Protein AF-A0AB37IEG8-F1 (afdb_monomer)

Nearest PDB structures (foldseek):
  4ilo-assembly1_A  TM=8.921E-01  e=4.944E-01  Chlamydia trachomatis L2/434/Bu
  5nnv-assembly4_D  TM=4.576E-01  e=7.584E-01  Bacillus subtilis subsp. subtilis str. 168

Structure (mmCIF, N/CA/C/O backbone):
data_AF-A0AB37IEG8-F1
#
_entry.id   AF-A0AB37IEG8-F1
#
loop_
_atom_site.group_PDB
_atom_site.id
_atom_site.type_symbol
_atom_site.label_atom_id
_atom_site.label_alt_id
_atom_site.label_comp_id
_atom_site.label_asym_id
_atom_site.label_entity_id
_atom_site.label_seq_id
_atom_site.pdbx_PDB_ins_code
_atom_site.Cartn_x
_atom_site.Cartn_y
_atom_site.Cartn_z
_atom_site.occupancy
_atom_site.B_iso_or_equiv
_atom_site.auth_seq_id
_atom_site.auth_comp_id
_atom_site.auth_asym_id
_atom_site.auth_atom_id
_atom_site.pdbx_PDB_model_num
ATOM 1 N N . MET A 1 1 ? 5.995 31.652 36.687 1.00 33.53 1 MET A N 1
ATOM 2 C CA . MET A 1 1 ? 5.337 31.586 38.011 1.00 33.53 1 MET A CA 1
ATOM 3 C C . MET A 1 1 ? 4.775 30.189 38.192 1.00 33.53 1 MET A C 1
ATOM 5 O O . MET A 1 1 ? 4.288 29.619 37.226 1.00 33.53 1 MET A O 1
ATOM 9 N N . ALA A 1 2 ? 5.009 29.627 39.373 1.00 29.97 2 ALA A N 1
ATOM 10 C CA . ALA A 1 2 ? 5.122 28.202 39.659 1.00 29.97 2 ALA A CA 1
ATOM 11 C C . ALA A 1 2 ? 3.847 27.369 39.423 1.00 29.97 2 ALA A C 1
ATOM 13 O O . ALA A 1 2 ? 2.749 27.785 39.783 1.00 29.97 2 ALA A O 1
ATOM 14 N N . LEU A 1 3 ? 4.035 26.157 38.882 1.00 30.39 3 LEU A N 1
ATOM 15 C CA . LEU A 1 3 ? 3.093 25.050 39.040 1.00 30.39 3 LEU A CA 1
ATOM 16 C C . LEU A 1 3 ? 3.101 24.622 40.514 1.00 30.39 3 LEU A C 1
ATOM 18 O O . LEU A 1 3 ? 4.123 24.145 41.002 1.00 30.39 3 LEU A O 1
ATOM 22 N N . SER A 1 4 ? 1.962 24.744 41.192 1.00 26.45 4 SER A N 1
ATOM 23 C CA . SER A 1 4 ? 1.692 24.007 42.426 1.00 26.45 4 SER A CA 1
ATOM 24 C C . SER A 1 4 ? 0.815 22.810 42.079 1.00 26.45 4 SER A C 1
ATOM 26 O O . SER A 1 4 ? -0.362 22.968 41.758 1.00 26.45 4 SER A O 1
ATOM 28 N N . LEU A 1 5 ? 1.407 21.615 42.127 1.00 30.64 5 LEU A N 1
ATOM 29 C CA . LEU A 1 5 ? 0.665 20.381 42.348 1.00 30.64 5 LEU A CA 1
ATOM 30 C C . LEU A 1 5 ? 0.171 20.393 43.795 1.00 30.64 5 LEU A C 1
ATOM 32 O O . LEU A 1 5 ? 0.984 20.439 44.713 1.00 30.64 5 LEU A O 1
ATOM 36 N N . THR A 1 6 ? -1.136 20.262 43.989 1.00 26.52 6 THR A N 1
ATOM 37 C CA . THR A 1 6 ? -1.690 19.863 45.284 1.00 26.52 6 THR A CA 1
ATOM 38 C C . THR A 1 6 ? -2.423 18.549 45.085 1.00 26.52 6 THR A C 1
ATOM 40 O O . THR A 1 6 ? -3.563 18.509 44.628 1.00 26.52 6 THR A O 1
ATOM 43 N N . ALA A 1 7 ? -1.727 17.462 45.407 1.00 34.53 7 ALA A N 1
ATOM 44 C CA . ALA A 1 7 ? -2.361 16.223 45.810 1.00 34.53 7 ALA A CA 1
ATOM 45 C C . ALA A 1 7 ? -2.822 16.399 47.264 1.00 34.53 7 ALA A C 1
ATOM 47 O O . ALA A 1 7 ? -2.018 16.772 48.116 1.00 34.53 7 ALA A O 1
ATOM 48 N N . CYS A 1 8 ? -4.094 16.128 47.547 1.00 27.41 8 CYS A N 1
ATOM 49 C CA . CYS A 1 8 ? -4.571 15.912 48.908 1.00 27.41 8 CYS A CA 1
ATOM 50 C C . CYS A 1 8 ? -5.275 14.554 48.952 1.00 27.41 8 CYS A C 1
ATOM 52 O O . CYS A 1 8 ? -6.087 14.239 48.080 1.00 27.41 8 CYS A O 1
ATOM 54 N N . GLY A 1 9 ? -4.861 13.729 49.911 1.00 25.84 9 GLY A N 1
ATOM 55 C CA . GLY A 1 9 ? -5.269 12.341 50.065 1.00 25.84 9 GLY A CA 1
ATOM 56 C C . GLY A 1 9 ? -6.563 12.141 50.855 1.00 25.84 9 GLY A C 1
ATOM 57 O O . GLY A 1 9 ? -7.029 13.022 51.566 1.00 25.84 9 GLY A O 1
ATOM 58 N N . SER A 1 10 ? -7.087 10.923 50.700 1.00 35.25 10 SER A N 1
ATOM 59 C CA . SER A 1 10 ? -7.846 10.101 51.657 1.00 35.25 10 SER A CA 1
ATOM 60 C C . SER A 1 10 ? -8.736 10.779 52.712 1.00 35.25 10 SER A C 1
ATOM 62 O O . SER A 1 10 ? -8.238 11.333 53.687 1.00 35.25 10 SER A O 1
ATOM 64 N N . SER A 1 11 ? -10.042 10.511 52.662 1.00 25.38 11 SER A N 1
ATOM 65 C CA . SER A 1 11 ? -10.774 9.884 53.779 1.00 25.38 11 SER A CA 1
ATOM 66 C C . SER A 1 11 ? -12.225 9.579 53.399 1.00 25.38 11 SER A C 1
ATOM 68 O O . SER A 1 11 ? -12.825 10.183 52.515 1.00 25.38 11 SER A O 1
ATOM 70 N N . SER A 1 12 ? -12.732 8.538 54.043 1.00 30.36 12 SER A N 1
ATOM 71 C CA . SER A 1 12 ? -14.069 7.973 53.964 1.00 30.36 12 SER A CA 1
ATOM 72 C C . SER A 1 12 ? -15.166 8.878 54.531 1.00 30.36 12 SER A C 1
ATOM 74 O O . SER A 1 12 ? -14.941 9.556 55.526 1.00 30.36 12 SER A O 1
ATOM 76 N N . SER A 1 13 ? -16.386 8.625 54.048 1.00 28.39 13 SER A N 1
ATOM 77 C CA . SER A 1 13 ? -17.667 8.774 54.754 1.00 28.39 13 SER A CA 1
ATOM 78 C C . SER A 1 13 ? -18.336 10.154 54.790 1.00 28.39 13 SER A C 1
ATOM 80 O O . SER A 1 13 ? -17.816 11.126 55.320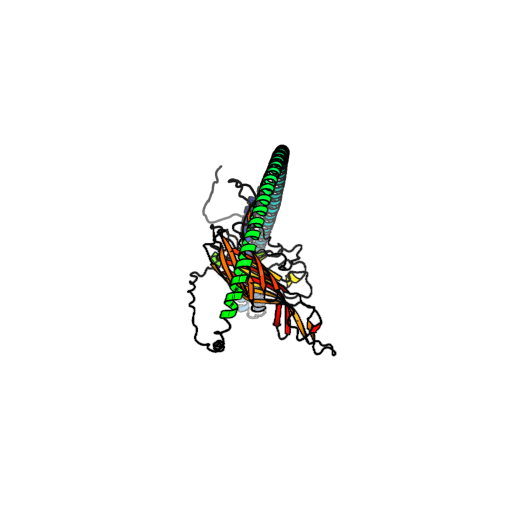 1.00 28.39 13 SER A O 1
ATOM 82 N N . SER A 1 14 ? -19.613 10.087 54.396 1.00 28.42 14 SER A N 1
ATOM 83 C CA . SER A 1 14 ? -20.779 10.890 54.782 1.00 28.42 14 SER A CA 1
ATOM 84 C C . SER A 1 14 ? -21.032 12.236 54.100 1.00 28.42 14 SER A C 1
ATOM 86 O O . SER A 1 14 ? -20.282 13.184 54.269 1.00 28.42 14 SER A O 1
ATOM 88 N N . ASN A 1 15 ? -22.210 12.252 53.459 1.00 31.19 15 ASN A N 1
ATOM 89 C CA . ASN A 1 15 ? -23.054 13.367 53.036 1.00 31.19 15 ASN A CA 1
ATOM 90 C C . ASN A 1 15 ? -22.457 14.345 52.026 1.00 31.19 15 ASN A C 1
ATOM 92 O O . ASN A 1 15 ? -21.517 15.051 52.333 1.00 31.19 15 ASN A O 1
ATOM 96 N N . ASP A 1 16 ? -23.089 14.427 50.850 1.00 27.89 16 ASP A N 1
ATOM 97 C CA . ASP A 1 16 ? -23.604 15.712 50.377 1.00 27.89 16 ASP A CA 1
ATOM 98 C C . ASP A 1 16 ? -24.635 15.520 49.261 1.00 27.89 16 ASP A C 1
ATOM 100 O O . ASP A 1 16 ? -24.344 15.181 48.113 1.00 27.89 16 ASP A O 1
ATOM 104 N N . SER A 1 17 ? -25.885 15.785 49.633 1.00 31.61 17 SER A N 1
ATOM 105 C CA . SER A 1 17 ? -26.903 16.310 48.738 1.00 31.61 17 SER A CA 1
ATOM 106 C C . SER A 1 17 ? -26.423 17.662 48.210 1.00 31.61 17 SER A C 1
ATOM 108 O O . SER A 1 17 ? -26.771 18.700 48.763 1.00 31.61 17 SER A O 1
ATOM 110 N N . ASN A 1 18 ? -25.609 17.669 47.157 1.00 27.11 18 ASN A N 1
ATOM 111 C CA . ASN A 1 18 ? -25.413 18.861 46.342 1.00 27.11 18 ASN A CA 1
ATOM 112 C C . ASN A 1 18 ? -24.907 18.487 44.938 1.00 27.11 18 ASN A C 1
ATOM 114 O O . ASN A 1 18 ? -23.849 17.887 44.783 1.00 27.11 18 ASN A O 1
ATOM 118 N N . SER A 1 19 ? -25.659 18.898 43.909 1.00 32.31 19 SER A N 1
ATOM 119 C CA . SER A 1 19 ? -25.209 19.016 42.512 1.00 32.31 19 SER A CA 1
ATOM 120 C C . SER A 1 19 ? -25.002 17.721 41.682 1.00 32.31 19 SER A C 1
ATOM 122 O O . SER A 1 19 ? -23.934 17.489 41.116 1.00 32.31 19 SER A O 1
ATOM 124 N N . ILE A 1 20 ? -26.070 16.946 41.432 1.00 34.25 20 ILE A N 1
ATOM 125 C CA . ILE A 1 20 ? -26.124 15.982 40.295 1.00 34.25 20 ILE A CA 1
ATOM 126 C C . ILE A 1 20 ? -26.205 16.703 38.924 1.00 34.25 20 ILE A C 1
ATOM 128 O O . ILE A 1 20 ? -26.051 16.097 37.867 1.00 34.25 20 ILE A O 1
ATOM 132 N N . ALA A 1 21 ? -26.316 18.032 38.925 1.00 33.88 21 ALA A N 1
ATOM 133 C CA . ALA A 1 21 ? -26.072 18.890 37.771 1.00 33.88 21 ALA A CA 1
ATOM 134 C C . ALA A 1 21 ? -24.792 19.715 37.978 1.00 33.88 21 ALA A C 1
ATOM 136 O O . ALA A 1 21 ? -24.828 20.942 37.919 1.00 33.88 21 ALA A O 1
ATOM 137 N N . ALA A 1 22 ? -23.654 19.062 38.237 1.00 41.28 22 ALA A N 1
ATOM 138 C CA . ALA A 1 22 ? -22.372 19.728 38.030 1.00 41.28 22 ALA A CA 1
ATOM 139 C C . ALA A 1 22 ? -22.299 20.040 36.532 1.00 41.28 22 ALA A C 1
ATOM 141 O O . ALA A 1 22 ? -22.076 19.146 35.715 1.00 41.28 22 ALA A O 1
ATOM 142 N N . GLN A 1 23 ? -22.622 21.284 36.169 1.00 47.59 23 GLN A N 1
ATOM 143 C CA . GLN A 1 23 ? -22.522 21.790 34.810 1.00 47.59 23 GLN A CA 1
ATOM 144 C C . GLN A 1 23 ? -21.144 21.390 34.294 1.00 47.59 23 GLN A C 1
ATOM 146 O O . GLN A 1 23 ? -20.128 21.839 34.824 1.00 47.59 23 GLN A O 1
ATOM 151 N N . VAL A 1 24 ? -21.100 20.499 33.303 1.00 55.25 24 VAL A N 1
ATOM 152 C CA . VAL A 1 24 ? -19.854 20.163 32.617 1.00 55.25 24 VAL A CA 1
ATOM 153 C C . VAL A 1 24 ? -19.516 21.379 31.758 1.00 55.25 24 VAL A C 1
ATOM 155 O O . VAL A 1 24 ? -19.824 21.450 30.568 1.00 55.25 24 VAL A O 1
ATOM 158 N N . GLU A 1 25 ? -18.992 22.417 32.404 1.00 57.59 25 GLU A N 1
ATOM 159 C CA . GLU A 1 25 ? -18.655 23.669 31.759 1.00 57.59 25 GLU A CA 1
ATOM 160 C C . GLU A 1 25 ? -17.351 23.467 30.990 1.00 57.59 25 GLU A C 1
ATOM 162 O O . GLU A 1 25 ? -16.287 23.194 31.549 1.00 57.59 25 GLU A O 1
ATOM 167 N N . VAL A 1 26 ? -17.443 23.553 29.664 1.00 66.62 26 VAL A N 1
ATOM 168 C CA . VAL A 1 26 ? -16.272 23.461 28.792 1.00 66.62 26 VAL A CA 1
ATOM 169 C C . VAL A 1 26 ? -15.390 24.679 29.040 1.00 66.62 26 VAL A C 1
ATOM 171 O O . VAL A 1 26 ? -15.767 25.805 28.702 1.00 66.62 26 VAL A O 1
ATOM 174 N N . GLN A 1 27 ? -14.213 24.450 29.624 1.00 75.81 27 GLN A N 1
ATOM 175 C CA . GLN A 1 27 ? -13.220 25.495 29.847 1.00 75.81 27 GLN A CA 1
ATOM 176 C C . GLN A 1 27 ? -12.834 26.157 28.520 1.00 75.81 27 GLN A C 1
ATOM 178 O O . GLN A 1 27 ? -12.573 25.478 27.528 1.00 75.81 27 GLN A O 1
ATOM 183 N N . LYS A 1 28 ? -12.752 27.493 28.497 1.00 77.50 28 LYS A N 1
ATOM 184 C CA . LYS A 1 28 ? -12.300 28.213 27.302 1.00 77.50 28 LYS A CA 1
ATOM 185 C C . LYS A 1 28 ? -10.813 27.937 27.050 1.00 77.50 28 LYS A C 1
ATOM 187 O O . LYS A 1 28 ? -9.958 28.334 27.840 1.00 77.50 28 LYS A O 1
ATOM 192 N N . ALA A 1 29 ? -10.509 27.316 25.917 1.00 85.00 29 ALA A N 1
ATOM 193 C CA . ALA A 1 29 ? -9.155 27.171 25.404 1.00 85.00 29 ALA A CA 1
ATOM 194 C C . ALA A 1 29 ? -8.681 28.433 24.667 1.00 85.00 29 ALA A C 1
ATOM 196 O O . ALA A 1 29 ? -9.457 29.061 23.945 1.00 85.00 29 ALA A O 1
ATOM 197 N N . LYS A 1 30 ? -7.398 28.779 24.831 1.00 85.38 30 LYS A N 1
ATOM 198 C CA . LYS A 1 30 ? -6.733 29.873 24.096 1.00 85.38 30 LYS A CA 1
ATOM 199 C C . LYS A 1 30 ? -5.982 29.395 22.852 1.00 85.38 30 LYS A C 1
ATOM 201 O O . LYS A 1 30 ? -5.705 30.204 21.977 1.00 85.38 30 LYS A O 1
ATOM 206 N N . THR A 1 31 ? -5.648 28.109 22.787 1.00 86.25 31 THR A N 1
ATOM 207 C CA . THR A 1 31 ? -4.941 27.479 21.663 1.00 86.25 31 THR A CA 1
ATOM 208 C C . THR A 1 31 ? -5.628 26.178 21.275 1.00 86.25 31 THR A C 1
ATOM 210 O O . THR A 1 31 ? -6.304 25.555 22.104 1.00 86.25 31 THR A O 1
ATOM 213 N N . SER A 1 32 ? -5.445 25.742 20.028 1.00 84.50 32 SER A N 1
ATOM 214 C CA . SER A 1 32 ? -5.994 24.464 19.563 1.00 84.50 32 SER A CA 1
ATOM 215 C C . SER A 1 32 ? -5.445 23.274 20.365 1.00 84.50 32 SER A C 1
ATOM 217 O O . SER A 1 32 ? -6.182 22.341 20.681 1.00 84.50 32 SER A O 1
ATOM 219 N N . GLU A 1 33 ? -4.181 23.347 20.788 1.00 86.75 33 GLU A N 1
ATOM 220 C CA . GLU A 1 33 ? -3.516 22.372 21.660 1.00 86.75 33 GLU A CA 1
ATOM 221 C C . GLU A 1 33 ? -4.218 22.245 23.024 1.00 86.75 33 GLU A C 1
ATOM 223 O O . GLU A 1 33 ? -4.497 21.146 23.505 1.00 86.75 33 GLU A O 1
ATOM 228 N N . GLN A 1 34 ? -4.548 23.384 23.647 1.00 86.06 34 GLN A N 1
ATOM 229 C CA . GLN A 1 34 ? -5.265 23.415 24.920 1.00 86.06 34 GLN A CA 1
ATOM 230 C C . GLN A 1 34 ? -6.689 22.864 24.757 1.00 86.06 34 GLN A C 1
ATOM 232 O O . GLN A 1 34 ? -7.157 22.120 25.618 1.00 86.06 34 GLN A O 1
ATOM 237 N N . ALA A 1 35 ? -7.358 23.184 23.645 1.00 86.31 35 ALA A N 1
ATOM 238 C CA . ALA A 1 35 ? -8.695 22.679 23.343 1.00 86.31 35 ALA A CA 1
ATOM 239 C C . ALA A 1 35 ? -8.714 21.154 23.175 1.00 86.31 35 ALA A C 1
ATOM 241 O O . ALA A 1 35 ? -9.622 20.501 23.685 1.00 86.31 35 ALA A O 1
ATOM 242 N N . LYS A 1 36 ? -7.689 20.573 22.531 1.00 89.25 36 LYS A N 1
ATOM 243 C CA . LYS A 1 36 ? -7.562 19.115 22.375 1.00 89.25 36 LYS A CA 1
ATOM 244 C C . LYS A 1 36 ? -7.443 18.405 23.719 1.00 89.25 36 LYS A C 1
ATOM 246 O O . LYS A 1 36 ? -8.184 17.462 23.964 1.00 89.25 36 LYS A O 1
ATOM 251 N N . ARG A 1 37 ? -6.593 18.909 24.620 1.00 89.00 37 ARG A N 1
ATOM 252 C CA . ARG A 1 37 ? -6.444 18.341 25.974 1.00 89.00 37 ARG A CA 1
ATOM 253 C C . ARG A 1 37 ? -7.747 18.404 26.772 1.00 89.00 37 ARG A C 1
ATOM 255 O O . ARG A 1 37 ? -8.085 17.465 27.485 1.00 89.00 37 ARG A O 1
ATOM 262 N N . ILE A 1 38 ? -8.498 19.501 26.643 1.00 84.69 38 ILE A N 1
ATOM 263 C CA . ILE A 1 38 ? -9.817 19.643 27.277 1.00 84.69 38 ILE A CA 1
ATOM 264 C C . ILE A 1 38 ? -10.807 18.624 26.692 1.00 84.69 38 ILE A C 1
ATOM 266 O O . ILE A 1 38 ? -11.514 17.965 27.452 1.00 84.69 38 ILE A O 1
ATOM 270 N N . ALA A 1 39 ? -10.834 18.449 25.368 1.00 86.88 39 ALA A N 1
ATOM 271 C CA . ALA A 1 39 ? -11.701 17.477 24.706 1.00 86.88 39 ALA A CA 1
ATOM 272 C C . ALA A 1 39 ? -11.370 16.022 25.093 1.00 86.88 39 ALA A C 1
ATOM 274 O O . ALA A 1 39 ? -12.283 15.236 25.342 1.00 86.88 39 ALA A O 1
ATOM 275 N N . GLU A 1 40 ? -10.085 15.672 25.202 1.00 87.38 40 GLU A N 1
ATOM 276 C CA . GLU A 1 40 ? -9.629 14.349 25.653 1.00 87.38 40 GLU A CA 1
ATOM 277 C C . GLU A 1 40 ? -10.062 14.058 27.096 1.00 87.38 40 GLU A C 1
ATOM 279 O O . GLU A 1 40 ? -10.704 13.039 27.350 1.00 87.38 40 GLU A O 1
ATOM 284 N N . ASN A 1 41 ? -9.835 14.995 28.021 1.00 86.12 41 ASN A N 1
ATOM 285 C CA . ASN A 1 41 ? -10.267 14.846 29.415 1.00 86.12 41 ASN A CA 1
ATOM 286 C C . ASN A 1 41 ? -11.793 14.686 29.541 1.00 86.12 41 ASN A C 1
ATOM 288 O O . ASN A 1 41 ? -12.287 13.888 30.343 1.00 86.12 41 ASN A O 1
ATOM 292 N N . LEU A 1 42 ? -12.562 15.427 28.736 1.00 87.31 42 LEU A N 1
ATOM 293 C CA . LEU A 1 42 ? -14.022 15.314 28.709 1.00 87.31 42 LEU A CA 1
ATOM 294 C C . LEU A 1 42 ? -14.488 13.971 28.138 1.00 87.31 42 LEU A C 1
ATOM 296 O O . LEU A 1 42 ? -15.496 13.437 28.600 1.00 87.31 42 LEU A O 1
ATOM 300 N N . LYS A 1 43 ? -13.749 13.394 27.185 1.00 89.81 43 LYS A N 1
ATOM 301 C CA . LYS A 1 43 ? -14.034 12.068 26.622 1.00 89.81 43 LYS A CA 1
ATOM 302 C C . LYS A 1 43 ? -13.864 10.966 27.668 1.00 89.81 43 LYS A C 1
ATOM 304 O O . LYS A 1 43 ? -14.719 10.086 27.773 1.00 89.81 43 LYS A O 1
ATOM 309 N N . ASP A 1 44 ? -12.825 11.050 28.492 1.00 86.94 44 ASP A N 1
ATOM 310 C CA . ASP A 1 44 ? -12.628 10.119 29.607 1.00 86.94 44 ASP A CA 1
ATOM 311 C C . ASP A 1 44 ? -13.735 10.246 30.660 1.00 86.94 44 ASP A C 1
ATOM 313 O O . ASP A 1 44 ? -14.241 9.239 31.164 1.00 86.94 44 ASP A O 1
ATOM 317 N N . SER A 1 45 ? -14.172 11.475 30.952 1.00 84.81 45 SER A N 1
ATOM 318 C CA . SER A 1 45 ? -15.312 11.719 31.843 1.00 84.81 45 SER A CA 1
ATOM 319 C C . SER A 1 45 ? -16.622 11.160 31.271 1.00 84.81 45 SER A C 1
ATOM 321 O O . SER A 1 45 ? -17.374 10.493 31.984 1.00 84.81 45 SER A O 1
ATOM 323 N N . ALA A 1 46 ? -16.868 11.332 29.968 1.00 88.38 46 ALA A N 1
ATOM 324 C CA . ALA A 1 46 ? -18.033 10.769 29.282 1.00 88.38 46 ALA A CA 1
ATOM 325 C C . ALA A 1 46 ? -18.048 9.231 29.324 1.00 88.38 46 ALA A C 1
ATOM 327 O O . ALA A 1 46 ? -19.095 8.624 29.550 1.00 88.38 46 ALA A O 1
ATOM 328 N N . ASN A 1 47 ? -16.888 8.581 29.191 1.00 88.94 47 ASN A N 1
ATOM 329 C CA . ASN A 1 47 ? -16.773 7.124 29.307 1.00 88.94 47 ASN A CA 1
ATOM 330 C C . ASN A 1 47 ? -17.110 6.615 30.721 1.00 88.94 47 ASN A C 1
ATOM 332 O O . ASN A 1 47 ? -17.761 5.573 30.874 1.00 88.94 47 ASN A O 1
ATOM 336 N N . LYS A 1 48 ? -16.719 7.359 31.764 1.00 89.38 48 LYS A N 1
ATOM 337 C CA . LYS A 1 48 ? -17.111 7.059 33.151 1.00 89.38 48 LYS A CA 1
ATOM 338 C C . LYS A 1 48 ? -18.618 7.227 33.350 1.00 89.38 48 LYS A C 1
ATOM 340 O O . LYS A 1 48 ? -19.255 6.322 33.888 1.00 89.38 48 LYS A O 1
ATOM 345 N N . ALA A 1 49 ? -19.197 8.319 32.847 1.00 89.62 49 ALA A N 1
ATOM 346 C CA . ALA A 1 49 ? -20.641 8.557 32.895 1.00 89.62 49 ALA A CA 1
ATOM 347 C C . ALA A 1 49 ? -21.430 7.464 32.152 1.00 89.62 49 ALA A C 1
ATOM 349 O O . ALA A 1 49 ? -22.441 6.978 32.653 1.00 89.62 49 ALA A O 1
ATOM 350 N N . LYS A 1 50 ? -20.921 6.995 31.004 1.00 93.56 50 LYS A N 1
ATOM 351 C CA . LYS A 1 50 ? -21.513 5.886 30.243 1.00 93.56 50 LYS A CA 1
ATOM 352 C C . LYS A 1 50 ? -21.542 4.599 31.058 1.00 93.56 50 LYS A C 1
ATOM 354 O O . LYS A 1 50 ? -22.569 3.930 31.122 1.00 93.56 50 LYS A O 1
ATOM 359 N N . SER A 1 51 ? -20.430 4.278 31.713 1.00 92.75 51 SER A N 1
ATOM 360 C CA . SER A 1 51 ? -20.332 3.091 32.568 1.00 92.75 51 SER A CA 1
ATOM 361 C C . SER A 1 51 ? -21.314 3.161 33.745 1.00 92.75 51 SER A C 1
ATOM 363 O O . SER A 1 51 ? -21.980 2.173 34.048 1.00 92.75 51 SER A O 1
ATOM 365 N N . ALA A 1 52 ? -21.463 4.336 34.367 1.00 90.94 52 ALA A N 1
ATOM 366 C CA . ALA A 1 52 ? -22.423 4.561 35.448 1.00 90.94 52 ALA A CA 1
ATOM 367 C C . ALA A 1 52 ? -23.887 4.442 34.979 1.00 90.94 52 ALA A C 1
ATOM 369 O O . ALA A 1 52 ? -24.695 3.801 35.653 1.00 90.94 52 ALA A O 1
ATOM 370 N N . ALA A 1 53 ? -24.223 4.993 33.808 1.00 94.56 53 ALA A N 1
ATOM 371 C CA . ALA A 1 53 ? -25.561 4.890 33.223 1.00 94.56 53 ALA A CA 1
ATOM 372 C C . ALA A 1 53 ? -25.954 3.433 32.933 1.00 94.56 53 ALA A C 1
ATOM 374 O O . ALA A 1 53 ? -27.064 3.012 33.261 1.00 94.56 53 ALA A O 1
ATOM 375 N N . GLU A 1 54 ? -25.034 2.633 32.391 1.00 94.75 54 GLU A N 1
ATOM 376 C CA . GLU A 1 54 ? -25.281 1.210 32.130 1.00 94.75 54 GLU A CA 1
ATOM 377 C C . GLU A 1 54 ? -25.448 0.397 33.422 1.00 94.75 54 GLU A C 1
ATOM 379 O O . GLU A 1 54 ? -26.362 -0.426 33.530 1.00 94.75 54 GLU A O 1
ATOM 384 N N . GLN A 1 55 ? -24.640 0.673 34.450 1.00 93.50 55 GLN A N 1
ATOM 385 C CA . GLN A 1 55 ? -24.806 0.045 35.765 1.00 93.50 55 GLN A CA 1
ATOM 386 C C . GLN A 1 55 ? -26.165 0.380 36.395 1.00 93.50 55 GLN A C 1
ATOM 388 O O . GLN A 1 55 ? -26.840 -0.511 36.918 1.00 93.50 55 GLN A O 1
ATOM 393 N N . ALA A 1 56 ? -26.598 1.640 36.311 1.00 94.12 56 ALA A N 1
ATOM 394 C CA . ALA A 1 56 ? -27.878 2.080 36.855 1.00 94.12 56 ALA A CA 1
ATOM 395 C C . ALA A 1 56 ? -29.071 1.455 36.107 1.00 94.12 56 ALA A C 1
ATOM 397 O O . ALA A 1 56 ? -30.001 0.955 36.746 1.00 94.12 56 ALA A O 1
ATOM 398 N N . LYS A 1 57 ? -29.019 1.368 34.769 1.00 95.62 57 LYS A N 1
ATOM 399 C CA . LYS A 1 57 ? -30.025 0.645 33.963 1.00 95.62 57 LYS A CA 1
ATOM 400 C C . LYS A 1 57 ? -30.109 -0.831 34.345 1.00 95.62 57 LYS A C 1
ATOM 402 O O . LYS A 1 57 ? -31.206 -1.371 34.499 1.00 95.62 57 LYS A O 1
ATOM 407 N N . HIS A 1 58 ? -28.965 -1.488 34.533 1.00 96.44 58 HIS A N 1
ATOM 408 C CA . HIS A 1 58 ? -28.931 -2.886 34.955 1.00 96.44 58 HIS A CA 1
ATOM 409 C C . HIS A 1 58 ? -29.534 -3.074 36.358 1.00 96.44 58 HIS A C 1
ATOM 411 O O . HIS A 1 58 ? -30.311 -4.007 36.584 1.00 96.44 58 HIS A O 1
ATOM 417 N N . ALA A 1 59 ? -29.233 -2.172 37.297 1.00 94.81 59 ALA A N 1
ATOM 418 C CA . ALA A 1 59 ? -29.825 -2.178 38.633 1.00 94.81 59 ALA A CA 1
ATOM 419 C C . ALA A 1 59 ? -31.353 -1.997 38.590 1.00 94.81 59 ALA A C 1
ATOM 421 O O . ALA A 1 59 ? -32.069 -2.765 39.235 1.00 94.81 59 ALA A O 1
ATOM 422 N N . ALA A 1 60 ? -31.859 -1.065 37.774 1.00 97.12 60 ALA A N 1
ATOM 423 C CA . ALA A 1 60 ? -33.294 -0.864 37.571 1.00 97.12 60 ALA A CA 1
ATOM 424 C C . ALA A 1 60 ? -33.975 -2.111 36.984 1.00 97.12 60 ALA A C 1
ATOM 426 O O . ALA A 1 60 ? -35.026 -2.532 37.468 1.00 97.12 60 ALA A O 1
ATOM 427 N N . LYS A 1 61 ? -33.344 -2.774 36.004 1.00 97.38 61 LYS A N 1
ATOM 428 C CA . LYS A 1 61 ? -33.847 -4.034 35.436 1.00 97.38 61 LYS A CA 1
ATOM 429 C C . LYS A 1 61 ? -33.924 -5.144 36.487 1.00 97.38 61 LYS A C 1
ATOM 431 O O . LYS A 1 61 ? -34.927 -5.846 36.561 1.00 97.38 61 LYS A O 1
ATOM 436 N N . LYS A 1 62 ? -32.901 -5.276 37.338 1.00 96.38 62 LYS A N 1
ATOM 437 C CA . LYS A 1 62 ? -32.888 -6.256 38.435 1.00 96.38 62 LYS A CA 1
ATOM 438 C C . LYS A 1 62 ? -33.976 -5.968 39.475 1.00 96.38 62 LYS A C 1
ATOM 440 O O . LYS A 1 62 ? -34.661 -6.895 39.906 1.00 96.38 62 LYS A O 1
ATOM 445 N N . ALA A 1 63 ? -34.152 -4.702 39.854 1.00 96.81 63 ALA A N 1
ATOM 446 C CA . ALA A 1 63 ? -35.210 -4.283 40.770 1.00 96.81 63 ALA A CA 1
ATOM 447 C C . ALA A 1 63 ? -36.603 -4.562 40.185 1.00 96.81 63 ALA A C 1
ATOM 449 O O . ALA A 1 63 ? -37.484 -5.037 40.900 1.00 96.81 63 ALA A O 1
ATOM 450 N N . LYS A 1 64 ? -36.775 -4.374 38.870 1.00 97.25 64 LYS A N 1
ATOM 451 C CA . LYS A 1 64 ? -38.024 -4.686 38.170 1.00 97.25 64 LYS A CA 1
ATOM 452 C C . LYS A 1 64 ? -38.359 -6.170 38.245 1.00 97.25 64 LYS A C 1
ATOM 454 O O . LYS A 1 64 ? -39.462 -6.517 38.646 1.00 97.25 64 LYS A O 1
ATOM 459 N N . THR A 1 65 ? -37.394 -7.040 37.952 1.00 97.12 65 THR A N 1
ATOM 460 C CA . THR A 1 65 ? -37.586 -8.493 38.063 1.00 97.12 65 THR A CA 1
ATOM 461 C C . THR A 1 65 ? -37.989 -8.915 39.479 1.00 97.12 65 THR A C 1
ATOM 463 O O . THR A 1 65 ? -38.834 -9.793 39.643 1.00 97.12 65 THR A O 1
ATOM 466 N N . LEU A 1 66 ? -37.410 -8.294 40.514 1.00 95.69 66 LEU A N 1
ATOM 467 C CA . LEU A 1 66 ? -37.776 -8.565 41.908 1.00 95.69 66 LEU A CA 1
ATOM 468 C C . LEU A 1 66 ? -39.201 -8.101 42.232 1.00 95.69 66 LEU A C 1
ATOM 470 O O . LEU A 1 66 ? -39.941 -8.847 42.868 1.00 95.69 66 LEU A O 1
ATOM 474 N N . ALA A 1 67 ? -39.596 -6.910 41.780 1.00 97.62 67 ALA A N 1
ATOM 475 C CA . ALA A 1 67 ? -40.953 -6.402 41.965 1.00 97.62 67 ALA A CA 1
ATOM 476 C C . ALA A 1 67 ? -41.994 -7.281 41.248 1.00 97.62 67 ALA A C 1
ATOM 478 O O . ALA A 1 67 ? -42.992 -7.659 41.859 1.00 97.62 67 ALA A O 1
ATOM 479 N N . ASP A 1 68 ? -41.725 -7.675 39.999 1.00 97.00 68 ASP A N 1
ATOM 480 C CA . ASP A 1 68 ? -42.603 -8.541 39.200 1.00 97.00 68 ASP A CA 1
ATOM 481 C C . ASP A 1 68 ? -42.742 -9.943 39.845 1.00 97.00 68 ASP A C 1
ATOM 483 O O . ASP A 1 68 ? -43.841 -10.507 39.914 1.00 97.00 68 ASP A O 1
ATOM 487 N N . LYS A 1 69 ? -41.649 -10.490 40.406 1.00 96.56 69 LYS A N 1
ATOM 488 C CA . LYS A 1 69 ? -41.674 -11.750 41.169 1.00 96.56 69 LYS A CA 1
ATOM 489 C C . LYS A 1 69 ? -42.507 -11.627 42.448 1.00 96.56 69 LYS A C 1
ATOM 491 O O . LYS A 1 69 ? -43.376 -12.463 42.682 1.00 96.56 69 LYS A O 1
ATOM 496 N N . SER A 1 70 ? -42.272 -10.592 43.256 1.00 96.50 70 SER A N 1
ATOM 497 C CA . SER A 1 70 ? -43.040 -10.352 44.485 1.00 96.50 70 SER A CA 1
ATOM 498 C C . SER A 1 70 ? -44.531 -10.152 44.197 1.00 96.50 70 SER A C 1
ATOM 500 O O . SER A 1 70 ? -45.368 -10.632 44.958 1.00 96.50 70 SER A O 1
ATOM 502 N N . GLN A 1 71 ? -44.877 -9.492 43.086 1.00 97.50 71 GLN A N 1
ATOM 503 C CA . GLN A 1 71 ? -46.265 -9.310 42.655 1.00 97.50 71 GLN A CA 1
ATOM 504 C C . GLN A 1 71 ? -46.915 -10.661 42.334 1.00 97.50 71 GLN A C 1
ATOM 506 O O . GLN A 1 71 ? -47.988 -10.963 42.848 1.00 97.50 71 GLN A O 1
ATOM 511 N N . SER A 1 72 ? -46.213 -11.516 41.584 1.00 97.06 72 SER A N 1
ATOM 512 C CA . SER A 1 72 ? -46.686 -12.865 41.245 1.00 97.06 72 SER A CA 1
ATOM 513 C C . SER A 1 72 ? -46.918 -13.739 42.488 1.00 97.06 72 SER A C 1
ATOM 515 O O . SER A 1 72 ? -47.888 -14.493 42.545 1.00 97.06 72 SER A O 1
ATOM 517 N N . GLU A 1 73 ? -46.055 -13.633 43.507 1.00 96.56 73 GLU A N 1
ATOM 518 C CA . GLU A 1 73 ? -46.221 -14.344 44.785 1.00 96.56 73 GLU A CA 1
ATOM 519 C C . GLU A 1 73 ? -47.463 -13.867 45.558 1.00 96.56 73 GLU A C 1
ATOM 521 O O . GLU A 1 73 ? -48.207 -14.687 46.102 1.00 96.56 73 GLU A O 1
ATOM 526 N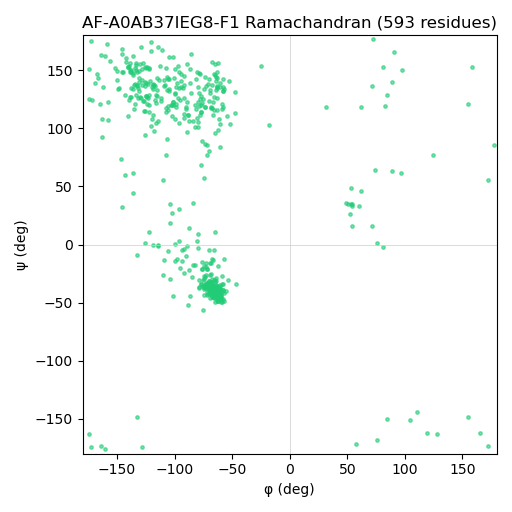 N . VAL A 1 74 ? -47.713 -12.553 45.582 1.00 97.75 74 VAL A N 1
ATOM 527 C CA . VAL A 1 74 ? -48.917 -11.961 46.191 1.00 97.75 74 VAL A CA 1
ATOM 528 C C . VAL A 1 74 ? -50.180 -12.436 45.469 1.00 97.75 74 VAL A C 1
ATOM 530 O O . VAL A 1 74 ? -51.135 -12.863 46.123 1.00 97.75 74 VAL A O 1
ATOM 533 N N . ASP A 1 75 ? -50.181 -12.429 44.137 1.00 97.25 75 ASP A N 1
ATOM 534 C CA . ASP A 1 75 ? -51.334 -12.841 43.330 1.00 97.25 75 ASP A CA 1
ATOM 535 C C . ASP A 1 75 ? -51.637 -14.343 43.500 1.00 97.25 75 ASP A C 1
ATOM 537 O O . ASP A 1 75 ? -52.796 -14.742 43.658 1.00 97.25 75 ASP A O 1
ATOM 541 N N . ALA A 1 76 ? -50.598 -15.185 43.568 1.00 96.75 76 ALA A N 1
ATOM 542 C CA . ALA A 1 76 ? -50.734 -16.617 43.837 1.00 96.75 76 ALA A CA 1
ATOM 543 C C . ALA A 1 76 ? -51.319 -16.908 45.233 1.00 96.75 76 ALA A C 1
ATOM 545 O O . ALA A 1 76 ? -52.166 -17.798 45.384 1.00 96.75 76 ALA A O 1
ATOM 546 N N . LEU A 1 77 ? -50.912 -16.145 46.255 1.00 96.62 77 LEU A N 1
ATOM 547 C CA . LEU A 1 77 ? -51.468 -16.257 47.607 1.00 96.62 77 LEU A CA 1
ATOM 548 C C . LEU A 1 77 ? -52.934 -15.819 47.658 1.00 96.62 77 LEU A C 1
ATOM 550 O O . LEU A 1 77 ? -53.754 -16.542 48.222 1.00 96.62 77 LEU A O 1
ATOM 554 N N . LYS A 1 78 ? -53.292 -14.700 47.011 1.00 96.62 78 LYS A N 1
ATOM 555 C CA . LYS A 1 78 ? -54.691 -14.244 46.897 1.00 96.62 78 LYS A CA 1
ATOM 556 C C . LYS A 1 78 ? -55.580 -15.301 46.242 1.00 96.62 78 LYS A C 1
ATOM 558 O O . LYS A 1 78 ? -56.676 -15.583 46.734 1.00 96.62 78 LYS A O 1
ATOM 563 N N . LYS A 1 79 ? -55.085 -15.954 45.186 1.00 96.75 79 LYS A N 1
ATOM 564 C CA . LYS A 1 79 ? -55.789 -17.066 44.533 1.00 96.75 79 LYS A CA 1
ATOM 565 C C . LYS A 1 79 ? -55.964 -18.267 45.471 1.00 96.75 79 LYS A C 1
ATOM 567 O O . LYS A 1 79 ? -57.062 -18.806 45.564 1.00 96.75 79 LYS A O 1
ATOM 572 N N . SER A 1 80 ? -54.915 -18.641 46.208 1.00 95.69 80 SER A N 1
ATOM 573 C CA . SER A 1 80 ? -54.938 -19.773 47.150 1.00 95.69 80 SER A CA 1
ATOM 574 C C . SER A 1 80 ? -55.924 -19.552 48.305 1.00 95.69 80 SER A C 1
ATOM 576 O O . SER A 1 80 ? -56.716 -20.443 48.615 1.00 95.69 80 SER A O 1
ATOM 578 N N . ILE A 1 81 ? -55.944 -18.345 48.886 1.00 95.50 81 ILE A N 1
ATOM 579 C CA . ILE A 1 81 ? -56.909 -17.928 49.922 1.00 95.50 81 ILE A CA 1
ATOM 580 C C . ILE A 1 81 ? -58.351 -18.034 49.413 1.00 95.50 81 ILE A C 1
ATOM 582 O O . ILE A 1 81 ? -59.221 -18.507 50.138 1.00 95.50 81 ILE A O 1
ATOM 586 N N . SER A 1 82 ? -58.599 -17.637 48.161 1.00 94.31 82 SER A N 1
ATOM 587 C CA . SER A 1 82 ? -59.938 -17.697 47.554 1.00 94.31 82 SER A CA 1
ATOM 588 C C . SER A 1 82 ? -60.422 -19.133 47.310 1.00 94.31 82 SER A C 1
ATOM 590 O O . SER A 1 82 ? -61.623 -19.371 47.253 1.00 94.31 82 SER A O 1
ATOM 592 N N . SER A 1 83 ? -59.501 -20.092 47.164 1.00 93.88 83 SER A N 1
ATOM 593 C CA . SER A 1 83 ? -59.814 -21.495 46.850 1.00 93.88 83 SER A CA 1
ATOM 594 C C . SER A 1 83 ? -59.950 -22.423 48.062 1.00 93.88 83 SER A C 1
ATOM 596 O O . SER A 1 83 ? -60.432 -23.543 47.911 1.00 93.88 83 SER A O 1
ATOM 598 N N . THR A 1 84 ? -59.517 -22.002 49.255 1.00 92.00 84 THR A N 1
ATOM 599 C CA . THR A 1 84 ? -59.543 -22.860 50.450 1.00 92.00 84 THR A CA 1
ATOM 600 C C . THR A 1 84 ? -60.824 -22.667 51.257 1.00 92.00 84 THR A C 1
ATOM 602 O O . THR A 1 84 ? -61.231 -21.545 51.550 1.00 92.00 84 THR A O 1
ATOM 605 N N . THR A 1 85 ? -61.437 -23.772 51.673 1.00 92.38 85 THR A N 1
ATOM 606 C CA . THR A 1 85 ? -62.599 -23.790 52.579 1.00 92.38 85 THR A CA 1
ATOM 607 C C . THR A 1 85 ? -62.211 -24.061 54.039 1.00 92.38 85 THR A C 1
ATOM 609 O O . THR A 1 85 ? -63.011 -23.833 54.940 1.00 92.38 85 THR A O 1
ATOM 612 N N . ASP A 1 86 ? -60.971 -24.497 54.293 1.00 96.31 86 ASP A N 1
ATOM 613 C CA . ASP A 1 86 ? -60.417 -24.733 55.633 1.00 96.31 86 ASP A CA 1
ATOM 614 C C . ASP A 1 86 ? -60.044 -23.400 56.304 1.00 96.31 86 ASP A C 1
ATOM 616 O O . ASP A 1 86 ? -59.135 -22.695 55.852 1.00 96.31 86 ASP A O 1
ATOM 620 N N . ALA A 1 87 ? -60.753 -23.061 57.385 1.00 91.88 87 ALA A N 1
ATOM 621 C CA . ALA A 1 87 ? -60.610 -21.794 58.100 1.00 91.88 87 ALA A CA 1
ATOM 622 C C . ALA A 1 87 ? -59.216 -21.601 58.725 1.00 91.88 87 ALA A C 1
ATOM 624 O O . ALA A 1 87 ? -58.680 -20.491 58.711 1.00 91.88 87 ALA A O 1
ATOM 625 N N . THR A 1 88 ? -58.595 -22.673 59.220 1.00 93.56 88 THR A N 1
ATOM 626 C CA . THR A 1 88 ? -57.272 -22.620 59.857 1.00 93.56 88 THR A CA 1
ATOM 627 C C . THR A 1 88 ? -56.185 -22.381 58.813 1.00 93.56 88 THR A C 1
ATOM 629 O O . THR A 1 88 ? -55.310 -21.530 58.996 1.00 93.56 88 THR A O 1
ATOM 632 N N . LYS A 1 89 ? -56.267 -23.074 57.667 1.00 94.38 89 LYS A N 1
ATOM 633 C CA . LYS A 1 89 ? -55.365 -22.838 56.526 1.00 94.38 89 LYS A CA 1
ATOM 634 C C . LYS A 1 89 ? -55.561 -21.449 55.929 1.00 94.38 89 LYS A C 1
ATOM 636 O O . LYS A 1 89 ? -54.575 -20.792 55.596 1.00 94.38 89 LYS A O 1
ATOM 641 N N . LYS A 1 90 ? -56.809 -20.982 55.830 1.00 94.19 90 LYS A N 1
ATOM 642 C CA . LYS A 1 90 ? -57.131 -19.638 55.341 1.00 94.19 90 LYS A CA 1
ATOM 643 C C . LYS A 1 90 ? -56.469 -18.558 56.202 1.00 94.19 90 LYS A C 1
ATOM 645 O O . LYS A 1 90 ? -55.745 -17.727 55.660 1.00 94.19 90 LYS A O 1
ATOM 650 N N . ALA A 1 91 ? -56.611 -18.636 57.526 1.00 93.31 91 ALA A N 1
ATOM 651 C CA . ALA A 1 91 ? -55.991 -17.690 58.457 1.00 93.31 91 ALA A CA 1
ATOM 652 C C . ALA A 1 91 ? -54.448 -17.686 58.370 1.00 93.31 91 ALA A C 1
ATOM 654 O O . ALA A 1 91 ? -53.812 -16.630 58.423 1.00 93.31 91 ALA A O 1
ATOM 655 N N . ALA A 1 92 ? -53.825 -18.857 58.184 1.00 94.19 92 ALA A N 1
ATOM 656 C CA . ALA A 1 92 ? -52.377 -18.958 57.992 1.00 94.19 92 ALA A CA 1
ATOM 657 C C . ALA A 1 92 ? -51.909 -18.299 56.676 1.00 94.19 92 ALA A C 1
ATOM 659 O O . ALA A 1 92 ? -50.905 -17.578 56.664 1.00 94.19 92 ALA A O 1
ATOM 660 N N . LEU A 1 93 ? -52.647 -18.505 55.579 1.00 95.12 93 LEU A N 1
ATOM 661 C CA . LEU A 1 93 ? -52.359 -17.887 54.282 1.00 95.12 93 LEU A CA 1
ATOM 662 C C . LEU A 1 93 ? -52.568 -16.367 54.305 1.00 95.12 93 LEU A C 1
ATOM 664 O O . LEU A 1 93 ? -51.745 -15.647 53.747 1.00 95.12 93 LEU A O 1
ATOM 668 N N . GLU A 1 94 ? -53.599 -15.864 54.988 1.00 95.06 94 GLU A N 1
ATOM 669 C CA . GLU A 1 94 ? -53.838 -14.422 55.165 1.00 95.06 94 GLU A CA 1
ATOM 670 C C . GLU A 1 94 ? -52.689 -13.738 55.925 1.00 95.06 94 GLU A C 1
ATOM 672 O O . GLU A 1 94 ? -52.228 -12.661 55.535 1.00 95.06 94 GLU A O 1
ATOM 677 N N . LYS A 1 95 ? -52.143 -14.393 56.960 1.00 95.50 95 LYS A N 1
ATOM 678 C CA . LYS A 1 95 ? -50.952 -13.899 57.669 1.00 95.50 95 LYS A CA 1
ATOM 679 C C . LYS A 1 95 ? -49.720 -13.859 56.757 1.00 95.50 95 LYS A C 1
ATOM 681 O O . LYS A 1 95 ? -48.954 -12.897 56.805 1.00 95.50 95 LYS A O 1
ATOM 686 N N . SER A 1 96 ? -49.536 -14.876 55.911 1.00 95.94 96 SER A N 1
ATOM 687 C CA . SER A 1 96 ? -48.448 -14.922 54.922 1.00 95.94 96 SER A CA 1
ATOM 688 C C . SER A 1 96 ? -48.602 -13.846 53.839 1.00 95.94 96 SER A C 1
ATOM 690 O O . SER A 1 96 ? -47.628 -13.173 53.493 1.00 95.94 96 SER A O 1
ATOM 692 N N . LEU A 1 97 ? -49.832 -13.619 53.365 1.00 97.06 97 LEU A N 1
ATOM 693 C CA . LEU A 1 97 ? -50.158 -12.582 52.390 1.00 97.06 97 LEU A CA 1
ATOM 694 C C . LEU A 1 97 ? -49.749 -11.199 52.899 1.00 97.06 97 LEU A C 1
ATOM 696 O O . LEU A 1 97 ? -49.052 -10.483 52.186 1.00 97.06 97 LEU A O 1
ATOM 700 N N . LYS A 1 98 ? -50.079 -10.863 54.153 1.00 95.75 98 LYS A N 1
ATOM 701 C CA . LYS A 1 98 ? -49.700 -9.581 54.771 1.00 95.75 98 LYS A CA 1
ATOM 702 C C . LYS A 1 98 ? -48.184 -9.335 54.728 1.00 95.75 98 LYS A C 1
ATOM 704 O O . LYS A 1 98 ? -47.738 -8.221 54.467 1.00 95.75 98 LYS A O 1
ATOM 709 N N . VAL A 1 99 ? -47.375 -10.374 54.961 1.00 96.56 99 VAL A N 1
ATOM 710 C CA . VAL A 1 99 ? -45.903 -10.286 54.895 1.00 96.56 99 VAL A CA 1
ATOM 711 C C . VAL A 1 99 ? -45.431 -10.050 53.459 1.00 96.56 99 VAL A C 1
ATOM 713 O O . VAL A 1 99 ? -44.552 -9.219 53.223 1.00 96.56 99 VAL A O 1
ATOM 716 N N . LYS A 1 100 ? -46.019 -10.756 52.488 1.00 97.00 100 LYS A N 1
ATOM 717 C CA . LYS A 1 100 ? -45.659 -10.631 51.069 1.00 97.00 100 LYS A CA 1
ATOM 718 C C . LYS A 1 100 ? -46.103 -9.306 50.455 1.00 97.00 100 LYS A C 1
ATOM 720 O O . LYS A 1 100 ? -45.360 -8.756 49.651 1.00 97.00 100 LYS A O 1
ATOM 725 N N . GLU A 1 101 ? -47.239 -8.753 50.872 1.00 96.69 101 GLU A N 1
ATOM 726 C CA . GLU A 1 101 ? -47.682 -7.414 50.464 1.00 96.69 101 GLU A CA 1
ATOM 727 C C . GLU A 1 101 ? -46.707 -6.328 50.948 1.00 96.69 101 GLU A C 1
ATOM 729 O O . GLU A 1 101 ? -46.309 -5.473 50.160 1.00 96.69 101 GLU A O 1
ATOM 734 N N . THR A 1 102 ? -46.208 -6.416 52.187 1.00 95.62 102 THR A N 1
ATOM 735 C CA . THR A 1 102 ? -45.155 -5.509 52.688 1.00 95.62 102 THR A CA 1
ATOM 736 C C . THR A 1 102 ? -43.839 -5.653 51.908 1.00 95.62 102 THR A C 1
ATOM 738 O O . THR A 1 102 ? -43.168 -4.662 51.603 1.00 95.62 102 THR A O 1
ATOM 741 N N . ALA A 1 103 ? -43.459 -6.885 51.549 1.00 94.81 103 ALA A N 1
ATOM 742 C CA . ALA A 1 103 ? -42.268 -7.143 50.739 1.00 94.81 103 ALA A CA 1
ATOM 743 C C . ALA A 1 103 ? -42.411 -6.610 49.301 1.00 94.81 103 ALA A C 1
ATOM 745 O O . ALA A 1 103 ? -41.454 -6.075 48.741 1.00 94.81 103 ALA A O 1
ATOM 746 N N . LEU A 1 104 ? -43.606 -6.720 48.714 1.00 96.94 104 LEU A N 1
ATOM 747 C CA . LEU A 1 104 ? -43.937 -6.155 47.408 1.00 96.94 104 LEU A CA 1
ATOM 748 C C . LEU A 1 104 ? -43.853 -4.628 47.421 1.00 96.94 104 LEU A C 1
ATOM 750 O O . LEU A 1 104 ? -43.260 -4.057 46.509 1.00 96.94 104 LEU A O 1
ATOM 754 N N . GLU A 1 105 ? -44.388 -3.976 48.451 1.00 96.00 105 GLU A N 1
ATOM 755 C CA . GLU A 1 105 ? -44.306 -2.519 48.591 1.00 96.00 105 GLU A CA 1
ATOM 756 C C . GLU A 1 105 ? -42.846 -2.050 48.676 1.00 96.00 105 GLU A C 1
ATOM 758 O O . GLU A 1 105 ? -42.418 -1.145 47.958 1.00 96.00 105 GLU A O 1
ATOM 763 N N . SER A 1 106 ? -42.031 -2.764 49.457 1.00 95.75 106 SER A N 1
ATOM 764 C CA . SER A 1 106 ? -40.587 -2.517 49.545 1.00 95.75 106 SER A CA 1
ATOM 765 C C . SER A 1 106 ? -39.880 -2.712 48.194 1.00 95.75 106 SER A C 1
ATOM 767 O O . SER A 1 106 ? -39.015 -1.918 47.822 1.00 95.75 106 SER A O 1
ATOM 769 N N . ALA A 1 107 ? -40.260 -3.740 47.427 1.00 96.81 107 ALA A N 1
ATOM 770 C CA . ALA A 1 107 ? -39.702 -4.004 46.100 1.00 96.81 107 ALA A CA 1
ATOM 771 C C . ALA A 1 107 ? -40.120 -2.948 45.061 1.00 96.81 107 ALA A C 1
ATOM 773 O O . ALA A 1 107 ? -39.292 -2.535 44.249 1.00 96.81 107 ALA A O 1
ATOM 774 N N . LYS A 1 108 ? -41.372 -2.469 45.104 1.00 97.19 108 LYS A N 1
ATOM 775 C CA . LYS A 1 108 ? -41.864 -1.373 44.252 1.00 97.19 108 LYS A CA 1
ATOM 776 C C . LYS A 1 108 ? -41.139 -0.067 44.553 1.00 97.19 108 LYS A C 1
ATOM 778 O O . LYS A 1 108 ? -40.698 0.606 43.622 1.00 97.19 108 LYS A O 1
ATOM 783 N N . LYS A 1 109 ? -40.923 0.247 45.835 1.00 96.69 109 LYS A N 1
ATOM 784 C CA . LYS A 1 109 ? -40.113 1.401 46.234 1.00 96.69 109 LYS A CA 1
ATOM 785 C C . LYS A 1 109 ? -38.678 1.291 45.708 1.00 96.69 109 LYS A C 1
ATOM 787 O O . LYS A 1 109 ? -38.178 2.231 45.101 1.00 96.69 109 LYS A O 1
ATOM 792 N N . ALA A 1 110 ? -38.038 0.132 45.870 1.00 95.75 110 ALA A N 1
ATOM 793 C CA . ALA A 1 110 ? -36.684 -0.096 45.364 1.00 95.75 110 ALA A CA 1
ATOM 794 C C . ALA A 1 110 ? -36.590 0.014 43.830 1.00 95.75 110 ALA A C 1
ATOM 796 O O . ALA A 1 110 ? -35.588 0.506 43.313 1.00 95.75 110 ALA A O 1
ATOM 797 N N . LEU A 1 111 ? -37.625 -0.419 43.100 1.00 97.12 111 LEU A N 1
ATOM 798 C CA . LEU A 1 111 ? -37.724 -0.221 41.654 1.00 97.12 111 LEU A CA 1
ATOM 799 C C . LEU A 1 111 ? -37.802 1.268 41.299 1.00 97.12 111 LEU A C 1
ATOM 801 O O . LEU A 1 111 ? -37.024 1.713 40.460 1.00 97.12 111 LEU A O 1
ATOM 805 N N . SER A 1 112 ? -38.679 2.028 41.959 1.00 96.69 112 SER A N 1
ATOM 806 C CA . SER A 1 112 ? -38.806 3.475 41.743 1.00 96.69 112 SER A CA 1
ATOM 807 C C . SER A 1 112 ? -37.477 4.197 41.990 1.00 96.69 112 SER A C 1
ATOM 809 O O . SER A 1 112 ? -37.004 4.937 41.129 1.00 96.69 112 SER A O 1
ATOM 811 N N . ASP A 1 113 ? -36.822 3.910 43.120 1.00 96.25 113 ASP A N 1
ATOM 812 C CA . ASP A 1 113 ? -35.528 4.499 43.480 1.00 96.25 113 ASP A CA 1
ATOM 813 C C . ASP A 1 113 ? -34.437 4.142 42.441 1.00 96.25 113 ASP A C 1
ATOM 815 O O . ASP A 1 113 ? -33.588 4.966 42.093 1.00 96.25 113 ASP A O 1
ATOM 819 N N . ALA A 1 114 ? -34.446 2.910 41.914 1.00 95.44 114 ALA A N 1
ATOM 820 C CA . ALA A 1 114 ? -33.488 2.466 40.900 1.00 95.44 114 ALA A CA 1
ATOM 821 C C . ALA A 1 114 ? -33.756 3.077 39.512 1.00 95.44 114 ALA A C 1
ATOM 823 O O . ALA A 1 114 ? -32.805 3.400 38.798 1.00 95.44 114 ALA A O 1
ATOM 824 N N . GLN A 1 115 ? -35.024 3.254 39.129 1.00 95.88 115 GLN A N 1
ATOM 825 C CA . GLN A 1 115 ? -35.407 3.922 37.882 1.00 95.88 115 GLN A CA 1
ATOM 826 C C . GLN A 1 115 ? -35.010 5.398 37.898 1.00 95.88 115 GLN A C 1
ATOM 828 O O . GLN A 1 115 ? -34.412 5.863 36.930 1.00 95.88 115 GLN A O 1
ATOM 833 N N . GLN A 1 116 ? -35.248 6.097 39.011 1.00 95.69 116 GLN A N 1
ATOM 834 C CA . GLN A 1 116 ? -34.833 7.490 39.168 1.00 95.69 116 GLN A CA 1
ATOM 835 C C . GLN A 1 116 ? -33.310 7.639 39.022 1.00 95.69 116 GLN A C 1
ATOM 837 O O . GLN A 1 116 ? -32.838 8.472 38.251 1.00 95.69 116 GLN A O 1
ATOM 842 N N . LYS A 1 117 ? -32.525 6.766 39.671 1.00 92.75 117 LYS A N 1
ATOM 843 C CA . LYS A 1 117 ? -31.058 6.755 39.516 1.00 92.75 117 LYS A CA 1
ATOM 844 C C . LYS A 1 117 ? -30.606 6.479 38.081 1.00 92.75 117 LYS A C 1
ATOM 846 O O . LYS A 1 117 ? -29.613 7.048 37.636 1.00 92.75 117 LYS A O 1
ATOM 851 N N . ALA A 1 118 ? -31.302 5.602 37.355 1.00 94.06 118 ALA A N 1
ATOM 852 C CA . ALA A 1 118 ? -30.994 5.331 35.952 1.00 94.06 118 ALA A CA 1
ATOM 853 C C . ALA A 1 118 ? -31.273 6.547 35.058 1.00 94.06 118 ALA A C 1
ATOM 855 O O . ALA A 1 118 ? -30.478 6.840 34.166 1.00 94.06 118 ALA A O 1
ATOM 856 N N . GLU A 1 119 ? -32.357 7.277 35.321 1.00 93.69 119 GLU A N 1
ATOM 857 C CA . GLU A 1 119 ? -32.687 8.512 34.611 1.00 93.69 119 GLU A CA 1
ATOM 858 C C . GLU A 1 119 ? -31.666 9.625 34.895 1.00 93.69 119 GLU A C 1
ATOM 860 O O . GLU A 1 119 ? -31.181 10.273 33.968 1.00 93.69 119 GLU A O 1
ATOM 865 N N . GLU A 1 120 ? -31.278 9.815 36.157 1.00 91.88 120 GLU A N 1
ATOM 866 C CA . GLU A 1 120 ? -30.249 10.784 36.558 1.00 91.88 120 GLU A CA 1
ATOM 867 C C . GLU A 1 120 ? -28.885 10.467 35.924 1.00 91.88 120 GLU A C 1
ATOM 869 O O . GLU A 1 120 ? -28.224 11.355 35.380 1.00 91.88 120 GLU A O 1
ATOM 874 N N . ALA A 1 121 ? -28.482 9.192 35.918 1.00 90.31 121 ALA A N 1
ATOM 875 C CA . ALA A 1 121 ? -27.238 8.762 35.286 1.00 90.31 121 ALA A CA 1
ATOM 876 C C . ALA A 1 121 ? -27.264 8.951 33.758 1.00 90.31 121 ALA A C 1
ATOM 878 O O . ALA A 1 121 ? -26.253 9.336 33.167 1.00 90.31 121 ALA A O 1
ATOM 879 N N . GLN A 1 122 ? -28.418 8.740 33.114 1.00 91.50 122 GLN A N 1
ATOM 880 C CA . GLN A 1 122 ? -28.582 8.997 31.683 1.00 91.50 122 GLN A CA 1
ATOM 881 C C . GLN A 1 122 ? -28.502 10.499 31.366 1.00 91.50 122 GLN A C 1
ATOM 883 O O . GLN A 1 122 ? -27.745 10.882 30.477 1.00 91.50 122 GLN A O 1
ATOM 888 N N . LYS A 1 123 ? -29.176 11.361 32.142 1.00 91.94 123 LYS A N 1
ATOM 889 C CA . LYS A 1 123 ? -29.061 12.828 32.006 1.00 91.94 123 LYS A CA 1
ATOM 890 C C . LYS A 1 123 ? -27.615 13.303 32.173 1.00 91.94 123 LYS A C 1
ATOM 892 O O . LYS A 1 123 ? -27.160 14.178 31.438 1.00 91.94 123 LYS A O 1
ATOM 897 N N . SER A 1 124 ? -26.873 12.703 33.106 1.00 88.94 124 SER A N 1
ATOM 898 C CA . SER A 1 124 ? -25.448 12.989 33.297 1.00 88.94 124 SER A CA 1
ATOM 899 C C . SER A 1 124 ? -24.605 12.600 32.077 1.00 88.94 124 SER A C 1
ATOM 901 O O . SER A 1 124 ? -23.753 13.381 31.647 1.00 88.94 124 SER A O 1
ATOM 903 N N . LEU A 1 125 ? -24.850 11.428 31.479 1.00 91.00 125 LEU A N 1
ATOM 904 C CA . LEU A 1 125 ? -24.179 10.998 30.249 1.00 91.00 125 LEU A CA 1
ATOM 905 C C . LEU A 1 125 ? -24.456 11.960 29.085 1.00 91.00 125 LEU A C 1
ATOM 907 O O . LEU A 1 125 ? -23.527 12.354 28.379 1.00 91.00 125 LEU A O 1
ATOM 911 N N . ASP A 1 126 ? -25.709 12.371 28.909 1.00 89.31 126 ASP A N 1
ATOM 912 C CA . ASP A 1 126 ? -26.097 13.282 27.831 1.00 89.31 126 ASP A CA 1
ATOM 913 C C . ASP A 1 126 ? -25.416 14.653 27.989 1.00 89.31 126 ASP A C 1
ATOM 915 O O . ASP A 1 126 ? -24.882 15.199 27.020 1.00 89.31 126 ASP A O 1
ATOM 919 N N . ALA A 1 127 ? -25.318 15.163 29.223 1.00 86.31 127 ALA A N 1
ATOM 920 C CA . ALA A 1 127 ? -24.580 16.389 29.531 1.00 86.31 127 ALA A CA 1
ATOM 921 C C . ALA A 1 127 ? -23.075 16.273 29.219 1.00 86.31 127 ALA A C 1
ATOM 923 O O . ALA A 1 127 ? -22.488 17.189 28.637 1.00 86.31 127 ALA A O 1
ATOM 924 N N . HIS A 1 128 ? -22.446 15.139 29.545 1.00 87.25 128 HIS A N 1
ATOM 925 C CA . HIS A 1 128 ? -21.040 14.889 29.215 1.00 87.25 128 HIS A CA 1
ATOM 926 C C . HIS A 1 128 ? -20.804 14.814 27.703 1.00 87.25 128 HIS A C 1
ATOM 928 O O . HIS A 1 128 ? -19.851 15.408 27.198 1.00 87.25 128 HIS A O 1
ATOM 934 N N . ASN A 1 129 ? -21.683 14.136 26.964 1.00 88.38 129 ASN A N 1
ATOM 935 C CA . ASN A 1 129 ? -21.593 14.056 25.506 1.00 88.38 129 ASN A CA 1
ATOM 936 C C . ASN A 1 129 ? -21.762 15.436 24.851 1.00 88.38 129 ASN A C 1
ATOM 938 O O . ASN A 1 129 ? -21.010 15.780 23.935 1.00 88.38 129 ASN A O 1
ATOM 942 N N . ALA A 1 130 ? -22.687 16.261 25.353 1.00 88.44 130 ALA A N 1
ATOM 943 C CA . ALA A 1 130 ? -22.858 17.638 24.894 1.00 88.44 130 ALA A CA 1
ATOM 944 C C . ALA A 1 130 ? -21.603 18.495 25.149 1.00 88.44 130 ALA A C 1
ATOM 946 O O . ALA A 1 130 ? -21.189 19.273 24.284 1.00 88.44 130 ALA A O 1
ATOM 947 N N . ALA A 1 131 ? -20.947 18.322 26.300 1.00 86.81 131 ALA A N 1
ATOM 948 C CA . ALA A 1 131 ? -19.693 19.004 26.606 1.00 86.81 131 ALA A CA 1
ATOM 949 C C . ALA A 1 131 ? -18.542 18.565 25.685 1.00 86.81 131 ALA A C 1
ATOM 951 O O . ALA A 1 131 ? -17.799 19.414 25.193 1.00 86.81 131 ALA A O 1
ATOM 952 N N . VAL A 1 132 ? -18.427 17.266 25.383 1.00 87.94 132 VAL A N 1
ATOM 953 C CA . VAL A 1 132 ? -17.453 16.747 24.405 1.00 87.94 132 VAL A CA 1
ATOM 954 C C . VAL A 1 132 ? -17.687 17.362 23.023 1.00 87.94 132 VAL A C 1
ATOM 956 O O . VAL A 1 132 ? -16.738 17.818 22.386 1.00 87.94 132 VAL A O 1
ATOM 959 N N . ALA A 1 133 ? -18.942 17.443 22.570 1.00 88.69 133 ALA A N 1
ATOM 960 C CA . ALA A 1 133 ? -19.279 18.069 21.291 1.00 88.69 133 ALA A CA 1
ATOM 961 C C . ALA A 1 133 ? -18.867 19.552 21.254 1.00 88.69 133 ALA A C 1
ATOM 963 O O . ALA A 1 133 ? -18.231 20.004 20.300 1.00 88.69 133 ALA A O 1
ATOM 964 N N . LYS A 1 134 ? -19.156 20.303 22.323 1.00 88.94 134 LYS A N 1
ATOM 965 C CA . LYS A 1 134 ? -18.766 21.715 22.442 1.00 88.94 134 LYS A CA 1
ATOM 966 C C . LYS A 1 134 ? -17.241 21.897 22.472 1.00 88.94 134 LYS A C 1
ATOM 968 O O . LYS A 1 134 ? -16.737 22.815 21.828 1.00 88.94 134 LYS A O 1
ATOM 973 N N . ALA A 1 135 ? -16.505 21.019 23.154 1.00 88.00 135 ALA A N 1
ATOM 974 C CA . ALA A 1 135 ? -15.042 21.052 23.182 1.00 88.00 135 ALA A CA 1
ATOM 975 C C . ALA A 1 135 ? -14.422 20.736 21.810 1.00 88.00 135 ALA A C 1
ATOM 977 O O . ALA A 1 135 ? -13.521 21.444 21.368 1.00 88.00 135 ALA A O 1
ATOM 978 N N . ASN A 1 136 ? -14.948 19.740 21.092 1.00 89.81 136 ASN A N 1
ATOM 979 C CA . ASN A 1 136 ? -14.497 19.419 19.735 1.00 89.81 136 ASN A CA 1
ATOM 980 C C . ASN A 1 136 ? -14.748 20.576 18.758 1.00 89.81 136 ASN A C 1
ATOM 982 O O . ASN A 1 136 ? -13.870 20.909 17.964 1.00 89.81 136 ASN A O 1
ATOM 986 N N . ASN A 1 137 ? -15.896 21.250 18.858 1.00 90.12 137 ASN A N 1
ATOM 987 C CA . ASN A 1 137 ? -16.157 22.450 18.060 1.00 90.12 137 ASN A CA 1
ATOM 988 C C . ASN A 1 137 ? -15.142 23.564 18.360 1.00 90.12 137 ASN A C 1
ATOM 990 O O . ASN A 1 137 ? -14.658 24.221 17.442 1.00 90.12 137 ASN A O 1
ATOM 994 N N . GLN A 1 138 ? -14.751 23.741 19.625 1.00 88.19 138 GLN A N 1
ATOM 995 C CA . GLN A 1 138 ? -13.713 24.704 19.992 1.00 88.19 138 GLN A CA 1
ATOM 996 C C . GLN A 1 138 ? -12.335 24.351 19.406 1.00 88.19 138 GLN A C 1
ATOM 998 O O . GLN A 1 138 ? -11.603 25.259 19.012 1.00 88.19 138 GLN A O 1
ATOM 1003 N N . VAL A 1 139 ? -11.990 23.061 19.295 1.00 89.25 139 VAL A N 1
ATOM 1004 C CA . VAL A 1 139 ? -10.769 22.614 18.596 1.00 89.25 139 VAL A CA 1
ATOM 1005 C C . VAL A 1 139 ? -10.801 23.063 17.138 1.00 89.25 139 VAL A C 1
ATOM 1007 O O . VAL A 1 139 ? -9.842 23.676 16.672 1.00 89.25 139 VAL A O 1
ATOM 1010 N N . VAL A 1 140 ? -11.907 22.805 16.437 1.00 90.81 140 VAL A N 1
ATOM 1011 C CA . VAL A 1 140 ? -12.056 23.138 15.013 1.00 90.81 140 VAL A CA 1
ATOM 1012 C C . VAL A 1 140 ? -11.928 24.643 14.776 1.00 90.81 140 VAL A C 1
ATOM 1014 O O . VAL A 1 140 ? -11.184 25.067 13.892 1.00 90.81 140 VAL A O 1
ATOM 1017 N N . GLU A 1 141 ? -12.606 25.463 15.579 1.00 89.50 141 GLU A N 1
ATOM 1018 C CA . GLU A 1 141 ? -12.573 26.920 15.413 1.00 89.50 141 GLU A CA 1
ATOM 1019 C C . GLU A 1 141 ? -11.184 27.512 15.701 1.00 89.50 141 GLU A C 1
ATOM 1021 O O . GLU A 1 141 ? -10.707 28.365 14.949 1.00 89.50 141 GLU A O 1
ATOM 1026 N N . LEU A 1 142 ? -10.477 27.013 16.722 1.00 90.62 142 LEU A N 1
ATOM 1027 C CA . LEU A 1 142 ? -9.113 27.461 17.017 1.00 90.62 142 LEU A CA 1
ATOM 1028 C C . LEU A 1 142 ? -8.105 27.000 15.956 1.00 90.62 142 LEU A C 1
ATOM 1030 O O . LEU A 1 142 ? -7.229 27.775 15.584 1.00 90.62 142 LEU A O 1
ATOM 1034 N N . GLN A 1 143 ? -8.251 25.791 15.404 1.00 90.62 143 GLN A N 1
ATOM 1035 C CA . GLN A 1 143 ? -7.402 25.324 14.302 1.00 90.62 143 GLN A CA 1
ATOM 1036 C C . GLN A 1 143 ? -7.589 26.160 13.033 1.00 90.62 143 GLN A C 1
ATOM 1038 O O . GLN A 1 143 ? -6.605 26.500 12.377 1.00 90.62 143 GLN A O 1
ATOM 1043 N N . LYS A 1 144 ? -8.830 26.534 12.696 1.00 89.50 144 LYS A N 1
ATOM 1044 C CA . LYS A 1 144 ? -9.104 27.439 11.568 1.00 89.50 144 LYS A CA 1
ATOM 1045 C C . LYS A 1 144 ? -8.467 28.813 11.784 1.00 89.50 144 LYS A C 1
ATOM 1047 O O . LYS A 1 144 ? -7.855 29.347 10.860 1.00 89.50 144 LYS A O 1
ATOM 1052 N N . ALA A 1 145 ? -8.581 29.372 12.990 1.00 85.81 145 ALA A N 1
ATOM 1053 C CA . ALA A 1 145 ? -7.980 30.661 13.325 1.00 85.81 145 ALA A CA 1
ATOM 1054 C C . ALA A 1 145 ? -6.442 30.624 13.239 1.00 85.81 145 ALA A C 1
ATOM 1056 O O . ALA A 1 145 ? -5.836 31.510 12.637 1.00 85.81 145 ALA A O 1
ATOM 1057 N N . GLU A 1 146 ? -5.810 29.575 13.773 1.00 88.88 146 GLU A N 1
ATOM 1058 C CA . GLU A 1 146 ? -4.355 29.379 13.716 1.00 88.88 146 GLU A CA 1
ATOM 1059 C C . GLU A 1 146 ? -3.851 29.153 12.280 1.00 88.88 146 GLU A C 1
ATOM 1061 O O . GLU A 1 146 ? -2.822 29.709 11.891 1.00 88.88 146 GLU A O 1
ATOM 1066 N N . ALA A 1 147 ? -4.585 28.388 11.465 1.00 85.12 147 ALA A N 1
ATOM 1067 C CA . ALA A 1 147 ? -4.252 28.165 10.059 1.00 85.12 147 ALA A CA 1
ATOM 1068 C C . ALA A 1 147 ? -4.340 29.460 9.239 1.00 85.12 147 ALA A C 1
ATOM 1070 O O . ALA A 1 147 ? -3.435 29.752 8.456 1.00 85.12 147 ALA A O 1
ATOM 1071 N N . LYS A 1 148 ? -5.384 30.269 9.461 1.00 84.94 148 LYS A N 1
ATOM 1072 C CA . LYS A 1 148 ? -5.534 31.577 8.813 1.00 84.94 148 LYS A CA 1
ATOM 1073 C C . LYS A 1 148 ? -4.397 32.527 9.197 1.00 8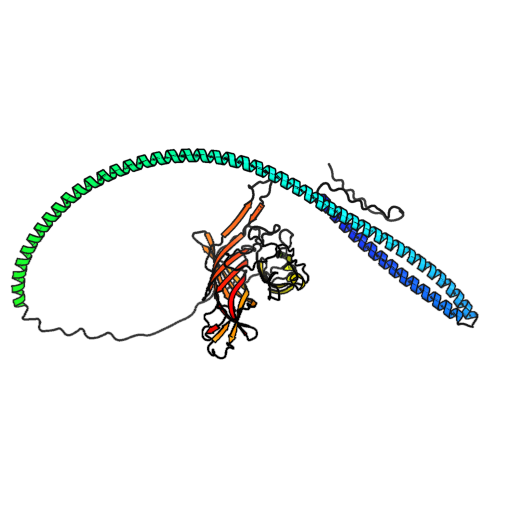4.94 148 LYS A C 1
ATOM 1075 O O . LYS A 1 148 ? -3.787 33.127 8.319 1.00 84.94 148 LYS A O 1
ATOM 1080 N N . ALA A 1 149 ? -4.043 32.595 10.482 1.00 83.50 149 ALA A N 1
ATOM 1081 C CA . ALA A 1 149 ? -2.927 33.416 10.947 1.00 83.50 149 ALA A CA 1
ATOM 1082 C C . ALA A 1 149 ? -1.577 32.983 10.340 1.00 83.50 149 ALA A C 1
ATOM 1084 O O . ALA A 1 149 ? -0.761 33.834 9.984 1.00 83.50 149 ALA A O 1
ATOM 1085 N N . LYS A 1 150 ? -1.342 31.671 10.175 1.00 81.88 150 LYS A N 1
ATOM 1086 C CA . LYS A 1 150 ? -0.149 31.155 9.480 1.00 81.88 150 LYS A CA 1
ATOM 1087 C C . LYS A 1 150 ? -0.141 31.501 7.991 1.00 81.88 150 LYS A C 1
ATOM 1089 O O . LYS A 1 150 ? 0.900 31.919 7.493 1.00 81.88 150 LYS A O 1
ATOM 1094 N N . ALA A 1 151 ? -1.271 31.357 7.301 1.00 80.19 151 ALA A N 1
ATOM 1095 C CA . ALA A 1 151 ? -1.382 31.679 5.880 1.00 80.19 151 ALA A CA 1
ATOM 1096 C C . ALA A 1 151 ? -1.130 33.173 5.610 1.00 80.19 151 ALA A C 1
ATOM 1098 O O . ALA A 1 151 ? -0.358 33.513 4.713 1.00 80.19 151 ALA A O 1
ATOM 1099 N N . ASP A 1 152 ? -1.698 34.058 6.434 1.00 79.19 152 ASP A N 1
ATOM 1100 C CA . ASP A 1 152 ? -1.493 35.507 6.324 1.00 79.19 152 ASP A CA 1
ATOM 1101 C C . ASP A 1 152 ? -0.023 35.894 6.600 1.00 79.19 152 ASP A C 1
ATOM 1103 O O . ASP A 1 152 ? 0.552 36.735 5.902 1.00 79.19 152 ASP A O 1
ATOM 1107 N N . ALA A 1 153 ? 0.628 35.242 7.572 1.00 80.44 153 ALA A N 1
ATOM 1108 C CA . ALA A 1 153 ? 2.049 35.448 7.860 1.00 80.44 153 ALA A CA 1
ATOM 1109 C C . ALA A 1 153 ? 2.962 34.953 6.721 1.00 80.44 153 ALA A C 1
ATOM 1111 O O . ALA A 1 153 ? 3.916 35.640 6.349 1.00 80.44 153 ALA A O 1
ATOM 1112 N N . GLU A 1 154 ? 2.665 33.790 6.134 1.00 78.25 154 GLU A N 1
ATOM 1113 C CA . GLU A 1 154 ? 3.434 33.225 5.020 1.00 78.25 154 GLU A CA 1
ATOM 1114 C C . GLU A 1 154 ? 3.271 34.052 3.735 1.00 78.25 154 GLU A C 1
ATOM 1116 O O . GLU A 1 154 ? 4.250 34.291 3.024 1.00 78.25 154 GLU A O 1
ATOM 1121 N N . ALA A 1 155 ? 2.064 34.556 3.462 1.00 77.75 155 ALA A N 1
ATOM 1122 C CA . ALA A 1 155 ? 1.806 35.459 2.343 1.00 77.75 155 ALA A CA 1
ATOM 1123 C C . ALA A 1 155 ? 2.619 36.758 2.470 1.00 77.75 155 ALA A C 1
ATOM 1125 O O . ALA A 1 155 ? 3.245 37.196 1.500 1.00 77.75 155 ALA A O 1
ATOM 1126 N N . LYS A 1 156 ? 2.687 37.333 3.680 1.00 76.75 156 LYS A N 1
ATOM 1127 C CA . LYS A 1 156 ? 3.497 38.528 3.951 1.00 76.75 156 LYS A CA 1
ATOM 1128 C C . LYS A 1 156 ? 4.998 38.257 3.779 1.00 76.75 156 LYS A C 1
ATOM 1130 O O . LYS A 1 156 ? 5.688 39.059 3.155 1.00 76.75 156 LYS A O 1
ATOM 1135 N N . ALA A 1 157 ? 5.489 37.106 4.241 1.00 74.19 157 ALA A N 1
ATOM 1136 C CA . ALA A 1 157 ? 6.896 36.726 4.095 1.00 74.19 157 ALA A CA 1
ATOM 1137 C C . ALA A 1 157 ? 7.295 36.458 2.629 1.00 74.19 157 ALA A C 1
ATOM 1139 O O . ALA A 1 157 ? 8.371 36.871 2.193 1.00 74.19 157 ALA A O 1
ATOM 1140 N N . LYS A 1 158 ? 6.422 35.818 1.835 1.00 72.19 158 LYS A N 1
ATOM 1141 C CA . LYS A 1 158 ? 6.650 35.595 0.394 1.00 72.19 158 LYS A CA 1
ATOM 1142 C C . LYS A 1 158 ? 6.652 36.900 -0.403 1.00 72.19 158 LYS A C 1
ATOM 1144 O O . LYS A 1 158 ? 7.475 37.043 -1.306 1.00 72.19 158 LYS A O 1
ATOM 1149 N N . ALA A 1 159 ? 5.780 37.852 -0.065 1.00 71.00 159 ALA A N 1
ATOM 1150 C CA . ALA A 1 159 ? 5.764 39.169 -0.703 1.00 71.00 159 ALA A CA 1
ATOM 1151 C C . ALA A 1 159 ? 7.076 39.937 -0.457 1.00 71.00 159 ALA A C 1
ATOM 1153 O O . ALA A 1 159 ? 7.651 40.500 -1.388 1.00 71.00 159 ALA A O 1
ATOM 1154 N N . GLU A 1 160 ? 7.598 39.892 0.771 1.00 72.62 160 GLU A N 1
ATOM 1155 C CA . GLU A 1 160 ? 8.845 40.571 1.136 1.00 72.62 160 GLU A CA 1
ATOM 1156 C C . GLU A 1 160 ? 10.090 39.895 0.522 1.00 72.62 160 GLU A C 1
ATOM 1158 O O . GLU A 1 160 ? 11.013 40.571 0.064 1.00 72.62 160 GLU A O 1
ATOM 1163 N N . ALA A 1 161 ? 10.099 38.559 0.426 1.00 69.75 161 ALA A N 1
ATOM 1164 C CA . ALA A 1 161 ? 11.173 37.806 -0.226 1.00 69.75 161 ALA A CA 1
ATOM 1165 C C . ALA A 1 161 ? 11.210 38.025 -1.749 1.00 69.75 161 ALA A C 1
ATOM 1167 O O . ALA A 1 161 ? 12.290 38.181 -2.324 1.00 69.75 161 ALA A O 1
ATOM 1168 N N . LYS A 1 162 ? 10.041 38.091 -2.403 1.00 72.19 162 LYS A N 1
ATOM 1169 C CA . LYS A 1 162 ? 9.945 38.353 -3.846 1.00 72.19 162 LYS A CA 1
ATOM 1170 C C . LYS A 1 162 ? 10.457 39.754 -4.196 1.00 72.19 162 LYS A C 1
ATOM 1172 O O . LYS A 1 162 ? 11.218 39.887 -5.148 1.00 72.19 162 LYS A O 1
ATOM 1177 N N . ALA A 1 163 ? 10.141 40.762 -3.377 1.00 69.56 163 ALA A N 1
ATOM 1178 C CA . ALA A 1 163 ? 10.645 42.125 -3.558 1.00 69.56 163 ALA A CA 1
ATOM 1179 C C . ALA A 1 163 ? 12.183 42.216 -3.452 1.00 69.56 163 ALA A C 1
ATOM 1181 O O . ALA A 1 163 ? 12.812 42.947 -4.216 1.00 69.56 163 ALA A O 1
ATOM 1182 N N . LYS A 1 164 ? 12.811 41.441 -2.553 1.00 70.50 164 LYS A N 1
ATOM 1183 C CA . LYS A 1 164 ? 14.282 41.388 -2.441 1.00 70.50 164 LYS A CA 1
ATOM 1184 C C . LYS A 1 164 ? 14.942 40.650 -3.611 1.00 70.50 164 LYS A C 1
ATOM 1186 O O . LYS A 1 164 ? 15.958 41.120 -4.117 1.00 70.50 164 LYS A O 1
ATOM 1191 N N . ALA A 1 165 ? 14.359 39.543 -4.073 1.00 68.00 165 ALA A N 1
ATOM 1192 C CA . ALA A 1 165 ? 14.899 38.772 -5.195 1.00 68.00 165 ALA A CA 1
ATOM 1193 C C . ALA A 1 165 ? 14.850 39.547 -6.526 1.00 68.00 165 ALA A C 1
ATOM 1195 O O . ALA A 1 165 ? 15.780 39.469 -7.328 1.00 68.00 165 ALA A O 1
ATOM 1196 N N . GLU A 1 166 ? 13.796 40.336 -6.750 1.00 69.88 166 GLU A N 1
ATOM 1197 C CA . GLU A 1 166 ? 13.639 41.138 -7.969 1.00 69.88 166 GLU A CA 1
ATOM 1198 C C . GLU A 1 166 ? 14.634 42.316 -8.025 1.00 69.88 166 GLU A C 1
ATOM 1200 O O . GLU A 1 166 ? 15.155 42.644 -9.095 1.00 69.88 166 GLU A O 1
ATOM 1205 N N . ALA A 1 167 ? 14.973 42.899 -6.869 1.00 66.56 167 ALA A N 1
ATOM 1206 C CA . ALA A 1 167 ? 16.015 43.921 -6.757 1.00 66.56 167 ALA A CA 1
ATOM 1207 C C . ALA A 1 167 ? 17.423 43.356 -7.033 1.00 66.56 167 ALA A C 1
ATOM 1209 O O . ALA A 1 167 ? 18.221 43.987 -7.728 1.00 66.56 167 ALA A O 1
ATOM 1210 N N . GLU A 1 168 ? 17.723 42.147 -6.547 1.00 69.50 168 GLU A N 1
ATOM 1211 C CA . GLU A 1 168 ? 19.031 41.509 -6.752 1.00 69.50 168 GLU A CA 1
ATOM 1212 C C . GLU A 1 168 ? 19.222 41.004 -8.197 1.00 69.50 168 GLU A C 1
ATOM 1214 O O . GLU A 1 168 ? 20.317 41.099 -8.758 1.00 69.50 168 GLU A O 1
ATOM 1219 N N . ALA A 1 169 ? 18.150 40.526 -8.841 1.00 67.00 169 ALA A N 1
ATOM 1220 C CA . ALA A 1 169 ? 18.178 40.083 -10.235 1.00 67.00 169 ALA A CA 1
ATOM 1221 C C . ALA A 1 169 ? 18.432 41.241 -11.216 1.00 67.00 169 ALA A C 1
ATOM 1223 O O . ALA A 1 169 ? 19.214 41.085 -12.157 1.00 67.00 169 ALA A O 1
ATOM 1224 N N . LYS A 1 170 ? 17.846 42.424 -10.971 1.00 69.44 170 LYS A N 1
ATOM 1225 C CA . LYS A 1 170 ? 18.133 43.626 -11.774 1.00 69.44 170 LYS A CA 1
ATOM 1226 C C . LYS A 1 170 ? 19.596 44.068 -11.659 1.00 69.44 170 LYS A C 1
ATOM 1228 O O . LYS A 1 170 ? 20.201 44.390 -12.677 1.00 69.44 170 LYS A O 1
ATOM 1233 N N . ALA A 1 171 ? 20.187 44.005 -10.464 1.00 65.81 171 ALA A N 1
ATOM 1234 C CA . ALA A 1 171 ? 21.591 44.369 -10.258 1.00 65.81 171 ALA A CA 1
ATOM 1235 C C . ALA A 1 171 ? 22.574 43.409 -10.963 1.00 65.81 171 ALA A C 1
ATOM 1237 O O . ALA A 1 171 ? 23.584 43.849 -11.514 1.00 65.81 171 ALA A O 1
ATOM 1238 N N . LYS A 1 172 ? 22.277 42.100 -10.998 1.00 66.56 172 LYS A N 1
ATOM 1239 C CA . LYS A 1 172 ? 23.108 41.110 -11.713 1.00 66.56 172 LYS A CA 1
ATOM 1240 C C . LYS A 1 172 ? 22.998 41.233 -13.237 1.00 66.56 172 LYS A C 1
ATOM 1242 O O . LYS A 1 172 ? 24.012 41.102 -13.919 1.00 66.56 172 LYS A O 1
ATOM 1247 N N . ALA A 1 173 ? 21.813 41.545 -13.764 1.00 65.62 173 ALA A N 1
ATOM 1248 C CA . ALA A 1 173 ? 21.601 41.703 -15.204 1.00 65.62 173 ALA A CA 1
ATOM 1249 C C . ALA A 1 173 ? 22.359 42.910 -15.796 1.00 65.62 173 ALA A C 1
ATOM 1251 O O . ALA A 1 173 ? 22.947 42.796 -16.872 1.00 65.62 173 ALA A O 1
ATOM 1252 N N . GLU A 1 174 ? 22.419 44.044 -15.087 1.00 68.12 174 GLU A N 1
ATOM 1253 C CA . GLU A 1 174 ? 23.211 45.204 -15.531 1.00 68.12 174 GLU A CA 1
ATOM 1254 C C . GLU A 1 174 ? 24.727 44.946 -15.491 1.00 68.12 174 GLU A C 1
ATOM 1256 O O . GLU A 1 174 ? 25.458 45.410 -16.372 1.00 68.12 174 GLU A O 1
ATOM 1261 N N . ALA A 1 175 ? 25.212 44.174 -14.514 1.00 63.25 175 ALA A N 1
ATOM 1262 C CA . ALA A 1 175 ? 26.627 43.818 -14.415 1.00 63.25 175 ALA A CA 1
ATOM 1263 C C . ALA A 1 175 ? 27.067 42.851 -15.532 1.00 63.25 175 ALA A C 1
ATOM 1265 O O . ALA A 1 175 ? 28.140 43.020 -16.117 1.00 63.25 175 ALA A O 1
ATOM 1266 N N . GLU A 1 176 ? 26.230 41.869 -15.879 1.00 65.88 176 GLU A N 1
ATOM 1267 C CA . GLU A 1 176 ? 26.543 40.884 -16.922 1.00 65.88 176 GLU A CA 1
ATOM 1268 C C . GLU A 1 176 ? 26.500 41.492 -18.338 1.00 65.88 176 GLU A C 1
ATOM 1270 O O . GLU A 1 176 ? 27.310 41.132 -19.197 1.00 65.88 176 GLU A O 1
ATOM 1275 N N . ALA A 1 177 ? 25.617 42.471 -18.575 1.00 66.00 177 ALA A N 1
ATOM 1276 C CA . ALA A 1 177 ? 25.543 43.193 -19.846 1.00 66.00 177 ALA A CA 1
ATOM 1277 C C . ALA A 1 177 ? 26.807 44.029 -20.123 1.00 66.00 177 ALA A C 1
ATOM 1279 O O . ALA A 1 177 ? 27.312 44.029 -21.248 1.00 66.00 177 ALA A O 1
ATOM 1280 N N . LYS A 1 178 ? 27.377 44.680 -19.096 1.00 66.12 178 LYS A N 1
ATOM 1281 C CA . LYS A 1 178 ? 28.657 45.399 -19.228 1.00 66.12 178 LYS A CA 1
ATOM 1282 C C . LYS A 1 178 ? 29.838 44.456 -19.480 1.00 66.12 178 LYS A C 1
ATOM 1284 O O . LYS A 1 178 ? 30.679 44.759 -20.322 1.00 66.12 178 LYS A O 1
ATOM 1289 N N . ALA A 1 179 ? 29.874 43.296 -18.821 1.00 65.50 179 ALA A N 1
ATOM 1290 C CA . ALA A 1 179 ? 30.963 42.330 -18.983 1.00 65.50 179 ALA A CA 1
ATOM 1291 C C . ALA A 1 179 ? 30.986 41.668 -20.378 1.00 65.50 179 ALA A C 1
ATOM 1293 O O . ALA A 1 179 ? 32.060 41.446 -20.942 1.00 65.50 179 ALA A O 1
ATOM 1294 N N . LYS A 1 180 ? 29.815 41.383 -20.971 1.00 64.56 180 LYS A N 1
ATOM 1295 C CA . LYS A 1 180 ? 29.735 40.812 -22.330 1.00 64.56 180 LYS A CA 1
ATOM 1296 C C . LYS A 1 180 ? 30.170 41.805 -23.414 1.00 64.56 180 LYS A C 1
ATOM 1298 O O . LYS A 1 180 ? 30.833 41.389 -24.363 1.00 64.56 180 LYS A O 1
ATOM 1303 N N . ALA A 1 181 ? 29.886 43.098 -23.244 1.00 65.25 181 ALA A N 1
ATOM 1304 C CA . ALA A 1 181 ? 30.292 44.133 -24.198 1.00 65.25 181 ALA A CA 1
ATOM 1305 C C . ALA A 1 181 ? 31.824 44.324 -24.269 1.00 65.25 181 ALA A C 1
ATOM 1307 O O . ALA A 1 181 ? 32.376 44.465 -25.360 1.00 65.25 181 ALA A O 1
ATOM 1308 N N . GLU A 1 182 ? 32.538 44.259 -23.139 1.00 65.94 182 GLU A N 1
ATOM 1309 C CA . GLU A 1 182 ? 34.010 44.348 -23.132 1.00 65.94 182 GLU A CA 1
ATOM 1310 C C . GLU A 1 182 ? 34.698 43.084 -23.675 1.00 65.94 182 GLU A C 1
ATOM 1312 O O . GLU A 1 182 ? 35.740 43.171 -24.334 1.00 65.94 182 GLU A O 1
ATOM 1317 N N . ALA A 1 183 ? 34.123 41.903 -23.434 1.00 62.31 183 ALA A N 1
ATOM 1318 C CA . ALA A 1 183 ? 34.686 40.638 -23.905 1.00 62.31 183 ALA A CA 1
ATOM 1319 C C . ALA A 1 183 ? 34.581 40.474 -25.433 1.00 62.31 183 ALA A C 1
ATOM 1321 O O . ALA A 1 183 ? 35.500 39.948 -26.067 1.00 62.31 183 ALA A O 1
ATOM 1322 N N . GLU A 1 184 ? 33.491 40.950 -26.043 1.00 67.50 184 GLU A N 1
ATOM 1323 C CA . GLU A 1 184 ? 33.299 40.861 -27.494 1.00 67.50 184 GLU A CA 1
ATOM 1324 C C . GLU A 1 184 ? 34.225 41.823 -28.264 1.00 67.50 184 GLU A C 1
ATOM 1326 O O . GLU A 1 184 ? 34.738 41.472 -29.331 1.00 67.50 184 GLU A O 1
ATOM 1331 N N . ALA A 1 185 ? 34.528 42.994 -27.691 1.00 66.19 185 ALA A N 1
ATOM 1332 C CA . ALA A 1 185 ? 35.474 43.950 -28.268 1.00 66.19 185 ALA A CA 1
ATOM 1333 C C . ALA A 1 185 ? 36.921 43.417 -28.275 1.00 66.19 185 ALA A C 1
ATOM 1335 O O . ALA A 1 185 ? 37.643 43.599 -29.257 1.00 66.19 185 ALA A O 1
ATOM 1336 N N . LYS A 1 186 ? 37.341 42.696 -27.222 1.00 68.62 186 LYS A N 1
ATOM 1337 C CA . LYS A 1 186 ? 38.677 42.073 -27.166 1.00 68.62 186 LYS A CA 1
ATOM 1338 C C . LYS A 1 186 ? 38.836 40.910 -28.149 1.00 68.62 186 LYS A C 1
ATOM 1340 O O . LYS A 1 186 ? 39.875 40.818 -28.799 1.00 68.62 186 LYS A O 1
ATOM 1345 N N . LYS A 1 187 ? 37.807 40.070 -28.328 1.00 67.62 187 LYS A N 1
ATOM 1346 C CA . LYS A 1 187 ? 37.870 38.934 -29.269 1.00 67.62 187 LYS A CA 1
ATOM 1347 C C . LYS A 1 187 ? 38.009 39.362 -30.730 1.00 67.62 187 LYS A C 1
ATOM 1349 O O . LYS A 1 187 ? 38.798 38.762 -31.454 1.00 67.62 187 LYS A O 1
ATOM 1354 N N . LYS A 1 188 ? 37.304 40.418 -31.156 1.00 67.81 188 LYS A N 1
ATOM 1355 C CA . LYS A 1 188 ? 37.411 40.922 -32.539 1.00 67.81 188 LYS A CA 1
ATOM 1356 C C . LYS A 1 188 ? 38.807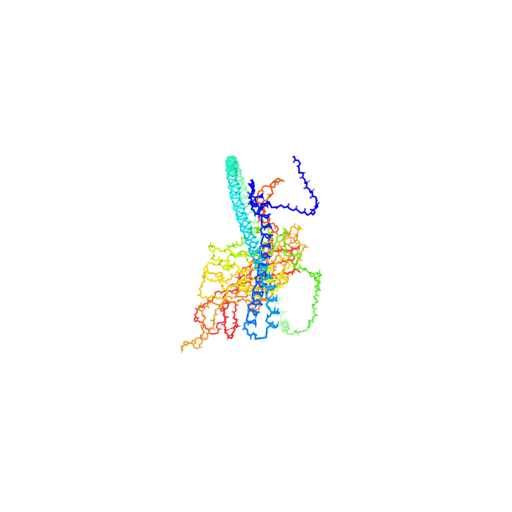 41.483 -32.851 1.00 67.81 188 LYS A C 1
ATOM 1358 O O . LYS A 1 188 ? 39.286 41.315 -33.968 1.00 67.81 188 LYS A O 1
ATOM 1363 N N . ALA A 1 189 ? 39.490 42.072 -31.866 1.00 66.94 189 ALA A N 1
ATOM 1364 C CA . ALA A 1 189 ? 40.845 42.601 -32.038 1.00 66.94 189 ALA A CA 1
ATOM 1365 C C . ALA A 1 189 ? 41.931 41.505 -32.118 1.00 66.94 189 ALA A C 1
ATOM 1367 O O . ALA A 1 189 ? 42.883 41.638 -32.889 1.00 66.94 189 ALA A O 1
ATOM 1368 N N . GLU A 1 190 ? 41.803 40.413 -31.356 1.00 68.56 190 GLU A N 1
ATOM 1369 C CA . GLU A 1 190 ? 42.751 39.286 -31.420 1.00 68.56 190 GLU A CA 1
ATOM 1370 C C . GLU A 1 190 ? 42.585 38.439 -32.688 1.00 68.56 190 GLU A C 1
ATOM 1372 O O . GLU A 1 190 ? 43.575 38.006 -33.280 1.00 68.56 190 GLU A O 1
ATOM 1377 N N . GLU A 1 191 ? 41.350 38.232 -33.149 1.00 64.50 191 GLU A N 1
ATOM 1378 C CA . GLU A 1 191 ? 41.080 37.427 -34.343 1.00 64.50 191 GLU A CA 1
ATOM 1379 C C . GLU A 1 191 ? 41.591 38.096 -35.628 1.00 64.50 191 GLU A C 1
ATOM 1381 O O . GLU A 1 191 ? 42.135 37.422 -36.506 1.00 64.50 191 GLU A O 1
ATOM 1386 N N . GLN A 1 192 ? 41.530 39.429 -35.697 1.00 71.12 192 GLN A N 1
ATOM 1387 C CA . GLN A 1 192 ? 42.057 40.191 -36.828 1.00 71.12 192 GLN A CA 1
ATOM 1388 C C . GLN A 1 192 ? 43.592 40.121 -36.918 1.00 71.12 192 GLN A C 1
ATOM 1390 O O . GLN A 1 192 ? 44.128 39.957 -38.013 1.00 71.12 192 GLN A O 1
ATOM 1395 N N . LYS A 1 193 ? 44.306 40.133 -35.780 1.00 68.75 193 LYS A N 1
ATOM 1396 C CA . LYS A 1 193 ? 45.770 39.941 -35.751 1.00 68.75 193 LYS A CA 1
ATOM 1397 C C . LYS A 1 193 ? 46.195 38.535 -36.180 1.00 68.75 193 LYS A C 1
ATOM 1399 O O . LYS A 1 193 ? 47.191 38.389 -36.884 1.00 68.75 193 LYS A O 1
ATOM 1404 N N . ARG A 1 194 ? 45.437 37.502 -35.794 1.00 71.31 194 ARG A N 1
ATOM 1405 C CA . ARG A 1 194 ? 45.755 36.106 -36.143 1.00 71.31 194 ARG A CA 1
ATOM 1406 C C . ARG A 1 194 ? 45.621 35.841 -37.647 1.00 71.31 194 ARG A C 1
ATOM 1408 O O . ARG A 1 194 ? 46.449 35.135 -38.219 1.00 71.31 194 ARG A O 1
ATOM 1415 N N . LEU A 1 195 ? 44.608 36.424 -38.293 1.00 71.06 195 LEU A N 1
ATOM 1416 C CA . LEU A 1 195 ? 44.379 36.268 -39.736 1.00 71.06 195 LEU A CA 1
ATOM 1417 C C . LEU A 1 195 ? 45.470 36.949 -40.582 1.00 71.06 195 LEU A C 1
ATOM 1419 O O . LEU A 1 195 ? 45.851 36.429 -41.632 1.00 71.06 195 LEU A O 1
ATOM 1423 N N . GLU A 1 196 ? 46.019 38.071 -40.112 1.00 71.19 196 GLU A N 1
ATOM 1424 C CA . GLU A 1 196 ? 47.100 38.791 -40.798 1.00 71.19 196 GLU A CA 1
ATOM 1425 C C . GLU A 1 196 ? 48.446 38.041 -40.744 1.00 71.19 196 GLU A C 1
ATOM 1427 O O . GLU A 1 196 ? 49.183 38.000 -41.736 1.00 71.19 196 GLU A O 1
ATOM 1432 N N . GLU A 1 197 ? 48.759 37.387 -39.619 1.00 68.00 197 GLU A N 1
ATOM 1433 C CA . GLU A 1 197 ? 49.952 36.536 -39.494 1.00 68.00 197 GLU A CA 1
ATOM 1434 C C . GLU A 1 197 ? 49.848 35.249 -40.324 1.00 68.00 197 GLU A C 1
ATOM 1436 O O . GLU A 1 197 ? 50.826 34.840 -40.959 1.00 68.00 197 GLU A O 1
ATOM 1441 N N . GLU A 1 198 ? 48.667 34.626 -40.384 1.00 69.44 198 GLU A N 1
ATOM 1442 C CA . GLU A 1 198 ? 48.459 33.401 -41.163 1.00 69.44 198 GLU A CA 1
ATOM 1443 C C . GLU A 1 198 ? 48.587 33.649 -42.680 1.00 69.44 198 GLU A C 1
ATOM 1445 O O . GLU A 1 198 ? 49.160 32.828 -43.407 1.00 69.44 198 GLU A O 1
ATOM 1450 N N . ALA A 1 199 ? 48.142 34.815 -43.164 1.00 67.88 199 ALA A N 1
ATOM 1451 C CA . ALA A 1 199 ? 48.274 35.215 -44.566 1.00 67.88 199 ALA A CA 1
ATOM 1452 C C . ALA A 1 199 ? 49.740 35.459 -44.984 1.00 67.88 199 ALA A C 1
ATOM 1454 O O . ALA A 1 199 ? 50.155 35.069 -46.084 1.00 67.88 199 ALA A O 1
ATOM 1455 N N . LYS A 1 200 ? 50.564 36.038 -44.098 1.00 70.81 200 LYS A N 1
ATOM 1456 C CA . LYS A 1 200 ? 52.007 36.206 -44.352 1.00 70.81 200 LYS A CA 1
ATOM 1457 C C . LYS A 1 200 ? 52.744 34.867 -44.395 1.00 70.81 200 LYS A C 1
ATOM 1459 O O . LYS A 1 200 ? 53.575 34.667 -45.281 1.00 70.81 200 LYS A O 1
ATOM 1464 N N . LYS A 1 201 ? 52.395 33.924 -43.513 1.00 68.06 201 LYS A N 1
ATOM 1465 C CA . LYS A 1 201 ? 53.034 32.598 -43.450 1.00 68.06 201 LYS A CA 1
ATOM 1466 C C . LYS A 1 201 ? 52.756 31.745 -44.695 1.00 68.06 201 LYS A C 1
ATOM 1468 O O . LYS A 1 201 ? 53.681 31.165 -45.261 1.00 68.06 201 LYS A O 1
ATOM 1473 N N . LYS A 1 202 ? 51.513 31.764 -45.196 1.00 63.94 202 LYS A N 1
ATOM 1474 C CA . LYS A 1 202 ? 51.119 31.052 -46.429 1.00 63.94 202 LYS A CA 1
ATOM 1475 C C . LYS A 1 202 ? 51.818 31.581 -47.689 1.00 63.94 202 LYS A C 1
ATOM 1477 O O . LYS A 1 202 ? 52.076 30.811 -48.611 1.00 63.94 202 LYS A O 1
ATOM 1482 N N . THR A 1 203 ? 52.183 32.863 -47.722 1.00 63.41 203 THR A N 1
ATOM 1483 C CA . THR A 1 203 ? 52.882 33.468 -48.871 1.00 63.41 203 THR A CA 1
ATOM 1484 C C . THR A 1 203 ? 54.371 33.091 -48.908 1.00 63.41 203 THR A C 1
ATOM 1486 O O . THR A 1 203 ? 54.937 32.896 -49.985 1.00 63.41 203 THR A O 1
ATOM 1489 N N . GLU A 1 204 ? 55.014 32.925 -47.747 1.00 64.75 204 GLU A N 1
ATOM 1490 C CA . GLU A 1 204 ? 56.429 32.536 -47.670 1.00 64.75 204 GLU A CA 1
ATOM 1491 C C . GLU A 1 204 ? 56.642 31.026 -47.908 1.00 64.75 204 GLU A C 1
ATOM 1493 O O . GLU A 1 204 ? 57.591 30.629 -48.591 1.00 64.75 204 GLU A O 1
ATOM 1498 N N . GLU A 1 205 ? 55.729 30.176 -47.418 1.00 60.53 205 GLU A N 1
ATOM 1499 C CA . GLU A 1 205 ? 55.767 28.722 -47.652 1.00 60.53 205 GLU A CA 1
ATOM 1500 C C . GLU A 1 205 ? 55.484 28.356 -49.117 1.00 60.53 205 GLU A C 1
ATOM 1502 O O . GLU A 1 205 ? 56.157 27.483 -49.672 1.00 60.53 205 GLU A O 1
ATOM 1507 N N . ALA A 1 206 ? 54.579 29.075 -49.793 1.00 61.44 206 ALA A N 1
ATOM 1508 C CA . ALA A 1 206 ? 54.305 28.872 -51.218 1.00 61.44 206 ALA A CA 1
ATOM 1509 C C . ALA A 1 206 ? 55.520 29.191 -52.112 1.00 61.44 206 ALA A C 1
ATOM 1511 O O . ALA A 1 206 ? 55.715 28.546 -53.144 1.00 61.44 206 ALA A O 1
ATOM 1512 N N . LYS A 1 207 ? 56.374 30.143 -51.706 1.00 62.66 207 LYS A N 1
ATOM 1513 C CA . LYS A 1 207 ? 57.598 30.492 -52.442 1.00 62.66 207 LYS A CA 1
ATOM 1514 C C . LYS A 1 207 ? 58.692 29.429 -52.264 1.00 62.66 207 LYS A C 1
ATOM 1516 O O . LYS A 1 207 ? 59.277 28.994 -53.249 1.00 62.66 207 LYS A O 1
ATOM 1521 N N . LYS A 1 208 ? 58.896 28.922 -51.039 1.00 63.69 208 LYS A N 1
ATOM 1522 C CA . LYS A 1 208 ? 59.873 27.846 -50.757 1.00 63.69 208 LYS A CA 1
ATOM 1523 C C . LYS A 1 208 ? 59.475 26.489 -51.353 1.00 63.69 208 LYS A C 1
ATOM 1525 O O . LYS A 1 208 ? 60.350 25.719 -51.745 1.00 63.69 208 LYS A O 1
ATOM 1530 N N . ALA A 1 209 ? 58.177 26.191 -51.455 1.00 60.97 209 ALA A N 1
ATOM 1531 C CA . ALA A 1 209 ? 57.694 24.950 -52.065 1.00 60.97 209 ALA A CA 1
ATOM 1532 C C . ALA A 1 209 ? 57.901 24.912 -53.591 1.00 60.97 209 ALA A C 1
ATOM 1534 O O . ALA A 1 209 ? 58.191 23.848 -54.141 1.00 60.97 209 ALA A O 1
ATOM 1535 N N . LYS A 1 210 ? 57.806 26.064 -54.271 1.00 61.56 210 LYS A N 1
ATOM 1536 C CA . LYS A 1 210 ? 57.982 26.155 -55.728 1.00 61.56 210 LYS A CA 1
ATOM 1537 C C . LYS A 1 210 ? 59.442 25.939 -56.150 1.00 61.56 210 LYS A C 1
ATOM 1539 O O . LYS A 1 210 ? 59.693 25.153 -57.059 1.00 61.56 210 LYS A O 1
ATOM 1544 N N . ASP A 1 211 ? 60.392 26.522 -55.416 1.00 62.84 211 ASP A N 1
ATOM 1545 C CA . ASP A 1 211 ? 61.829 26.392 -55.707 1.00 62.84 211 ASP A CA 1
ATOM 1546 C C . ASP A 1 211 ? 62.367 24.975 -55.414 1.00 62.84 211 ASP A C 1
ATOM 1548 O O . ASP A 1 211 ? 63.255 24.477 -56.110 1.00 62.84 211 ASP A O 1
ATOM 1552 N N . LYS A 1 212 ? 61.803 24.275 -54.416 1.00 66.38 212 LYS A N 1
ATOM 1553 C CA . LYS A 1 212 ? 62.176 22.884 -54.104 1.00 66.38 212 LYS A CA 1
ATOM 1554 C C . LYS A 1 212 ? 61.609 21.884 -55.123 1.00 66.38 212 LYS A C 1
ATOM 1556 O O . LYS A 1 212 ? 62.311 20.956 -55.515 1.00 66.38 212 LYS A O 1
ATOM 1561 N N . ALA A 1 213 ? 60.380 22.096 -55.597 1.00 64.94 213 ALA A N 1
ATOM 1562 C CA . ALA A 1 213 ? 59.741 21.220 -56.581 1.00 64.94 213 ALA A CA 1
ATOM 1563 C C . ALA A 1 213 ? 60.402 21.289 -57.972 1.00 64.94 213 ALA A C 1
ATOM 1565 O O . ALA A 1 213 ? 60.457 20.284 -58.680 1.00 64.94 213 ALA A O 1
ATOM 1566 N N . GLU A 1 214 ? 60.934 22.449 -58.365 1.00 67.44 214 GLU A N 1
ATOM 1567 C CA . GLU A 1 214 ? 61.631 22.602 -59.647 1.00 67.44 214 GLU A CA 1
ATOM 1568 C C . GLU A 1 214 ? 63.031 21.969 -59.630 1.00 67.44 214 GLU A C 1
ATOM 1570 O O . GLU A 1 214 ? 63.426 21.312 -60.598 1.00 67.44 214 GLU A O 1
ATOM 1575 N N . LYS A 1 215 ? 63.737 22.060 -58.495 1.00 67.81 215 LYS A N 1
ATOM 1576 C CA . LYS A 1 215 ? 65.026 21.389 -58.286 1.00 67.81 215 LYS A CA 1
ATOM 1577 C C . LYS A 1 215 ? 64.893 19.858 -58.291 1.00 67.81 215 LYS A C 1
ATOM 1579 O O . LYS A 1 215 ? 65.648 19.192 -58.998 1.00 67.81 215 LYS A O 1
ATOM 1584 N N . ASP A 1 216 ? 63.896 19.312 -57.591 1.00 67.38 216 ASP A N 1
ATOM 1585 C CA . ASP A 1 216 ? 63.659 17.860 -57.537 1.00 67.38 216 ASP A CA 1
ATOM 1586 C C . ASP A 1 216 ? 63.201 17.293 -58.902 1.00 67.38 216 ASP A C 1
ATOM 1588 O O . ASP A 1 216 ? 63.515 16.149 -59.241 1.00 67.38 216 ASP A O 1
ATOM 1592 N N . ARG A 1 217 ? 62.511 18.092 -59.737 1.00 67.69 217 ARG A N 1
ATOM 1593 C CA . ARG A 1 217 ? 62.113 17.690 -61.101 1.00 67.69 217 ARG A CA 1
ATOM 1594 C C . ARG A 1 217 ? 63.314 17.572 -62.047 1.00 67.69 217 ARG A C 1
ATOM 1596 O O . ARG A 1 217 ? 63.391 16.605 -62.802 1.00 67.69 217 ARG A O 1
ATOM 1603 N N . LEU A 1 218 ? 64.252 18.520 -61.987 1.00 66.38 218 LEU A N 1
ATOM 1604 C CA . LEU A 1 218 ? 65.458 18.517 -62.826 1.00 66.38 218 LEU A CA 1
ATOM 1605 C C . LEU A 1 218 ? 66.433 17.394 -62.436 1.00 66.38 218 LEU A C 1
ATOM 1607 O O . LEU A 1 218 ? 67.032 16.763 -63.307 1.00 66.38 218 LEU A O 1
ATOM 1611 N N . GLU A 1 219 ? 66.553 17.090 -61.140 1.00 69.50 219 GLU A N 1
ATOM 1612 C CA . GLU A 1 219 ? 67.405 15.997 -60.657 1.00 69.50 219 GLU A CA 1
ATOM 1613 C C . GLU A 1 219 ? 66.820 14.614 -61.000 1.00 69.50 219 GLU A C 1
ATOM 1615 O O . GLU A 1 219 ? 67.561 13.699 -61.369 1.00 69.50 219 GLU A O 1
ATOM 1620 N N . LYS A 1 220 ? 65.487 14.467 -60.979 1.00 64.19 220 LYS A N 1
ATOM 1621 C CA . LYS A 1 220 ? 64.804 13.231 -61.393 1.00 64.19 220 LYS A CA 1
ATOM 1622 C C . LYS A 1 220 ? 64.920 12.969 -62.900 1.00 64.19 220 LYS A C 1
ATOM 1624 O O . LYS A 1 220 ? 65.212 11.840 -63.288 1.00 64.19 220 LYS A O 1
ATOM 1629 N N . GLU A 1 221 ? 64.782 13.997 -63.740 1.00 68.06 221 GLU A N 1
ATOM 1630 C CA . GLU A 1 221 ? 64.908 13.860 -65.201 1.00 68.06 221 GLU A CA 1
ATOM 1631 C C . GLU A 1 221 ? 66.347 13.504 -65.633 1.00 68.06 221 GLU A C 1
ATOM 1633 O O . GLU A 1 221 ? 66.557 12.690 -66.537 1.00 68.06 221 GLU A O 1
ATOM 1638 N N . ALA A 1 222 ? 67.360 14.042 -64.943 1.00 66.94 222 ALA A N 1
ATOM 1639 C CA . ALA A 1 222 ? 68.761 13.686 -65.177 1.00 66.94 222 ALA A CA 1
ATOM 1640 C C . ALA A 1 222 ? 69.078 12.238 -64.754 1.00 66.94 222 ALA A C 1
ATOM 1642 O O . ALA A 1 222 ? 69.830 11.535 -65.437 1.00 66.94 222 ALA A O 1
ATOM 1643 N N . LYS A 1 223 ? 68.477 11.764 -63.655 1.00 64.88 223 LYS A N 1
ATOM 1644 C CA . LYS A 1 223 ? 68.665 10.396 -63.149 1.00 64.88 223 LYS A CA 1
ATOM 1645 C C . LYS A 1 223 ? 67.968 9.353 -64.031 1.00 64.88 223 LYS A C 1
ATOM 1647 O O . LYS A 1 223 ? 68.560 8.311 -64.298 1.00 64.88 223 LYS A O 1
ATOM 1652 N N . GLU A 1 224 ? 66.782 9.659 -64.563 1.00 66.94 224 GLU A N 1
ATOM 1653 C CA . GLU A 1 224 ? 66.063 8.789 -65.509 1.00 66.94 224 GLU A CA 1
ATOM 1654 C C . GLU A 1 224 ? 66.782 8.671 -66.866 1.00 66.94 224 GLU A C 1
ATOM 1656 O O . GLU A 1 224 ? 66.871 7.569 -67.409 1.00 66.94 224 GLU A O 1
ATOM 1661 N N . LYS A 1 225 ? 67.399 9.748 -67.385 1.00 63.19 225 LYS A N 1
ATOM 1662 C CA . LYS A 1 225 ? 68.231 9.671 -68.607 1.00 63.19 225 LYS A CA 1
ATOM 1663 C C . LYS A 1 225 ? 69.512 8.848 -68.407 1.00 63.19 225 LYS A C 1
ATOM 1665 O O . LYS A 1 225 ? 69.919 8.125 -69.316 1.00 63.19 225 LYS A O 1
ATOM 1670 N N . ALA A 1 226 ? 70.118 8.892 -67.219 1.00 64.56 226 ALA A N 1
ATOM 1671 C CA . ALA A 1 226 ? 71.280 8.064 -66.886 1.00 64.56 226 ALA A CA 1
ATOM 1672 C C . ALA A 1 226 ? 70.918 6.581 -66.663 1.00 64.56 226 ALA A C 1
ATOM 1674 O O . ALA A 1 226 ? 71.700 5.691 -67.003 1.00 64.56 226 ALA A O 1
ATOM 1675 N N . GLU A 1 227 ? 69.733 6.293 -66.116 1.00 60.94 227 GLU A N 1
ATOM 1676 C CA . GLU A 1 227 ? 69.262 4.920 -65.900 1.00 60.94 227 GLU A CA 1
ATOM 1677 C C . GLU A 1 227 ? 68.759 4.262 -67.199 1.00 60.94 227 GLU A C 1
ATOM 1679 O O . GLU A 1 227 ? 69.002 3.074 -67.417 1.00 60.94 227 GLU A O 1
ATOM 1684 N N . ALA A 1 228 ? 68.156 5.033 -68.113 1.00 59.91 228 ALA A N 1
ATOM 1685 C CA . ALA A 1 228 ? 67.772 4.564 -69.448 1.00 59.91 228 ALA A CA 1
ATOM 1686 C C . ALA A 1 228 ? 68.989 4.158 -70.302 1.00 59.91 228 ALA A C 1
ATOM 1688 O O . ALA A 1 228 ? 68.949 3.131 -70.981 1.00 59.91 228 ALA A O 1
ATOM 1689 N N . ALA A 1 229 ? 70.104 4.893 -70.203 1.00 66.44 229 ALA A N 1
ATOM 1690 C CA . ALA A 1 229 ? 71.355 4.538 -70.879 1.00 66.44 229 ALA A CA 1
ATOM 1691 C C . ALA A 1 229 ? 71.965 3.228 -70.338 1.00 66.44 229 ALA A C 1
ATOM 1693 O O . ALA A 1 229 ? 72.423 2.391 -71.114 1.00 66.44 229 ALA A O 1
ATOM 1694 N N . LYS A 1 230 ? 71.897 2.994 -69.017 1.00 65.12 230 LYS A N 1
ATOM 1695 C CA . LYS A 1 230 ? 72.365 1.739 -68.397 1.00 65.12 230 LYS A CA 1
ATOM 1696 C C . LYS A 1 230 ? 71.462 0.539 -68.706 1.00 65.12 230 LYS A C 1
ATOM 1698 O O . LYS A 1 230 ? 71.965 -0.575 -68.836 1.00 65.12 230 LYS A O 1
ATOM 1703 N N . ARG A 1 231 ? 70.145 0.740 -68.849 1.00 60.06 231 ARG A N 1
ATOM 1704 C CA . ARG A 1 231 ? 69.199 -0.332 -69.219 1.00 60.06 231 ARG A CA 1
ATOM 1705 C C . ARG A 1 231 ? 69.345 -0.770 -70.680 1.00 60.06 231 ARG A C 1
ATOM 1707 O O . ARG A 1 231 ? 69.280 -1.967 -70.933 1.00 60.06 231 ARG A O 1
ATOM 1714 N N . ALA A 1 232 ? 69.657 0.144 -71.602 1.00 60.41 232 ALA A N 1
ATOM 1715 C CA . ALA A 1 232 ? 69.952 -0.204 -72.997 1.00 60.41 232 ALA A CA 1
ATOM 1716 C C . ALA A 1 232 ? 71.248 -1.032 -73.148 1.00 60.41 232 ALA A C 1
ATOM 1718 O O . ALA A 1 232 ? 71.320 -1.947 -73.969 1.00 60.41 232 ALA A O 1
ATOM 1719 N N . GLU A 1 233 ? 72.264 -0.762 -72.323 1.00 64.19 233 GLU A N 1
ATOM 1720 C CA . GLU A 1 233 ? 73.514 -1.536 -72.314 1.00 64.19 233 GLU A CA 1
ATOM 1721 C C . GLU A 1 233 ? 73.350 -2.912 -71.633 1.00 64.19 233 GLU A C 1
ATOM 1723 O O . GLU A 1 233 ? 73.908 -3.912 -72.092 1.00 64.19 233 GLU A O 1
ATOM 1728 N N . ALA A 1 234 ? 72.526 -2.997 -70.580 1.00 58.97 234 ALA A N 1
ATOM 1729 C CA . ALA A 1 234 ? 72.216 -4.250 -69.887 1.00 58.97 234 ALA A CA 1
ATOM 1730 C C . ALA A 1 234 ? 71.317 -5.196 -70.710 1.00 58.97 234 ALA A C 1
ATOM 1732 O O . ALA A 1 234 ? 71.490 -6.414 -70.651 1.00 58.97 234 ALA A O 1
ATOM 1733 N N . GLU A 1 235 ? 70.395 -4.665 -71.517 1.00 59.88 235 GLU A N 1
ATOM 1734 C CA . GLU A 1 235 ? 69.517 -5.460 -72.389 1.00 59.88 235 GLU A CA 1
ATOM 1735 C C . GLU A 1 235 ? 70.278 -6.096 -73.566 1.00 59.88 235 GLU A C 1
ATOM 1737 O O . GLU A 1 235 ? 70.010 -7.243 -73.929 1.00 59.88 235 GLU A O 1
ATOM 1742 N N . LYS A 1 236 ? 71.332 -5.432 -74.065 1.00 63.50 236 LYS A N 1
ATOM 1743 C CA . LYS A 1 236 ? 72.257 -6.000 -75.059 1.00 63.50 236 LYS A CA 1
ATOM 1744 C C . LYS A 1 236 ? 73.045 -7.202 -74.512 1.00 63.50 236 LYS A C 1
ATOM 1746 O O . LYS A 1 236 ? 73.238 -8.173 -75.235 1.00 63.50 236 LYS A O 1
ATOM 1751 N N . LYS A 1 237 ? 73.438 -7.178 -73.230 1.00 65.50 237 LYS A N 1
ATOM 1752 C CA . LYS A 1 237 ? 74.091 -8.316 -72.546 1.00 65.50 237 LYS A CA 1
ATOM 1753 C C . LYS A 1 237 ? 73.118 -9.443 -72.174 1.00 65.50 237 LYS A C 1
ATOM 1755 O O . LYS A 1 237 ? 73.513 -10.605 -72.182 1.00 65.50 237 LYS A O 1
ATOM 1760 N N . ARG A 1 238 ? 71.845 -9.133 -71.888 1.00 56.66 238 ARG A N 1
ATOM 1761 C CA . ARG A 1 238 ? 70.824 -10.141 -71.540 1.00 56.66 238 ARG A CA 1
ATOM 1762 C C . ARG A 1 238 ? 70.405 -10.994 -72.743 1.00 56.66 238 ARG A C 1
ATOM 1764 O O . ARG A 1 238 ? 70.221 -12.194 -72.582 1.00 56.66 238 ARG A O 1
ATOM 1771 N N . LEU A 1 239 ? 70.336 -10.412 -73.942 1.00 59.31 239 LEU A N 1
ATOM 1772 C CA . LEU A 1 239 ? 70.045 -11.149 -75.183 1.00 59.31 239 LEU A CA 1
ATOM 1773 C C . LEU A 1 239 ? 71.192 -12.086 -75.612 1.00 59.31 239 LEU A C 1
ATOM 1775 O O . LEU A 1 239 ? 70.946 -13.115 -76.237 1.00 59.31 239 LEU A O 1
ATOM 1779 N N . GLU A 1 240 ? 72.433 -11.779 -75.227 1.00 59.44 240 GLU A N 1
ATOM 1780 C CA . GLU A 1 240 ? 73.609 -12.623 -75.481 1.00 59.44 240 GLU A CA 1
ATOM 1781 C C . GLU A 1 240 ? 73.699 -13.814 -74.498 1.00 59.44 240 GLU A C 1
ATOM 1783 O O . GLU A 1 240 ? 74.135 -14.905 -74.867 1.00 59.44 240 GLU A O 1
ATOM 1788 N N . GLU A 1 241 ? 73.206 -13.657 -73.261 1.00 56.50 241 GLU A N 1
ATOM 1789 C CA . GLU A 1 241 ? 73.155 -14.729 -72.252 1.00 56.50 241 GLU A CA 1
ATOM 1790 C C . GLU A 1 241 ? 71.903 -15.631 -72.384 1.00 56.50 241 GLU A C 1
ATOM 1792 O O . GLU A 1 241 ? 71.949 -16.826 -72.075 1.00 56.50 241 GLU A O 1
ATOM 1797 N N . GLU A 1 242 ? 70.793 -15.103 -72.914 1.00 52.22 242 GLU A N 1
ATOM 1798 C CA . GLU A 1 242 ? 69.537 -15.835 -73.162 1.00 52.22 242 GLU A CA 1
ATOM 1799 C C . GLU A 1 242 ? 69.639 -16.826 -74.343 1.00 52.22 242 GLU A C 1
ATOM 1801 O O . GLU A 1 242 ? 68.934 -17.838 -74.374 1.00 52.22 242 GLU A O 1
ATOM 1806 N N . ALA A 1 243 ? 70.606 -16.636 -75.249 1.00 56.16 243 ALA A N 1
ATOM 1807 C CA . ALA A 1 243 ? 70.987 -17.637 -76.251 1.00 56.16 243 ALA A CA 1
ATOM 1808 C C . ALA A 1 243 ? 71.748 -18.838 -75.647 1.00 56.16 243 ALA A C 1
ATOM 1810 O O . ALA A 1 243 ? 71.753 -19.922 -76.228 1.00 56.16 243 ALA A O 1
ATOM 1811 N N . LYS A 1 244 ? 72.353 -18.683 -74.459 1.00 59.34 244 LYS A N 1
ATOM 1812 C CA . LYS A 1 244 ? 73.188 -19.714 -73.813 1.00 59.34 244 LYS A CA 1
ATOM 1813 C C . LYS A 1 244 ? 72.457 -20.517 -72.727 1.00 59.34 244 LYS A C 1
ATOM 1815 O O . LYS A 1 244 ? 72.916 -21.591 -72.354 1.00 59.34 244 LYS A O 1
ATOM 1820 N N . LYS A 1 245 ? 71.292 -20.051 -72.257 1.00 55.69 245 LYS A N 1
ATOM 1821 C CA . LYS A 1 245 ? 70.453 -20.727 -71.239 1.00 55.69 245 LYS A CA 1
ATOM 1822 C C . LYS A 1 245 ? 69.258 -21.519 -71.796 1.00 55.69 245 LYS A C 1
ATOM 1824 O O . LYS A 1 245 ? 68.573 -22.189 -71.029 1.00 55.69 245 LYS A O 1
ATOM 1829 N N . LYS A 1 246 ? 69.055 -21.550 -73.120 1.00 49.28 246 LYS A N 1
ATOM 1830 C CA . LYS A 1 246 ? 68.088 -22.448 -73.796 1.00 49.28 246 LYS A CA 1
ATOM 1831 C C . LYS A 1 246 ? 68.576 -23.895 -73.996 1.00 49.28 246 LYS A C 1
ATOM 1833 O O . LYS A 1 246 ? 67.896 -24.667 -74.663 1.00 49.28 246 LYS A O 1
ATOM 1838 N N . ALA A 1 247 ? 69.707 -24.281 -73.403 1.00 49.00 247 ALA A N 1
ATOM 1839 C CA . ALA A 1 247 ? 70.263 -25.631 -73.523 1.00 49.00 247 ALA A CA 1
ATOM 1840 C C . ALA A 1 247 ? 70.115 -26.523 -72.271 1.00 49.00 247 ALA A C 1
ATOM 1842 O O . ALA A 1 247 ? 70.438 -27.699 -72.371 1.00 49.00 247 ALA A O 1
ATOM 1843 N N . ASP A 1 248 ? 69.618 -26.038 -71.120 1.00 51.44 248 ASP A N 1
ATOM 1844 C CA . ASP A 1 248 ? 69.743 -26.826 -69.871 1.00 51.44 248 ASP A CA 1
ATOM 1845 C C . ASP A 1 248 ? 68.582 -26.715 -68.859 1.00 51.44 248 ASP A C 1
ATOM 1847 O O . ASP A 1 248 ? 68.765 -26.820 -67.649 1.00 51.44 248 ASP A O 1
ATOM 1851 N N . ALA A 1 249 ? 67.347 -26.518 -69.331 1.00 38.34 249 ALA A N 1
ATOM 1852 C CA . ALA A 1 249 ? 66.173 -26.434 -68.449 1.00 38.34 249 ALA A CA 1
ATOM 1853 C C . ALA A 1 249 ? 64.956 -27.219 -68.972 1.00 38.34 249 ALA A C 1
ATOM 1855 O O . ALA A 1 249 ? 63.825 -26.746 -68.926 1.00 38.34 249 ALA A O 1
ATOM 1856 N N . ALA A 1 250 ? 65.189 -28.443 -69.458 1.00 48.69 250 ALA A N 1
ATOM 1857 C CA . ALA A 1 250 ? 64.147 -29.411 -69.824 1.00 48.69 250 ALA A CA 1
ATOM 1858 C C . ALA A 1 250 ? 63.944 -30.520 -68.768 1.00 48.69 250 ALA A C 1
ATOM 1860 O O . ALA A 1 250 ? 63.523 -31.627 -69.101 1.00 48.69 250 ALA A O 1
ATOM 1861 N N . LYS A 1 251 ? 64.243 -30.268 -67.486 1.00 44.91 251 LYS A N 1
ATOM 1862 C CA . LYS A 1 251 ? 63.964 -31.226 -66.405 1.00 44.91 251 LYS A CA 1
ATOM 1863 C C . LYS A 1 251 ? 63.532 -30.524 -65.121 1.00 44.91 251 LYS A C 1
ATOM 1865 O O . LYS A 1 251 ? 64.285 -29.719 -64.586 1.00 44.91 251 LYS A O 1
ATOM 1870 N N . ARG A 1 252 ? 62.394 -30.989 -64.592 1.00 41.72 252 ARG A N 1
ATOM 1871 C CA . ARG A 1 252 ? 61.821 -30.766 -63.247 1.00 41.72 252 ARG A CA 1
ATOM 1872 C C . ARG A 1 252 ? 60.775 -29.660 -63.110 1.00 41.72 252 ARG A C 1
ATOM 1874 O O . ARG A 1 252 ? 60.905 -28.753 -62.300 1.00 41.72 252 ARG A O 1
ATOM 1881 N N . ALA A 1 253 ? 59.680 -29.848 -63.839 1.00 39.81 253 ALA A N 1
ATOM 1882 C CA . ALA A 1 253 ? 58.347 -29.436 -63.415 1.00 39.81 253 ALA A CA 1
ATOM 1883 C C . ALA A 1 253 ? 57.552 -30.702 -63.049 1.00 39.81 253 ALA A C 1
ATOM 1885 O O . ALA A 1 253 ? 56.777 -31.207 -63.851 1.00 39.81 253 ALA A O 1
ATOM 1886 N N . GLU A 1 254 ? 57.820 -31.266 -61.873 1.00 37.88 254 GLU A N 1
ATOM 1887 C CA . GLU A 1 254 ? 57.061 -32.381 -61.297 1.00 37.88 254 GLU A CA 1
ATOM 1888 C C . GLU A 1 254 ? 57.391 -32.443 -59.802 1.00 37.88 254 GLU A C 1
ATOM 1890 O O . GLU A 1 254 ? 58.420 -33.007 -59.462 1.00 37.88 254 GLU A O 1
ATOM 1895 N N . GLU A 1 255 ? 56.605 -31.775 -58.944 1.00 38.66 255 GLU A N 1
ATOM 1896 C CA . GLU A 1 255 ? 56.397 -32.119 -57.514 1.00 38.66 255 GLU A CA 1
ATOM 1897 C C . GLU A 1 255 ? 55.589 -31.044 -56.751 1.00 38.66 255 GLU A C 1
ATOM 1899 O O . GLU A 1 255 ? 55.992 -30.548 -55.706 1.00 38.66 255 GLU A O 1
ATOM 1904 N N . GLU A 1 256 ? 54.389 -30.691 -57.222 1.00 35.56 256 GLU A N 1
ATOM 1905 C CA . GLU A 1 256 ? 53.438 -29.959 -56.365 1.00 35.56 256 GLU A CA 1
ATOM 1906 C C . GLU A 1 256 ? 51.997 -30.411 -56.615 1.00 35.56 256 GLU A C 1
ATOM 1908 O O . GLU A 1 256 ? 51.112 -29.672 -57.037 1.00 35.56 256 GLU A O 1
ATOM 1913 N N . LYS A 1 257 ? 51.767 -31.706 -56.382 1.00 37.16 257 LYS A N 1
ATOM 1914 C CA . LYS A 1 257 ? 50.428 -32.293 -56.295 1.00 37.16 257 LYS A CA 1
ATOM 1915 C C . LYS A 1 257 ? 50.417 -33.440 -55.288 1.00 37.16 257 LYS A C 1
ATOM 1917 O O . LYS A 1 257 ? 50.354 -34.601 -55.682 1.00 37.16 257 LYS A O 1
ATOM 1922 N N . LYS A 1 258 ? 50.463 -33.128 -53.987 1.00 35.69 258 LYS A N 1
ATOM 1923 C CA . LYS A 1 258 ? 49.893 -33.990 -52.931 1.00 35.69 258 LYS A CA 1
ATOM 1924 C C . LYS A 1 258 ? 49.955 -33.343 -51.542 1.00 35.69 258 LYS A C 1
ATOM 1926 O O . LYS A 1 258 ? 51.045 -33.075 -51.053 1.00 35.69 258 LYS A O 1
ATOM 1931 N N . ARG A 1 259 ? 48.779 -33.272 -50.899 1.00 35.12 259 ARG A N 1
ATOM 1932 C CA . ARG A 1 259 ? 48.479 -33.315 -49.444 1.00 35.12 259 ARG A CA 1
ATOM 1933 C C . ARG A 1 259 ? 47.686 -32.121 -48.903 1.00 35.12 259 ARG A C 1
ATOM 1935 O O . ARG A 1 259 ? 48.199 -31.287 -48.170 1.00 35.12 259 ARG A O 1
ATOM 1942 N N . LEU A 1 260 ? 46.387 -32.157 -49.193 1.00 34.16 260 LEU A N 1
ATOM 1943 C CA . LEU A 1 260 ? 45.316 -31.671 -48.325 1.00 34.16 260 LEU A CA 1
ATOM 1944 C C . LEU A 1 260 ? 44.327 -32.831 -48.160 1.00 34.16 260 LEU A C 1
ATOM 1946 O O . LEU A 1 260 ? 43.493 -33.028 -49.034 1.00 34.16 260 LEU A O 1
ATOM 1950 N N . GLU A 1 261 ? 44.474 -33.624 -47.097 1.00 30.77 261 GLU A N 1
ATOM 1951 C CA . GLU A 1 261 ? 43.412 -34.479 -46.539 1.00 30.77 261 GLU A CA 1
ATOM 1952 C C . GLU A 1 261 ? 43.845 -35.042 -45.170 1.00 30.77 261 GLU A C 1
ATOM 1954 O O . GLU A 1 261 ? 45.001 -35.434 -45.018 1.00 30.77 261 GLU A O 1
ATOM 1959 N N . GLU A 1 262 ? 42.893 -35.071 -44.225 1.00 31.83 262 GLU A N 1
ATOM 1960 C CA . GLU A 1 262 ? 42.939 -35.591 -42.835 1.00 31.83 262 GLU A CA 1
ATOM 1961 C C . GLU A 1 262 ? 43.768 -34.783 -41.804 1.00 31.83 262 GLU A C 1
ATOM 1963 O O . GLU A 1 262 ? 44.863 -34.321 -42.081 1.00 31.83 262 GLU A O 1
ATOM 1968 N N . GLU A 1 263 ? 43.325 -34.522 -40.565 1.00 35.53 263 GLU A N 1
ATOM 1969 C CA . GLU A 1 263 ? 42.518 -35.366 -39.678 1.00 35.53 263 GLU A CA 1
ATOM 1970 C C . GLU A 1 263 ? 41.950 -34.553 -38.487 1.00 35.53 263 GLU A C 1
ATOM 1972 O O . GLU A 1 263 ? 42.616 -33.693 -37.911 1.00 35.53 263 GLU A O 1
ATOM 1977 N N . ALA A 1 264 ? 40.720 -34.863 -38.077 1.00 33.81 264 ALA A N 1
ATOM 1978 C CA . ALA A 1 264 ? 40.039 -34.339 -36.894 1.00 33.81 264 ALA A CA 1
ATOM 1979 C C . ALA A 1 264 ? 39.915 -35.427 -35.809 1.00 33.81 264 ALA A C 1
ATOM 1981 O O . ALA A 1 264 ? 39.553 -36.542 -36.178 1.00 33.81 264 ALA A O 1
ATOM 1982 N N . LYS A 1 265 ? 40.067 -35.096 -34.500 1.00 35.44 265 LYS A N 1
ATOM 1983 C CA . LYS A 1 265 ? 39.194 -35.515 -33.349 1.00 35.44 265 LYS A CA 1
ATOM 1984 C C . LYS A 1 265 ? 39.825 -35.464 -31.927 1.00 35.44 265 LYS A C 1
ATOM 1986 O O . LYS A 1 265 ? 40.979 -35.831 -31.756 1.00 35.44 265 LYS A O 1
ATOM 1991 N N . LYS A 1 266 ? 38.920 -35.269 -30.925 1.00 35.69 266 LYS A N 1
ATOM 1992 C CA . LYS A 1 266 ? 38.904 -35.650 -29.460 1.00 35.69 266 LYS A CA 1
ATOM 1993 C C . LYS A 1 266 ? 39.533 -34.633 -28.455 1.00 35.69 266 LYS A C 1
ATOM 1995 O O . LYS A 1 266 ? 40.584 -34.109 -28.766 1.00 35.69 266 LYS A O 1
ATOM 2000 N N . LYS A 1 267 ? 39.035 -34.318 -27.225 1.00 35.06 267 LYS A N 1
ATOM 2001 C CA . LYS A 1 267 ? 37.989 -34.830 -26.267 1.00 35.06 267 LYS A CA 1
ATOM 2002 C C . LYS A 1 267 ? 37.813 -33.833 -25.029 1.00 35.06 267 LYS A C 1
ATOM 2004 O O . LYS A 1 267 ? 38.418 -32.776 -25.123 1.00 35.06 267 LYS A O 1
ATOM 2009 N N . PRO A 1 268 ? 37.027 -34.056 -23.919 1.00 43.34 268 PRO A N 1
ATOM 2010 C CA . PRO A 1 268 ? 35.891 -33.194 -23.448 1.00 43.34 268 PRO A CA 1
ATOM 2011 C C . PRO A 1 268 ? 35.827 -32.690 -21.943 1.00 43.34 268 PRO A C 1
ATOM 2013 O O . PRO A 1 268 ? 36.741 -32.943 -21.171 1.00 43.34 268 PRO A O 1
ATOM 2016 N N . ASN A 1 269 ? 34.697 -32.015 -21.575 1.00 29.73 269 ASN A N 1
ATOM 2017 C CA . ASN A 1 269 ? 34.077 -31.493 -20.292 1.00 29.73 269 ASN A CA 1
ATOM 2018 C C . ASN A 1 269 ? 34.431 -32.138 -18.910 1.00 29.73 269 ASN A C 1
ATOM 2020 O O . ASN A 1 269 ? 34.671 -33.338 -18.882 1.00 29.73 269 ASN A O 1
ATOM 2024 N N . LYS A 1 270 ? 34.378 -31.499 -17.701 1.00 29.61 270 LYS A N 1
ATOM 2025 C CA . LYS A 1 270 ? 33.306 -30.803 -16.878 1.00 29.61 270 LYS A CA 1
ATOM 2026 C C . LYS A 1 270 ? 33.911 -30.461 -15.450 1.00 29.61 270 LYS A C 1
ATOM 2028 O O . LYS A 1 270 ? 35.029 -30.923 -15.241 1.00 29.61 270 LYS A O 1
ATOM 2033 N N . PRO A 1 271 ? 33.232 -29.955 -14.370 1.00 43.12 271 PRO A N 1
ATOM 2034 C CA . PRO A 1 271 ? 32.216 -28.902 -14.110 1.00 43.12 271 PRO A CA 1
ATOM 2035 C C . PRO A 1 271 ? 32.651 -27.775 -13.112 1.00 43.12 271 PRO A C 1
ATOM 2037 O O . PRO A 1 271 ? 33.669 -27.846 -12.434 1.00 43.12 271 PRO A O 1
ATOM 2040 N N . VAL A 1 272 ? 31.761 -26.781 -12.983 1.00 33.19 272 VAL A N 1
ATOM 2041 C CA . VAL A 1 272 ? 31.730 -25.590 -12.104 1.00 33.19 272 VAL A CA 1
ATOM 2042 C C . VAL A 1 272 ? 31.294 -25.899 -10.653 1.00 33.19 272 VAL A C 1
ATOM 2044 O O . VAL A 1 272 ? 30.410 -26.727 -10.442 1.00 33.19 272 VAL A O 1
ATOM 2047 N N . VAL A 1 273 ? 31.847 -25.165 -9.675 1.00 33.81 273 VAL A N 1
ATOM 2048 C CA . VAL A 1 273 ? 31.464 -25.153 -8.243 1.00 33.81 273 VAL A CA 1
ATOM 2049 C C . VAL A 1 273 ? 30.719 -23.842 -7.912 1.00 33.81 273 VAL A C 1
ATOM 2051 O O . VAL A 1 273 ? 31.212 -22.784 -8.304 1.00 33.81 273 VAL A O 1
ATOM 2054 N N . PRO A 1 274 ? 29.572 -23.844 -7.202 1.00 34.78 274 PRO A N 1
ATOM 2055 C CA . PRO A 1 274 ? 28.934 -22.615 -6.717 1.00 34.78 274 PRO A CA 1
ATOM 2056 C C . PRO A 1 274 ? 29.390 -22.241 -5.288 1.00 34.78 274 PRO A C 1
ATOM 2058 O O . PRO A 1 274 ? 29.568 -23.138 -4.462 1.00 34.78 274 PRO A O 1
ATOM 2061 N N . PRO A 1 275 ? 29.532 -20.944 -4.943 1.00 34.81 275 PRO A N 1
ATOM 2062 C CA . PRO A 1 275 ? 29.750 -20.520 -3.565 1.00 34.81 275 PRO A CA 1
ATOM 2063 C C . PRO A 1 275 ? 28.451 -20.504 -2.744 1.00 34.81 275 PRO A C 1
ATOM 2065 O O . PRO A 1 275 ? 27.351 -20.235 -3.231 1.00 34.81 275 PRO A O 1
ATOM 2068 N N . THR A 1 276 ? 28.638 -20.801 -1.466 1.00 30.34 276 THR A N 1
ATOM 2069 C CA . THR A 1 276 ? 27.683 -20.937 -0.367 1.00 30.34 276 THR A CA 1
ATOM 2070 C C . THR A 1 276 ? 26.966 -19.621 -0.039 1.00 30.34 276 THR A C 1
ATOM 2072 O O . THR A 1 276 ? 27.594 -18.577 0.118 1.00 30.34 276 THR A O 1
ATOM 2075 N N . VAL A 1 277 ? 25.641 -19.683 0.110 1.00 30.44 277 VAL A N 1
ATOM 2076 C CA . VAL A 1 277 ? 24.785 -18.586 0.597 1.00 30.44 277 VAL A CA 1
ATOM 2077 C C . VAL A 1 277 ? 24.892 -18.500 2.128 1.00 30.44 277 VAL A C 1
ATOM 2079 O O . VAL A 1 277 ? 24.720 -19.532 2.779 1.00 30.44 277 VAL A O 1
ATOM 2082 N N . PRO A 1 278 ? 25.130 -17.321 2.735 1.00 31.69 278 PRO A N 1
ATOM 2083 C CA . PRO A 1 278 ? 24.992 -17.152 4.174 1.00 31.69 278 PRO A CA 1
ATOM 2084 C C . PRO A 1 278 ? 23.512 -17.105 4.585 1.00 31.69 278 PRO A C 1
ATOM 2086 O O . PRO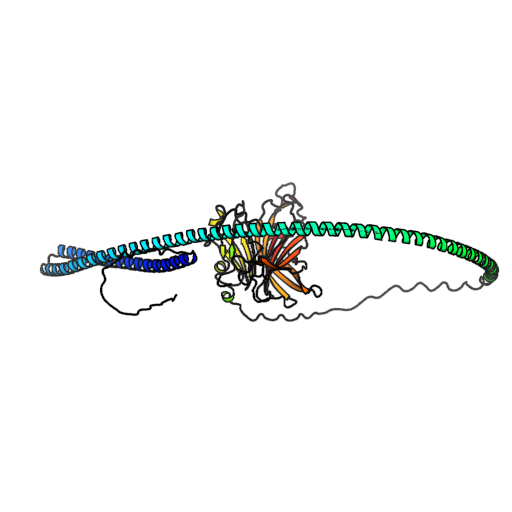 A 1 278 ? 22.683 -16.421 3.987 1.00 31.69 278 PRO A O 1
ATOM 2089 N N . THR A 1 279 ? 23.200 -17.851 5.637 1.00 30.88 279 THR A N 1
ATOM 2090 C CA . THR A 1 279 ? 21.922 -17.892 6.354 1.00 30.88 279 THR A CA 1
ATOM 2091 C C . THR A 1 279 ? 21.531 -16.505 6.892 1.00 30.88 279 THR A C 1
ATOM 2093 O O . THR A 1 279 ? 22.352 -15.889 7.575 1.00 30.88 279 THR A O 1
ATOM 2096 N N . PRO A 1 280 ? 20.290 -16.009 6.708 1.00 33.69 280 PRO A N 1
ATOM 2097 C CA . PRO A 1 280 ? 19.813 -14.859 7.462 1.00 33.69 280 PRO A CA 1
ATOM 2098 C C . PRO A 1 280 ? 19.371 -15.307 8.860 1.00 33.69 280 PRO A C 1
ATOM 2100 O O . PRO A 1 280 ? 18.314 -15.910 9.057 1.00 33.69 280 PRO A O 1
ATOM 2103 N N . THR A 1 281 ? 20.206 -14.989 9.843 1.00 37.06 281 THR A N 1
ATOM 2104 C CA . THR A 1 281 ? 19.916 -15.088 11.273 1.00 37.06 281 THR A CA 1
ATOM 2105 C C . THR A 1 281 ? 19.141 -13.853 11.715 1.00 37.06 281 THR A C 1
ATOM 2107 O O . THR A 1 281 ? 19.731 -12.796 11.891 1.00 37.06 281 THR A O 1
ATOM 2110 N N . THR A 1 282 ? 17.825 -13.991 11.863 1.00 36.84 282 THR A N 1
ATOM 2111 C CA . THR A 1 282 ? 16.919 -13.412 12.884 1.00 36.84 282 THR A CA 1
ATOM 2112 C C . THR A 1 282 ? 15.524 -13.332 12.277 1.00 36.84 282 THR A C 1
ATOM 2114 O O . THR A 1 282 ? 15.310 -12.693 11.251 1.00 36.84 282 THR A O 1
ATOM 2117 N N . LYS A 1 283 ? 14.543 -13.995 12.900 1.00 42.34 283 LYS A N 1
ATOM 2118 C CA . LYS A 1 283 ? 13.131 -13.742 12.600 1.00 42.34 283 LYS A CA 1
ATOM 2119 C C . LYS A 1 283 ? 12.840 -12.306 13.038 1.00 42.34 283 LYS A C 1
ATOM 2121 O O . LYS A 1 283 ? 12.631 -12.075 14.223 1.00 42.34 283 LYS A O 1
ATOM 2126 N N . THR A 1 284 ? 12.894 -11.347 12.115 1.00 57.09 284 THR A N 1
ATOM 2127 C CA . THR A 1 284 ? 12.395 -9.992 12.366 1.00 57.09 284 THR A CA 1
ATOM 2128 C C . THR A 1 284 ? 10.918 -10.116 12.714 1.00 57.09 284 THR A C 1
ATOM 2130 O O . THR A 1 284 ? 10.130 -10.623 11.912 1.00 57.09 284 THR A O 1
ATOM 2133 N N . ASP A 1 285 ? 10.551 -9.739 13.933 1.00 61.00 285 ASP A N 1
ATOM 2134 C CA . ASP A 1 285 ? 9.162 -9.751 14.353 1.00 61.00 285 ASP A CA 1
ATOM 2135 C C . ASP A 1 285 ? 8.414 -8.591 13.682 1.00 61.00 285 ASP A C 1
ATOM 2137 O O . ASP A 1 285 ? 8.938 -7.499 13.468 1.00 61.00 285 ASP A O 1
ATOM 2141 N N . PHE A 1 286 ? 7.154 -8.820 13.323 1.00 69.06 286 PHE A N 1
ATOM 2142 C CA . PHE A 1 286 ? 6.321 -7.773 12.736 1.00 69.06 286 PHE A CA 1
ATOM 2143 C C . PHE A 1 286 ? 6.208 -6.552 13.672 1.00 69.06 286 PHE A C 1
ATOM 2145 O O . PHE A 1 286 ? 6.181 -5.410 13.224 1.00 69.06 286 PHE A O 1
ATOM 2152 N N . ASN A 1 287 ? 6.207 -6.777 14.992 1.00 62.59 287 ASN A N 1
ATOM 2153 C CA . ASN A 1 287 ? 6.041 -5.722 15.990 1.00 62.59 287 ASN A CA 1
ATOM 2154 C C . ASN A 1 287 ? 7.191 -4.702 16.030 1.00 62.59 287 ASN A C 1
ATOM 2156 O O . ASN A 1 287 ? 6.910 -3.536 16.298 1.00 62.59 287 ASN A O 1
ATOM 2160 N N . SER A 1 288 ? 8.439 -5.073 15.715 1.00 65.94 288 SER A N 1
ATOM 2161 C CA . SER A 1 288 ? 9.540 -4.098 15.594 1.00 65.94 288 SER A CA 1
ATOM 2162 C C . SER A 1 288 ? 9.447 -3.231 14.339 1.00 65.94 288 SER A C 1
ATOM 2164 O O . SER A 1 288 ? 10.099 -2.192 14.244 1.00 65.94 288 SER A O 1
ATOM 2166 N N . THR A 1 289 ? 8.622 -3.640 13.374 1.00 67.06 289 THR A N 1
ATOM 2167 C CA . THR A 1 289 ? 8.501 -2.998 12.065 1.00 67.06 289 THR A CA 1
ATOM 2168 C C . THR A 1 289 ? 7.086 -2.528 11.759 1.00 67.06 289 THR A C 1
ATOM 2170 O O . THR A 1 289 ? 6.833 -2.130 10.634 1.00 67.06 289 THR A O 1
ATOM 2173 N N . LYS A 1 290 ? 6.151 -2.518 12.713 1.00 69.69 290 LYS A N 1
ATOM 2174 C CA . LYS A 1 290 ? 4.781 -2.021 12.475 1.00 69.69 290 LYS A CA 1
ATOM 2175 C C . LYS A 1 290 ? 4.624 -0.517 12.695 1.00 69.69 290 LYS A C 1
ATOM 2177 O O . LYS A 1 290 ? 3.714 0.091 12.142 1.00 69.69 290 LYS A O 1
ATOM 2182 N N . THR A 1 291 ? 5.526 0.095 13.466 1.00 69.25 291 THR A N 1
ATOM 2183 C CA . THR A 1 291 ? 5.529 1.537 13.740 1.00 69.25 291 THR A CA 1
ATOM 2184 C C . THR A 1 291 ? 6.840 2.216 13.335 1.00 69.25 291 THR A C 1
ATOM 2186 O O . THR A 1 291 ? 7.919 1.615 13.312 1.00 69.25 291 THR A O 1
ATOM 2189 N N . THR A 1 292 ? 6.729 3.499 12.998 1.00 68.06 292 THR A N 1
ATOM 2190 C CA . THR A 1 292 ? 7.816 4.431 12.680 1.00 68.06 292 THR A CA 1
ATOM 2191 C C . THR A 1 292 ? 7.490 5.757 13.352 1.00 68.06 292 THR A C 1
ATOM 2193 O O . THR A 1 292 ? 6.378 6.249 13.198 1.00 68.06 292 THR A O 1
ATOM 2196 N N . HIS A 1 293 ? 8.408 6.321 14.142 1.00 66.25 293 HIS A N 1
ATOM 2197 C CA . HIS A 1 293 ? 8.158 7.562 14.902 1.00 66.25 293 HIS A CA 1
ATOM 2198 C C . HIS A 1 293 ? 6.852 7.534 15.732 1.00 66.25 293 HIS A C 1
ATOM 2200 O O . HIS A 1 293 ? 6.152 8.535 15.846 1.00 66.25 293 HIS A O 1
ATOM 2206 N N . GLY A 1 294 ? 6.489 6.368 16.283 1.00 66.81 294 GLY A N 1
ATOM 2207 C CA . GLY A 1 294 ? 5.254 6.187 17.060 1.00 66.81 294 GLY A CA 1
ATOM 2208 C C . GLY A 1 294 ? 3.959 6.109 16.237 1.00 66.81 294 GLY A C 1
ATOM 2209 O O . GLY A 1 294 ? 2.895 5.947 16.828 1.00 66.81 294 GLY A O 1
ATOM 2210 N N . LYS A 1 295 ? 4.033 6.175 14.902 1.00 71.75 295 LYS A N 1
ATOM 2211 C CA . LYS A 1 295 ? 2.898 6.039 13.975 1.00 71.75 295 LYS A CA 1
ATOM 2212 C C . LYS A 1 295 ? 2.940 4.685 13.267 1.00 71.75 295 LYS A C 1
ATOM 2214 O O . LYS A 1 295 ? 4.023 4.178 12.979 1.00 71.75 295 LYS A O 1
ATOM 2219 N N . GLU A 1 296 ? 1.786 4.075 13.010 1.00 78.38 296 GLU A N 1
ATOM 2220 C CA . GLU A 1 296 ? 1.724 2.897 12.135 1.00 78.38 296 GLU A CA 1
ATOM 2221 C C . GLU A 1 296 ? 2.070 3.297 10.705 1.00 78.38 296 GLU A C 1
ATOM 2223 O O . GLU A 1 296 ? 1.581 4.311 10.232 1.00 78.38 296 GLU A O 1
ATOM 2228 N N . TRP A 1 297 ? 2.868 2.479 10.024 1.00 77.25 297 TRP A N 1
ATOM 2229 C CA . TRP A 1 297 ? 3.167 2.636 8.599 1.00 77.25 297 TRP A CA 1
ATOM 2230 C C . TRP A 1 297 ? 2.722 1.376 7.851 1.00 77.25 297 TRP A C 1
ATOM 2232 O O . TRP A 1 297 ? 2.475 0.347 8.484 1.00 77.25 297 TRP A O 1
ATOM 2242 N N . ARG A 1 298 ? 2.652 1.439 6.515 1.00 84.69 298 ARG A N 1
ATOM 2243 C CA . ARG A 1 298 ? 2.050 0.444 5.587 1.00 84.69 298 ARG A CA 1
ATOM 2244 C C . ARG A 1 298 ? 0.570 0.674 5.338 1.00 84.69 298 ARG A C 1
ATOM 2246 O O . ARG A 1 298 ? -0.287 -0.173 5.611 1.00 84.69 298 ARG A O 1
ATOM 2253 N N . TYR A 1 299 ? 0.288 1.822 4.743 1.00 81.00 299 TYR A N 1
ATOM 2254 C CA . TYR A 1 299 ? -1.021 2.113 4.203 1.00 81.00 299 TYR A CA 1
ATOM 2255 C C . TYR A 1 299 ? -0.941 2.843 2.867 1.00 81.00 299 TYR A C 1
ATOM 2257 O O . TYR A 1 299 ? 0.038 3.523 2.574 1.00 81.00 299 TYR A O 1
ATOM 2265 N N . ILE A 1 300 ? -1.984 2.683 2.057 1.00 77.19 300 ILE A N 1
ATOM 2266 C CA . ILE A 1 300 ? -2.205 3.466 0.839 1.00 77.19 300 ILE A CA 1
ATOM 2267 C C . ILE A 1 300 ? -3.502 4.241 1.032 1.00 77.19 300 ILE A C 1
ATOM 2269 O O . ILE A 1 300 ? -4.544 3.648 1.305 1.00 77.19 300 ILE A O 1
ATOM 2273 N N . ASP A 1 301 ? -3.433 5.559 0.890 1.00 72.31 301 ASP A N 1
ATOM 2274 C CA . ASP A 1 301 ? -4.617 6.395 0.708 1.00 72.31 301 ASP A CA 1
ATOM 2275 C C . ASP A 1 301 ? -5.053 6.272 -0.759 1.00 72.31 301 ASP A C 1
ATOM 2277 O O . ASP A 1 301 ? -4.261 6.542 -1.659 1.00 72.31 301 ASP A O 1
ATOM 2281 N N . ILE A 1 302 ? -6.270 5.785 -1.009 1.00 67.56 302 ILE A N 1
ATOM 2282 C CA . ILE A 1 302 ? -6.777 5.561 -2.373 1.00 67.56 302 ILE A CA 1
ATOM 2283 C C . ILE A 1 302 ? -7.142 6.892 -3.049 1.00 67.56 302 ILE A C 1
ATOM 2285 O O . ILE A 1 302 ? -7.014 7.006 -4.267 1.00 67.56 302 ILE A O 1
ATOM 2289 N N . ALA A 1 303 ? -7.549 7.903 -2.271 1.00 56.72 303 ALA A N 1
ATOM 2290 C CA . ALA A 1 303 ? -7.966 9.220 -2.768 1.00 56.72 303 ALA A CA 1
ATOM 2291 C C . ALA A 1 303 ? -6.786 10.075 -3.221 1.00 56.72 303 ALA A C 1
ATOM 2293 O O . ALA A 1 303 ? -6.922 10.992 -4.031 1.00 56.72 303 ALA A O 1
ATOM 2294 N N . LYS A 1 304 ? -5.622 9.820 -2.628 1.00 56.97 304 LYS A N 1
ATOM 2295 C CA . LYS A 1 304 ? -4.391 10.508 -2.970 1.00 56.97 304 LYS A CA 1
ATOM 2296 C C . LYS A 1 304 ? -3.622 9.611 -3.917 1.00 56.97 304 LYS A C 1
ATOM 2298 O O . LYS A 1 304 ? -3.201 8.514 -3.554 1.00 56.97 304 LYS A O 1
ATOM 2303 N N . ASN A 1 305 ? -3.341 10.109 -5.120 1.00 50.44 305 ASN A N 1
ATOM 2304 C CA . ASN A 1 305 ? -2.138 9.641 -5.791 1.00 50.44 305 ASN A CA 1
ATOM 2305 C C . ASN A 1 305 ? -1.003 9.885 -4.799 1.00 50.44 305 ASN A C 1
ATOM 2307 O O . ASN A 1 305 ? -0.731 11.034 -4.459 1.00 50.44 305 ASN A O 1
ATOM 2311 N N . ILE A 1 306 ? -0.430 8.807 -4.257 1.00 49.62 306 ILE A N 1
ATOM 2312 C CA . ILE A 1 306 ? 0.793 8.875 -3.462 1.00 49.62 306 ILE A CA 1
ATOM 2313 C C . ILE A 1 306 ? 1.767 9.639 -4.345 1.00 49.62 306 ILE A C 1
ATOM 2315 O O . ILE A 1 306 ? 2.212 9.110 -5.361 1.00 49.62 306 ILE A O 1
ATOM 2319 N N . SER A 1 307 ? 2.004 10.912 -4.033 1.00 46.59 307 SER A N 1
ATOM 2320 C CA . SER A 1 307 ? 3.017 11.672 -4.737 1.00 46.59 307 SER A CA 1
ATOM 2321 C C . SER A 1 307 ? 4.318 10.904 -4.571 1.00 46.59 307 SER A C 1
ATOM 2323 O O . SER A 1 307 ? 4.667 10.475 -3.467 1.00 46.59 307 SER A O 1
ATOM 2325 N N . ASN A 1 308 ? 5.056 10.739 -5.664 1.00 49.34 308 ASN A N 1
ATOM 2326 C CA . ASN A 1 308 ? 6.428 10.238 -5.591 1.00 49.34 308 ASN A CA 1
ATOM 2327 C C . ASN A 1 308 ? 7.362 11.234 -4.873 1.00 49.34 308 ASN A C 1
ATOM 2329 O O . ASN A 1 308 ? 8.527 10.912 -4.611 1.00 49.34 308 ASN A O 1
ATOM 2333 N N . ASP A 1 309 ? 6.820 12.406 -4.530 1.00 44.16 309 ASP A N 1
ATOM 2334 C CA . ASP A 1 309 ? 7.430 13.492 -3.789 1.00 44.16 309 ASP A CA 1
ATOM 2335 C C . ASP A 1 309 ? 7.060 13.397 -2.301 1.00 44.16 309 ASP A C 1
ATOM 2337 O O . ASP A 1 309 ? 5.944 13.725 -1.892 1.00 44.16 309 ASP A O 1
ATOM 2341 N N . GLY A 1 310 ? 8.036 12.959 -1.510 1.00 47.34 310 GLY A N 1
ATOM 2342 C CA . GLY A 1 310 ? 8.133 13.199 -0.071 1.00 47.34 310 GLY A CA 1
ATOM 2343 C C . GLY A 1 310 ? 7.514 12.233 0.915 1.00 47.34 310 GLY A C 1
ATOM 2344 O O . GLY A 1 310 ? 6.793 11.313 0.541 1.00 47.34 310 GLY A O 1
ATOM 2345 N N . PRO A 1 311 ? 7.919 12.378 2.194 1.00 50.75 311 PRO A N 1
ATOM 2346 C CA . PRO A 1 311 ? 7.415 11.541 3.262 1.00 50.75 311 PRO A CA 1
ATOM 2347 C C . PRO A 1 311 ? 5.928 11.837 3.467 1.00 50.75 311 PRO A C 1
ATOM 2349 O O . PRO A 1 311 ? 5.530 12.972 3.737 1.00 50.75 311 PRO A O 1
ATOM 2352 N N . HIS A 1 312 ? 5.098 10.808 3.350 1.00 55.22 312 HIS A N 1
ATOM 2353 C CA . HIS A 1 312 ? 3.661 10.916 3.589 1.00 55.22 312 HIS A CA 1
ATOM 2354 C C . HIS A 1 312 ? 3.412 10.889 5.099 1.00 55.22 312 HIS A C 1
ATOM 2356 O O . HIS A 1 312 ? 3.836 9.958 5.771 1.00 55.22 312 HIS A O 1
ATOM 2362 N N . ASN A 1 313 ? 2.758 11.915 5.658 1.00 55.06 313 ASN A N 1
ATOM 2363 C CA . ASN A 1 313 ? 2.454 12.021 7.099 1.00 55.06 313 ASN A CA 1
ATOM 2364 C C . ASN A 1 313 ? 3.668 11.855 8.053 1.00 55.06 313 ASN A C 1
ATOM 2366 O O . ASN A 1 313 ? 3.512 11.338 9.164 1.00 55.06 313 ASN A O 1
ATOM 2370 N N . ASP A 1 314 ? 4.856 12.325 7.651 1.00 53.56 314 ASP A N 1
ATOM 2371 C CA . ASP A 1 314 ? 6.147 12.159 8.358 1.00 53.56 314 ASP A CA 1
ATOM 2372 C C . ASP A 1 314 ? 6.729 10.728 8.324 1.00 53.56 314 ASP A C 1
ATOM 2374 O O . ASP A 1 314 ? 7.636 10.385 9.090 1.00 53.56 314 ASP A O 1
ATOM 2378 N N . GLU A 1 315 ? 6.226 9.871 7.433 1.00 63.12 315 GLU A N 1
ATOM 2379 C CA . GLU A 1 315 ? 6.750 8.528 7.199 1.00 63.12 315 GLU A CA 1
ATOM 2380 C C . GLU A 1 315 ? 7.611 8.524 5.932 1.00 63.12 315 GLU A C 1
ATOM 2382 O O . GLU A 1 315 ? 7.144 8.868 4.846 1.00 63.12 315 GLU A O 1
ATOM 2387 N N . TYR A 1 316 ? 8.878 8.112 6.048 1.00 68.19 316 TYR A N 1
ATOM 2388 C CA . TYR A 1 316 ? 9.805 7.946 4.915 1.00 68.19 316 TYR A CA 1
ATOM 2389 C C . TYR A 1 316 ? 9.468 6.694 4.100 1.00 68.19 316 TYR A C 1
ATOM 2391 O O . TYR A 1 316 ? 10.269 5.767 3.985 1.00 68.19 316 TYR A O 1
ATOM 2399 N N . VAL A 1 317 ? 8.236 6.643 3.603 1.00 70.56 317 VAL A N 1
ATOM 2400 C CA . VAL A 1 317 ? 7.696 5.571 2.779 1.00 70.56 317 VAL A CA 1
ATOM 2401 C C . VAL A 1 317 ? 7.667 6.055 1.338 1.00 70.56 317 VAL A C 1
ATOM 2403 O O . VAL A 1 317 ? 7.013 7.046 1.023 1.00 70.56 317 VAL A O 1
ATOM 2406 N N . TYR A 1 318 ? 8.380 5.351 0.463 1.00 70.31 318 TYR A N 1
ATOM 2407 C CA . TYR A 1 318 ? 8.518 5.715 -0.944 1.00 70.31 318 TYR A CA 1
ATOM 2408 C C . TYR A 1 318 ? 7.945 4.636 -1.848 1.00 70.31 318 TYR A C 1
ATOM 2410 O O . TYR A 1 318 ? 8.195 3.451 -1.633 1.00 70.31 318 TYR A O 1
ATOM 2418 N N . SER A 1 319 ? 7.214 5.065 -2.876 1.00 73.06 319 SER A N 1
ATOM 2419 C CA . SER A 1 319 ? 6.822 4.224 -4.010 1.00 73.06 319 SER A CA 1
ATOM 2420 C C . SER A 1 319 ? 7.835 4.385 -5.152 1.00 73.06 319 SER A C 1
ATOM 2422 O O . SER A 1 319 ? 8.403 5.474 -5.303 1.00 73.06 319 SER A O 1
ATOM 2424 N N . PRO A 1 320 ? 8.098 3.335 -5.950 1.00 72.12 320 PRO A N 1
ATOM 2425 C CA . PRO A 1 320 ? 8.989 3.439 -7.097 1.00 72.12 320 PRO A CA 1
ATOM 2426 C C . PRO A 1 320 ? 8.402 4.397 -8.141 1.00 72.12 320 PRO A C 1
ATOM 2428 O O . PRO A 1 320 ? 7.189 4.452 -8.350 1.00 72.12 320 PRO A O 1
ATOM 2431 N N . TYR A 1 321 ? 9.272 5.154 -8.805 1.00 74.38 321 TYR A N 1
ATOM 2432 C CA . TYR A 1 321 ? 8.903 5.952 -9.971 1.00 74.38 321 TYR A CA 1
ATOM 2433 C C . TYR A 1 321 ? 9.132 5.141 -11.242 1.00 74.38 321 TYR A C 1
ATOM 2435 O O . TYR A 1 321 ? 10.155 4.476 -11.365 1.00 74.38 321 TYR A O 1
ATOM 2443 N N . VAL A 1 322 ? 8.193 5.207 -12.183 1.00 70.00 322 VAL A N 1
ATOM 2444 C CA . VAL A 1 322 ? 8.286 4.573 -13.503 1.00 70.00 322 VAL A CA 1
ATOM 2445 C C . VAL A 1 322 ? 7.933 5.586 -14.582 1.00 70.00 322 VAL A C 1
ATOM 2447 O O . VAL A 1 322 ? 7.137 6.494 -14.350 1.00 70.00 322 VAL A O 1
ATOM 2450 N N . ASN A 1 323 ? 8.523 5.437 -15.768 1.00 68.50 323 ASN A N 1
ATOM 2451 C CA . ASN A 1 323 ? 8.143 6.251 -16.919 1.00 68.50 323 ASN A CA 1
ATOM 2452 C C . ASN A 1 323 ? 6.693 5.960 -17.342 1.00 68.50 323 ASN A C 1
ATOM 2454 O O . ASN A 1 323 ? 6.176 4.865 -17.116 1.00 68.50 323 ASN A O 1
ATOM 2458 N N . SER A 1 324 ? 6.067 6.937 -18.002 1.00 60.78 324 SER A N 1
ATOM 2459 C CA . SER A 1 324 ? 4.645 6.950 -18.385 1.00 60.78 324 SER A CA 1
ATOM 2460 C C . SER A 1 324 ? 4.169 5.771 -19.246 1.00 60.78 324 SER A C 1
ATOM 2462 O O . SER A 1 324 ? 2.963 5.602 -19.408 1.00 60.78 324 SER A O 1
ATOM 2464 N N . SER A 1 325 ? 5.076 4.959 -19.799 1.00 52.03 325 SER A N 1
ATOM 2465 C CA . SER A 1 325 ? 4.736 3.764 -20.582 1.00 52.03 325 SER A CA 1
ATOM 2466 C C . SER A 1 325 ? 4.240 2.592 -19.729 1.00 52.03 325 SER A C 1
ATOM 2468 O O . SER A 1 325 ? 3.614 1.686 -20.269 1.00 52.03 325 SER A O 1
ATOM 2470 N N . VAL A 1 326 ? 4.501 2.582 -18.414 1.00 58.75 326 VAL A N 1
ATOM 2471 C CA . VAL A 1 326 ? 3.804 1.665 -17.501 1.00 58.75 326 VAL A CA 1
ATOM 2472 C C . VAL A 1 326 ? 2.453 2.296 -17.206 1.00 58.75 326 VAL A C 1
ATOM 2474 O O . VAL A 1 326 ? 2.387 3.323 -16.530 1.00 58.75 326 VAL A O 1
ATOM 2477 N N . HIS A 1 327 ? 1.384 1.712 -17.744 1.00 53.38 327 HIS A N 1
ATOM 2478 C CA . HIS A 1 327 ? 0.039 2.249 -17.612 1.00 53.38 327 HIS A CA 1
ATOM 2479 C C . HIS A 1 327 ? -0.434 2.096 -16.163 1.00 53.38 327 HIS A C 1
ATOM 2481 O O . HIS A 1 327 ? -1.142 1.154 -15.852 1.00 53.38 327 HIS A O 1
ATOM 2487 N N . MET A 1 328 ? -0.027 2.975 -15.240 1.00 53.38 328 MET A N 1
ATOM 2488 C CA . MET A 1 328 ? -0.602 2.989 -13.894 1.00 53.38 328 MET A CA 1
ATOM 2489 C C . MET A 1 328 ? -2.094 3.284 -14.077 1.00 53.38 328 MET A C 1
ATOM 2491 O O . MET A 1 328 ? -2.414 4.408 -14.473 1.00 53.38 328 MET A O 1
ATOM 2495 N N . PRO A 1 329 ? -3.003 2.312 -13.871 1.00 49.22 329 PRO A N 1
ATOM 2496 C CA . PRO A 1 329 ? -4.407 2.548 -14.146 1.00 49.22 329 PRO A CA 1
ATOM 2497 C C . PRO A 1 329 ? -4.849 3.718 -13.274 1.00 49.22 329 PRO A C 1
ATOM 2499 O O . PRO A 1 329 ? -4.669 3.709 -12.051 1.00 49.22 329 PRO A O 1
ATOM 2502 N N . ASN A 1 330 ? -5.322 4.778 -13.931 1.00 42.19 330 ASN A N 1
ATOM 2503 C CA . ASN A 1 330 ? -5.725 5.995 -13.251 1.00 42.19 330 ASN A CA 1
ATOM 2504 C C . ASN A 1 330 ? -6.817 5.628 -12.250 1.00 42.19 330 ASN A C 1
ATOM 2506 O O . ASN A 1 330 ? -7.897 5.173 -12.630 1.00 42.19 330 ASN A O 1
ATOM 2510 N N . VAL A 1 331 ? -6.549 5.857 -10.966 1.00 46.97 331 VAL A N 1
ATOM 2511 C CA . VAL A 1 331 ? -7.609 5.907 -9.964 1.00 46.97 331 VAL A CA 1
ATOM 2512 C C . VAL A 1 331 ? -8.346 7.215 -10.234 1.00 46.97 331 VAL A C 1
ATOM 2514 O O . VAL A 1 331 ? -7.969 8.266 -9.725 1.00 46.97 331 VAL A O 1
ATOM 2517 N N . ASN A 1 332 ? -9.313 7.188 -11.149 1.00 41.44 332 ASN A N 1
ATOM 2518 C CA . ASN A 1 332 ? -10.077 8.368 -11.533 1.00 41.44 332 ASN A CA 1
ATOM 2519 C C . ASN A 1 332 ? -11.122 8.662 -10.448 1.00 41.44 332 ASN A C 1
ATOM 2521 O O . ASN A 1 332 ? -12.309 8.445 -10.647 1.00 41.44 332 ASN A O 1
ATOM 2525 N N . VAL A 1 333 ? -10.666 9.074 -9.263 1.00 48.28 333 VAL A N 1
ATOM 2526 C CA . VAL A 1 333 ? -11.534 9.481 -8.155 1.00 48.28 333 VAL A CA 1
ATOM 2527 C C . VAL A 1 333 ? -11.316 10.964 -7.890 1.00 48.28 333 VAL A C 1
ATOM 2529 O O . VAL A 1 333 ? -10.290 11.387 -7.364 1.00 48.28 333 VAL A O 1
ATOM 2532 N N . SER A 1 334 ? -12.288 11.785 -8.285 1.00 44.16 334 SER A N 1
ATOM 2533 C CA . SER A 1 334 ? -12.284 13.231 -8.038 1.00 44.16 334 SER A CA 1
ATOM 2534 C C . SER A 1 334 ? -12.445 13.588 -6.559 1.00 44.16 334 SER A C 1
ATOM 2536 O O . SER A 1 334 ? -12.183 14.727 -6.181 1.00 44.16 334 SER A O 1
ATOM 2538 N N . SER A 1 335 ? -12.879 12.656 -5.706 1.00 45.00 335 SER A N 1
ATOM 2539 C CA . SER A 1 335 ? -13.063 12.824 -4.257 1.00 45.00 335 SER A CA 1
ATOM 2540 C C . SER A 1 335 ? -13.366 11.456 -3.632 1.00 45.00 335 SER A C 1
ATOM 2542 O O . SER A 1 335 ? -14.322 10.822 -4.061 1.00 45.00 335 SER A O 1
ATOM 2544 N N . GLY A 1 336 ? -12.615 10.977 -2.630 1.00 48.69 336 GLY A N 1
ATOM 2545 C CA . GLY A 1 336 ? -12.961 9.683 -2.018 1.00 48.69 336 GLY A CA 1
ATOM 2546 C C . GLY A 1 336 ? -12.026 9.164 -0.925 1.00 48.69 336 GLY A C 1
ATOM 2547 O O . GLY A 1 336 ? -11.106 8.402 -1.189 1.00 48.69 336 GLY A O 1
ATOM 2548 N N . SER A 1 337 ? -12.246 9.580 0.323 1.00 50.62 337 SER A N 1
ATOM 2549 C CA . SER A 1 337 ? -11.467 9.172 1.501 1.00 50.62 337 SER A CA 1
ATOM 2550 C C . SER A 1 337 ? -11.554 7.664 1.801 1.00 50.62 337 SER A C 1
ATOM 2552 O O . SER A 1 337 ? -12.613 7.180 2.190 1.00 50.62 337 SER A O 1
ATOM 2554 N N . GLY A 1 338 ? -10.436 6.935 1.713 1.00 63.47 338 GLY A N 1
ATOM 2555 C CA . GLY A 1 338 ? -10.320 5.556 2.204 1.00 63.47 338 GLY A CA 1
ATOM 2556 C C . GLY A 1 338 ? -8.860 5.108 2.308 1.00 63.47 338 GLY A C 1
ATOM 2557 O O . GLY A 1 338 ? -8.132 5.120 1.316 1.00 63.47 338 GLY A O 1
ATOM 2558 N N . VAL A 1 339 ? -8.418 4.719 3.508 1.00 73.62 339 VAL A N 1
ATOM 2559 C CA . VAL A 1 339 ? -7.038 4.279 3.781 1.00 73.62 339 VAL A CA 1
ATOM 2560 C C . VAL A 1 339 ? -6.988 2.755 3.862 1.00 73.62 339 VAL A C 1
ATOM 2562 O O . VAL A 1 339 ? -7.605 2.140 4.730 1.00 73.62 339 VAL A O 1
ATOM 2565 N N . VAL A 1 340 ? -6.207 2.125 2.986 1.00 79.50 340 VAL A N 1
ATOM 2566 C CA . VAL A 1 340 ? -5.926 0.686 3.038 1.00 79.50 340 VAL A CA 1
ATOM 2567 C C . VAL A 1 340 ? -4.790 0.443 4.008 1.00 79.50 340 VAL A C 1
ATOM 2569 O O . VAL A 1 340 ? -3.645 0.716 3.675 1.00 79.50 340 VAL A O 1
ATOM 2572 N N . ASN A 1 341 ? -5.083 -0.093 5.191 1.00 85.69 341 ASN A N 1
ATOM 2573 C CA . ASN A 1 341 ? -4.057 -0.482 6.159 1.00 85.69 341 ASN A CA 1
ATOM 2574 C C . ASN A 1 341 ? -3.662 -1.962 5.967 1.00 85.69 341 ASN A C 1
ATOM 2576 O O . ASN A 1 341 ? -4.422 -2.872 6.311 1.00 85.69 341 ASN A O 1
ATOM 2580 N N . PHE A 1 342 ? -2.452 -2.206 5.454 1.00 87.56 342 PHE A N 1
ATOM 2581 C CA . PHE A 1 342 ? -1.935 -3.552 5.173 1.00 87.56 342 PHE A CA 1
ATOM 2582 C C . PHE A 1 342 ? -1.569 -4.336 6.442 1.00 87.56 342 PHE A C 1
ATOM 2584 O O . PHE A 1 342 ? -1.511 -5.568 6.412 1.00 87.56 342 PHE A O 1
ATOM 2591 N N . ASN A 1 343 ? -1.370 -3.660 7.577 1.00 88.00 343 ASN A N 1
ATOM 2592 C CA . ASN A 1 343 ? -1.183 -4.311 8.878 1.00 88.00 343 ASN A CA 1
ATOM 2593 C C . ASN A 1 343 ? -2.486 -4.962 9.331 1.00 88.00 343 ASN A C 1
ATOM 2595 O O . ASN A 1 343 ? -2.504 -6.137 9.694 1.00 88.00 343 ASN A O 1
ATOM 2599 N N . LYS A 1 344 ? -3.600 -4.229 9.209 1.00 87.88 344 LYS A N 1
ATOM 2600 C CA . LYS A 1 344 ? -4.935 -4.753 9.519 1.00 87.88 344 LYS A CA 1
ATOM 2601 C C . LYS A 1 344 ? -5.306 -5.915 8.591 1.00 87.88 344 LYS A C 1
ATOM 2603 O O . LYS A 1 344 ? -5.739 -6.949 9.086 1.00 87.88 344 LYS A O 1
ATOM 2608 N N . LEU A 1 345 ? -5.067 -5.791 7.280 1.00 88.31 345 LEU A N 1
ATOM 2609 C CA . LEU A 1 345 ? -5.371 -6.860 6.310 1.00 88.31 345 LEU A CA 1
ATOM 2610 C C . LEU A 1 345 ? -4.543 -8.139 6.511 1.00 88.31 345 LEU A C 1
ATOM 2612 O O . LEU A 1 345 ? -5.017 -9.229 6.208 1.00 88.31 345 LEU A O 1
ATOM 2616 N N . SER A 1 346 ? -3.313 -8.015 7.011 1.00 89.69 346 SER A N 1
ATOM 2617 C CA . SER A 1 346 ? -2.438 -9.163 7.288 1.00 89.69 346 SER A CA 1
ATOM 2618 C C . SER A 1 346 ? -2.605 -9.738 8.696 1.00 89.69 346 SER A C 1
ATOM 2620 O O . SER A 1 346 ? -1.904 -10.681 9.047 1.00 89.69 346 SER A O 1
ATOM 2622 N N . GLY A 1 347 ? -3.473 -9.166 9.540 1.00 88.06 347 GLY A N 1
ATOM 2623 C CA . GLY A 1 347 ? -3.548 -9.555 10.951 1.00 88.06 347 GLY A CA 1
ATOM 2624 C C . GLY A 1 347 ? -2.228 -9.326 11.695 1.00 88.06 347 GLY A C 1
ATOM 2625 O O . GLY A 1 347 ? -1.887 -10.089 12.596 1.00 88.06 347 GLY A O 1
ATOM 2626 N N . ASN A 1 348 ? -1.482 -8.282 11.315 1.00 86.00 348 ASN A N 1
ATOM 2627 C CA . ASN A 1 348 ? -0.156 -7.950 11.832 1.00 86.00 348 ASN A CA 1
ATOM 2628 C C . ASN A 1 348 ? 0.907 -9.031 11.566 1.00 86.00 348 ASN A C 1
ATOM 2630 O O . ASN A 1 348 ? 1.671 -9.408 12.461 1.00 86.00 348 ASN A O 1
ATOM 2634 N N . GLN A 1 349 ? 0.954 -9.544 10.335 1.00 90.00 349 GLN A N 1
ATOM 2635 C CA . GLN A 1 349 ? 1.888 -10.594 9.933 1.00 90.00 349 GLN A CA 1
ATOM 2636 C C . GLN A 1 349 ? 2.714 -10.202 8.698 1.00 90.00 349 GLN A C 1
ATOM 2638 O O . GLN A 1 349 ? 2.308 -9.410 7.844 1.00 90.00 349 GLN A O 1
ATOM 2643 N N . LEU A 1 350 ? 3.913 -10.783 8.613 1.00 90.44 350 LEU A N 1
ATOM 2644 C CA . LEU A 1 350 ? 4.749 -10.766 7.412 1.00 90.44 350 LEU A CA 1
ATOM 2645 C C . LEU A 1 350 ? 4.410 -11.973 6.535 1.00 90.44 350 LEU A C 1
ATOM 2647 O O . LEU A 1 350 ? 3.987 -13.011 7.040 1.00 90.44 350 LEU A O 1
ATOM 2651 N N . GLY A 1 351 ? 4.662 -11.865 5.234 1.00 93.31 351 GLY A N 1
ATOM 2652 C CA . GLY A 1 351 ? 4.365 -12.922 4.269 1.00 93.31 351 GLY A CA 1
ATOM 2653 C C . GLY A 1 351 ? 3.384 -12.471 3.198 1.00 93.31 351 GLY A C 1
ATOM 2654 O O . GLY A 1 351 ? 3.225 -11.277 2.964 1.00 93.31 351 GLY A O 1
ATOM 2655 N N . LYS A 1 352 ? 2.784 -13.441 2.511 1.00 95.81 352 LYS A N 1
ATOM 2656 C CA . LYS A 1 352 ? 1.856 -13.230 1.399 1.00 95.81 352 LYS A CA 1
ATOM 2657 C C . LYS A 1 352 ? 0.420 -13.336 1.893 1.00 95.81 352 LYS A C 1
ATOM 2659 O O . LYS A 1 352 ? 0.094 -14.280 2.605 1.00 95.81 352 LYS A O 1
ATOM 2664 N N . PHE A 1 353 ? -0.422 -12.406 1.465 1.00 95.62 353 PHE A N 1
ATOM 2665 C CA . PHE A 1 353 ? -1.813 -12.301 1.875 1.00 95.62 353 PHE A CA 1
ATOM 2666 C C . PHE A 1 353 ? -2.686 -12.045 0.657 1.00 95.62 353 PHE A C 1
ATOM 2668 O O . PHE A 1 353 ? -2.353 -11.225 -0.199 1.00 95.62 353 PHE A O 1
ATOM 2675 N N . SER A 1 354 ? -3.821 -12.728 0.607 1.00 94.44 354 SER A N 1
ATOM 2676 C CA . SER A 1 354 ? -4.867 -12.488 -0.377 1.00 94.44 354 SER A CA 1
ATOM 2677 C C . SER A 1 354 ? -6.227 -12.552 0.285 1.00 94.44 354 SER A C 1
ATOM 2679 O O . SER A 1 354 ? -6.412 -13.294 1.249 1.00 94.44 354 SER A O 1
ATOM 2681 N N . GLY A 1 355 ? -7.185 -11.810 -0.243 1.00 90.00 355 GLY A N 1
ATOM 2682 C CA . GLY A 1 355 ? -8.539 -11.831 0.279 1.00 90.00 355 GLY A CA 1
ATOM 2683 C C . GLY A 1 355 ? -9.357 -10.664 -0.228 1.00 90.00 355 GLY A C 1
ATOM 2684 O O . GLY A 1 355 ? -9.006 -10.021 -1.217 1.00 90.00 355 GLY A O 1
ATOM 2685 N N . LYS A 1 356 ? -10.452 -10.414 0.481 1.00 85.69 356 LYS A N 1
ATOM 2686 C CA . LYS A 1 356 ? -11.415 -9.366 0.182 1.00 85.69 356 LYS A CA 1
ATOM 2687 C C . LYS A 1 356 ? -11.611 -8.508 1.423 1.00 85.69 356 LYS A C 1
ATOM 2689 O O . LYS A 1 356 ? -11.939 -9.024 2.487 1.00 85.69 356 LYS A O 1
ATOM 2694 N N . ALA A 1 357 ? -11.385 -7.211 1.292 1.00 78.94 357 ALA A N 1
ATOM 2695 C CA . ALA A 1 357 ? -11.566 -6.242 2.354 1.00 78.94 357 ALA A CA 1
ATOM 2696 C C . ALA A 1 357 ? -12.982 -5.657 2.285 1.00 78.94 357 ALA A C 1
ATOM 2698 O O . ALA A 1 357 ? -13.313 -4.947 1.336 1.00 78.94 357 ALA A O 1
ATOM 2699 N N . THR A 1 358 ? -13.808 -5.978 3.283 1.00 73.81 358 THR A N 1
ATOM 2700 C CA . THR A 1 358 ? -15.196 -5.495 3.430 1.00 73.81 358 THR A CA 1
ATOM 2701 C C . THR A 1 358 ? -15.370 -4.514 4.591 1.00 73.81 358 THR A C 1
ATOM 2703 O O . THR A 1 358 ? -16.254 -3.671 4.545 1.00 73.81 358 THR A O 1
ATOM 2706 N N . ASP A 1 359 ? -14.510 -4.593 5.611 1.00 62.56 359 ASP A N 1
ATOM 2707 C CA . ASP A 1 359 ? -14.660 -3.876 6.893 1.00 62.56 359 ASP A CA 1
ATOM 2708 C C . ASP A 1 359 ? -13.871 -2.558 6.934 1.00 62.56 359 ASP A C 1
ATOM 2710 O O . ASP A 1 359 ? -13.289 -2.166 7.958 1.00 62.56 359 ASP A O 1
ATOM 2714 N N . GLN A 1 360 ? -13.720 -1.938 5.773 1.00 65.38 360 GLN A N 1
ATOM 2715 C CA . GLN A 1 360 ? -12.925 -0.740 5.578 1.00 65.38 360 GLN A CA 1
ATOM 2716 C C . GLN A 1 360 ? -13.780 0.239 4.786 1.00 65.38 360 GLN A C 1
ATOM 2718 O O . GLN A 1 360 ? -14.288 -0.107 3.720 1.00 65.38 360 GLN A O 1
ATOM 2723 N N . ASP A 1 361 ? -13.934 1.447 5.321 1.00 56.84 361 ASP A N 1
ATOM 2724 C CA . ASP A 1 361 ? -14.684 2.514 4.669 1.00 56.84 361 ASP A CA 1
ATOM 2725 C C . ASP A 1 361 ? -13.849 3.050 3.500 1.00 56.84 361 ASP A C 1
ATOM 2727 O O . ASP A 1 361 ? -13.038 3.969 3.638 1.00 56.84 361 ASP A O 1
ATOM 2731 N N . TYR A 1 362 ? -13.992 2.407 2.345 1.00 59.91 362 TYR A N 1
ATOM 2732 C CA . TYR A 1 362 ? -13.451 2.890 1.085 1.00 59.91 362 TYR A CA 1
ATOM 2733 C C . TYR A 1 362 ? -14.491 3.806 0.454 1.00 59.91 362 TYR A C 1
ATOM 2735 O O . TYR A 1 362 ? -15.539 3.332 0.037 1.00 59.91 362 TYR A O 1
ATOM 2743 N N . VAL A 1 363 ? -14.237 5.110 0.372 1.00 50.50 363 VAL A N 1
ATOM 2744 C CA . VAL A 1 363 ? -15.081 5.992 -0.442 1.00 50.50 363 VAL A CA 1
ATOM 2745 C C . VAL A 1 363 ? -14.490 6.010 -1.845 1.00 50.50 363 VAL A C 1
ATOM 2747 O O . VAL A 1 363 ? -13.515 6.704 -2.106 1.00 50.50 363 VAL A O 1
ATOM 2750 N N . ILE A 1 364 ? -15.044 5.189 -2.728 1.00 53.09 364 ILE A N 1
ATOM 2751 C CA . ILE A 1 364 ? -14.809 5.245 -4.174 1.00 53.09 364 ILE A CA 1
ATOM 2752 C C . ILE A 1 364 ? -16.088 5.860 -4.775 1.00 53.09 364 ILE A C 1
ATOM 2754 O O . ILE A 1 364 ? -17.164 5.698 -4.201 1.00 53.09 364 ILE A O 1
ATOM 2758 N N . ASP A 1 365 ? -15.966 6.695 -5.807 1.00 42.88 365 ASP A N 1
ATOM 2759 C CA . ASP A 1 365 ? -17.100 7.450 -6.355 1.00 42.88 365 ASP A CA 1
ATOM 2760 C C . ASP A 1 365 ? -18.105 6.511 -7.054 1.00 42.88 365 ASP A C 1
ATOM 2762 O O . ASP A 1 365 ? -17.770 5.887 -8.052 1.00 42.88 365 ASP A O 1
ATOM 2766 N N . GLN A 1 366 ? -19.345 6.461 -6.558 1.00 49.84 366 GLN A N 1
ATOM 2767 C CA . GLN A 1 366 ? -20.429 5.536 -6.940 1.00 49.84 366 GLN A CA 1
ATOM 2768 C C . GLN A 1 366 ? -20.276 4.097 -6.380 1.00 49.84 366 GLN A C 1
ATOM 2770 O O . GLN A 1 366 ? -19.692 3.904 -5.325 1.00 49.84 366 GLN A O 1
ATOM 2775 N N . GLU A 1 367 ? -21.055 3.125 -6.846 1.00 41.94 367 GLU A N 1
ATOM 2776 C CA . GLU A 1 367 ? -21.570 2.024 -6.009 1.00 41.94 367 GLU A CA 1
ATOM 2777 C C . GLU A 1 367 ? -20.606 0.844 -5.706 1.00 41.94 367 GLU A C 1
ATOM 2779 O O . GLU A 1 367 ? -20.967 -0.052 -4.932 1.00 41.94 367 GLU A O 1
ATOM 2784 N N . ALA A 1 368 ? -19.378 0.817 -6.240 1.00 45.47 368 ALA A N 1
ATOM 2785 C CA . ALA A 1 368 ? -18.423 -0.291 -6.087 1.00 45.47 368 ALA A CA 1
ATOM 2786 C C . ALA A 1 368 ? -17.747 -0.343 -4.709 1.00 45.47 368 ALA A C 1
ATOM 2788 O O . ALA A 1 368 ? -17.340 -1.425 -4.270 1.00 45.47 368 ALA A O 1
ATOM 2789 N N . ALA A 1 369 ? -17.714 0.769 -3.969 1.00 48.94 369 ALA A N 1
ATOM 2790 C CA . ALA A 1 369 ? -17.285 0.819 -2.567 1.00 48.94 369 ALA A CA 1
ATOM 2791 C C . ALA A 1 369 ? -18.033 -0.170 -1.643 1.00 48.94 369 ALA A C 1
ATOM 2793 O O . ALA A 1 369 ? -17.464 -0.676 -0.675 1.00 48.94 369 ALA A O 1
ATOM 2794 N N . ARG A 1 370 ? -19.301 -0.496 -1.945 1.00 50.97 370 ARG A N 1
ATOM 2795 C CA . ARG A 1 370 ? -20.141 -1.368 -1.097 1.00 50.97 370 ARG A CA 1
ATOM 2796 C C . ARG A 1 370 ? -19.800 -2.852 -1.200 1.00 50.97 370 ARG A C 1
ATOM 2798 O O . ARG A 1 370 ? -20.133 -3.617 -0.299 1.00 50.97 370 ARG A O 1
ATOM 2805 N N . ASN A 1 371 ? -19.144 -3.269 -2.282 1.00 57.66 371 ASN A N 1
ATOM 2806 C CA . ASN A 1 371 ? -18.932 -4.684 -2.572 1.00 57.66 371 ASN A CA 1
ATOM 2807 C C . ASN A 1 371 ? -17.601 -5.229 -2.056 1.00 57.66 371 ASN A C 1
ATOM 2809 O O . ASN A 1 371 ? -17.411 -6.437 -2.142 1.00 57.66 371 ASN A O 1
ATOM 2813 N N . GLY A 1 372 ? -16.721 -4.397 -1.491 1.00 66.38 372 GLY A N 1
ATOM 2814 C CA . GLY A 1 372 ? -15.408 -4.783 -0.970 1.00 66.38 372 GLY A CA 1
ATOM 2815 C C . GLY A 1 372 ? -14.320 -4.917 -2.046 1.00 66.38 372 GLY A C 1
ATOM 2816 O O . GLY A 1 372 ? -14.592 -5.228 -3.203 1.00 66.38 372 GLY A O 1
ATOM 2817 N N . MET A 1 373 ? -13.068 -4.698 -1.646 1.00 78.81 373 MET A N 1
ATOM 2818 C CA . MET A 1 373 ? -11.890 -4.666 -2.523 1.00 78.81 373 MET A CA 1
ATOM 2819 C C . MET A 1 373 ? -11.063 -5.940 -2.371 1.00 78.81 373 MET A C 1
ATOM 2821 O O . MET A 1 373 ? -10.737 -6.338 -1.253 1.00 78.81 373 MET A O 1
ATOM 2825 N N . ASN A 1 374 ? -10.676 -6.561 -3.479 1.00 84.56 374 ASN A N 1
ATOM 2826 C CA . ASN A 1 374 ? -9.756 -7.686 -3.444 1.00 84.56 374 ASN A CA 1
ATOM 2827 C C . ASN A 1 374 ? -8.310 -7.204 -3.307 1.00 84.56 374 ASN A C 1
ATOM 2829 O O . ASN A 1 374 ? -7.919 -6.150 -3.809 1.00 84.56 374 ASN A O 1
ATOM 2833 N N . TYR A 1 375 ? -7.490 -8.010 -2.647 1.00 89.31 375 TYR A N 1
ATOM 2834 C CA . TYR A 1 375 ? -6.070 -7.743 -2.499 1.00 89.31 375 TYR A CA 1
ATOM 2835 C C . TYR A 1 375 ? -5.253 -9.012 -2.696 1.00 89.31 375 TYR A C 1
ATOM 2837 O O . TYR A 1 375 ? -5.677 -10.114 -2.346 1.00 89.31 375 TYR A O 1
ATOM 2845 N N . LEU A 1 376 ? -4.049 -8.831 -3.229 1.00 93.94 376 LEU A N 1
ATOM 2846 C CA . LEU A 1 376 ? -2.970 -9.807 -3.213 1.00 93.94 376 LEU A CA 1
ATOM 2847 C C . LEU A 1 376 ? -1.671 -9.042 -2.972 1.00 93.94 376 LEU A C 1
ATOM 2849 O O . LEU A 1 376 ? -1.238 -8.281 -3.832 1.00 93.94 376 LEU A O 1
ATOM 2853 N N . PHE A 1 377 ? -1.053 -9.214 -1.808 1.00 95.00 377 PHE A N 1
ATOM 2854 C CA . PHE A 1 377 ? 0.171 -8.497 -1.455 1.00 95.00 377 PHE A CA 1
ATOM 2855 C C . PHE A 1 377 ? 1.122 -9.336 -0.609 1.00 95.00 377 PHE A C 1
ATOM 2857 O O . PHE A 1 377 ? 0.774 -10.395 -0.090 1.00 95.00 377 PHE A O 1
ATOM 2864 N N . VAL A 1 378 ? 2.346 -8.844 -0.465 1.00 96.62 378 VAL A N 1
ATOM 2865 C CA . VAL A 1 378 ? 3.391 -9.403 0.379 1.00 96.62 378 VAL A CA 1
ATOM 2866 C C . VAL A 1 378 ? 3.923 -8.314 1.300 1.00 96.62 378 VAL A C 1
ATOM 2868 O O . VAL A 1 378 ? 4.420 -7.294 0.832 1.00 96.62 378 VAL A O 1
ATOM 2871 N N . ASN A 1 379 ? 3.865 -8.558 2.609 1.00 94.06 379 ASN A N 1
ATOM 2872 C CA . ASN A 1 379 ? 4.562 -7.764 3.615 1.00 94.06 379 ASN A CA 1
ATOM 2873 C C . ASN A 1 379 ? 5.950 -8.356 3.871 1.00 94.06 379 ASN A C 1
ATOM 2875 O O . ASN A 1 379 ? 6.090 -9.485 4.352 1.00 94.06 379 ASN A O 1
ATOM 2879 N N . GLN A 1 380 ? 6.979 -7.569 3.587 1.00 92.50 380 GLN A N 1
ATOM 2880 C CA . GLN A 1 380 ? 8.359 -7.796 4.009 1.00 92.50 380 GLN A CA 1
ATOM 2881 C C . GLN A 1 380 ? 8.685 -6.896 5.212 1.00 92.50 380 GLN A C 1
ATOM 2883 O O . GLN A 1 380 ? 7.949 -5.938 5.449 1.00 92.50 380 GLN A O 1
ATOM 2888 N N . PRO A 1 381 ? 9.736 -7.174 6.004 1.00 90.25 381 PRO A N 1
ATOM 2889 C CA . PRO A 1 381 ? 10.099 -6.361 7.167 1.00 90.25 381 PRO A CA 1
ATOM 2890 C C . PRO A 1 381 ? 10.135 -4.841 6.948 1.00 90.25 381 PRO A C 1
ATOM 2892 O O . PRO A 1 381 ? 9.733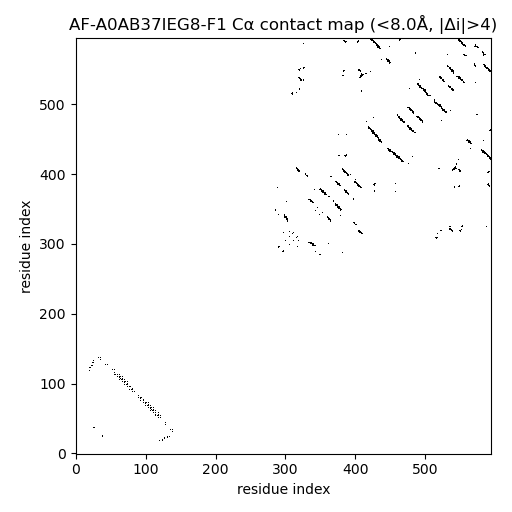 -4.110 7.848 1.00 90.25 381 PRO A O 1
ATOM 2895 N N . TYR A 1 382 ? 10.527 -4.351 5.770 1.00 89.56 382 TYR A N 1
ATOM 2896 C CA . TYR A 1 382 ? 10.620 -2.911 5.488 1.00 89.56 382 TYR A CA 1
ATOM 2897 C C . TYR A 1 382 ? 9.837 -2.448 4.256 1.00 89.56 382 TYR A C 1
ATOM 2899 O O . TYR A 1 382 ? 9.819 -1.256 3.960 1.00 89.56 382 TYR A O 1
ATOM 2907 N N . SER A 1 383 ? 9.130 -3.345 3.578 1.00 91.69 383 SER A N 1
ATOM 2908 C CA . SER A 1 383 ? 8.386 -3.028 2.364 1.00 91.69 383 SER A CA 1
ATOM 2909 C C . SER A 1 383 ? 7.095 -3.822 2.222 1.00 91.69 383 SER A C 1
ATOM 2911 O O . SER A 1 383 ? 6.876 -4.837 2.892 1.00 91.69 383 SER A O 1
ATOM 2913 N N . THR A 1 384 ? 6.229 -3.346 1.334 1.00 93.50 384 THR A N 1
ATOM 2914 C CA . THR A 1 384 ? 5.017 -4.041 0.910 1.00 93.50 384 THR A CA 1
ATOM 2915 C C . THR A 1 384 ? 4.893 -3.922 -0.605 1.00 93.50 384 THR A C 1
ATOM 2917 O O . THR A 1 384 ? 5.060 -2.835 -1.159 1.00 93.50 384 THR A O 1
ATOM 2920 N N . TYR A 1 385 ? 4.589 -5.032 -1.278 1.00 94.56 385 TYR A N 1
ATOM 2921 C CA . TYR A 1 385 ? 4.304 -5.040 -2.713 1.00 94.56 385 TYR A CA 1
ATOM 2922 C C . TYR A 1 385 ? 3.126 -5.954 -3.053 1.00 94.56 385 TYR A C 1
ATOM 2924 O O . TYR A 1 385 ? 2.823 -6.873 -2.299 1.00 94.56 385 TYR A O 1
ATOM 2932 N N . GLY A 1 386 ? 2.448 -5.715 -4.168 1.00 93.69 386 GLY A N 1
ATOM 2933 C CA . GLY A 1 386 ? 1.267 -6.461 -4.584 1.00 93.69 386 GLY A CA 1
ATOM 2934 C C . GLY A 1 386 ? 0.338 -5.674 -5.494 1.00 93.69 386 GLY A C 1
ATOM 2935 O O . GLY A 1 386 ? 0.776 -4.820 -6.264 1.00 93.69 386 GLY A O 1
ATOM 2936 N N . VAL A 1 387 ? -0.953 -5.960 -5.384 1.00 87.75 387 VAL A N 1
ATOM 2937 C CA . VAL A 1 387 ? -2.022 -5.306 -6.131 1.00 87.75 387 VAL A CA 1
ATOM 2938 C C . VAL A 1 387 ? -3.311 -5.293 -5.310 1.00 87.75 387 VAL A C 1
ATOM 2940 O O . VAL A 1 387 ? -3.637 -6.250 -4.601 1.00 87.75 387 VAL A O 1
ATOM 2943 N N . LEU A 1 388 ? -4.040 -4.189 -5.407 1.00 83.88 388 LEU A N 1
ATOM 2944 C CA . LEU A 1 388 ? -5.436 -4.074 -4.992 1.00 83.88 388 LEU A CA 1
ATOM 2945 C C . LEU A 1 388 ? -6.298 -4.053 -6.250 1.00 83.88 388 LEU A C 1
ATOM 2947 O O . LEU A 1 388 ? -5.878 -3.472 -7.244 1.00 83.88 388 LEU A O 1
ATOM 2951 N N . TYR A 1 389 ? -7.470 -4.673 -6.235 1.00 79.06 389 TYR A N 1
ATOM 2952 C CA . TYR A 1 389 ? -8.322 -4.755 -7.421 1.00 79.06 389 TYR A CA 1
ATOM 2953 C C . TYR A 1 389 ? -9.790 -4.962 -7.062 1.00 79.06 389 TYR A C 1
ATOM 2955 O O . TYR A 1 389 ? -10.114 -5.438 -5.972 1.00 79.06 389 TYR A O 1
ATOM 2963 N N . THR A 1 390 ? -10.690 -4.609 -7.972 1.00 73.44 390 THR A N 1
ATOM 2964 C CA . THR A 1 390 ? -12.129 -4.858 -7.814 1.00 73.44 390 THR A CA 1
ATOM 2965 C C . THR A 1 390 ? -12.562 -6.143 -8.540 1.00 73.44 390 THR A C 1
ATOM 2967 O O . THR A 1 390 ? -11.885 -6.582 -9.468 1.00 73.44 390 THR A O 1
ATOM 2970 N N . PRO A 1 391 ? -13.644 -6.822 -8.100 1.00 59.00 391 PRO A N 1
ATOM 2971 C CA . PRO A 1 391 ? -14.002 -8.145 -8.627 1.00 59.00 391 PRO A CA 1
ATOM 2972 C C . PRO A 1 391 ? -14.596 -8.171 -10.050 1.00 59.00 391 PRO A C 1
ATOM 2974 O O . PRO A 1 391 ? -14.450 -9.192 -10.713 1.00 59.00 391 PRO A O 1
ATOM 2977 N N . ASN A 1 392 ? -15.270 -7.107 -10.516 1.00 57.28 392 ASN A N 1
ATOM 2978 C CA . ASN A 1 392 ? -16.032 -7.112 -11.777 1.00 57.28 392 ASN A CA 1
ATOM 2979 C C . ASN A 1 392 ? -15.660 -5.915 -12.669 1.00 57.28 392 ASN A C 1
ATOM 2981 O O . ASN A 1 392 ? -15.798 -4.772 -12.243 1.00 57.28 392 ASN A O 1
ATOM 2985 N N . SER A 1 393 ? -15.282 -6.178 -13.924 1.00 54.31 393 SER A N 1
ATOM 2986 C CA . SER A 1 393 ? -15.102 -5.166 -14.972 1.00 54.31 393 SER A CA 1
ATOM 2987 C C . SER A 1 393 ? -16.033 -5.474 -16.146 1.00 54.31 393 SER A C 1
ATOM 2989 O O . SER A 1 393 ? -15.760 -6.370 -16.940 1.00 54.31 393 SER A O 1
ATOM 2991 N N . GLU A 1 394 ? -17.144 -4.739 -16.226 1.00 46.97 394 GLU A N 1
ATOM 2992 C CA . GLU A 1 394 ? -17.913 -4.547 -17.469 1.00 46.97 394 GLU A CA 1
ATOM 2993 C C . GLU A 1 394 ? -18.276 -3.081 -17.729 1.00 46.97 394 GLU A C 1
ATOM 2995 O O . GLU A 1 394 ? -18.696 -2.771 -18.838 1.00 46.97 394 GLU A O 1
ATOM 3000 N N . ARG A 1 395 ? -18.053 -2.153 -16.782 1.00 45.25 395 ARG A N 1
ATOM 3001 C CA . ARG A 1 395 ? -17.758 -0.745 -17.085 1.00 45.25 395 ARG A CA 1
ATOM 3002 C C . ARG A 1 395 ? -17.249 0.031 -15.859 1.00 45.25 395 ARG A C 1
ATOM 3004 O O . ARG A 1 395 ? -17.684 -0.240 -14.747 1.00 45.25 395 ARG A O 1
ATOM 3011 N N . PRO A 1 396 ? -16.344 1.001 -16.068 1.00 42.91 396 PRO A N 1
ATOM 3012 C CA . PRO A 1 396 ? -15.333 1.433 -15.113 1.00 42.91 396 PRO A CA 1
ATOM 3013 C C . PRO A 1 396 ? -15.539 2.890 -14.664 1.00 42.91 396 PRO A C 1
ATOM 3015 O O . PRO A 1 396 ? -15.205 3.821 -15.396 1.00 42.91 396 PRO A O 1
ATOM 3018 N N . THR A 1 397 ? -16.033 3.116 -13.451 1.00 42.62 397 THR A N 1
ATOM 3019 C CA . THR A 1 397 ? -15.982 4.443 -12.793 1.00 42.62 397 THR A CA 1
ATOM 3020 C C . THR A 1 397 ? -15.180 4.423 -11.490 1.00 42.62 397 THR A C 1
ATOM 3022 O O . THR A 1 397 ? -15.014 5.454 -10.851 1.00 42.62 397 THR A O 1
ATOM 3025 N N . GLU A 1 398 ? -14.646 3.262 -11.101 1.00 49.25 398 GLU A N 1
ATOM 3026 C CA . GLU A 1 398 ? -14.171 2.965 -9.751 1.00 49.25 398 GLU A CA 1
ATOM 3027 C C . GLU A 1 398 ? -12.992 1.993 -9.827 1.00 49.25 398 GLU A C 1
ATOM 3029 O O . GLU A 1 398 ? -13.031 1.043 -10.602 1.00 49.25 398 GLU A O 1
ATOM 3034 N N . LEU A 1 399 ? -11.926 2.271 -9.071 1.00 51.25 399 LEU A N 1
ATOM 3035 C CA . LEU A 1 399 ? -10.643 1.552 -9.022 1.00 51.25 399 LEU A CA 1
ATOM 3036 C C . LEU A 1 399 ? -10.653 0.114 -9.609 1.00 51.25 399 LEU A C 1
ATOM 3038 O O . LEU A 1 399 ? -11.078 -0.823 -8.936 1.00 51.25 399 LEU A O 1
ATOM 3042 N N . VAL A 1 400 ? -10.125 -0.083 -10.826 1.00 64.12 400 VAL A N 1
ATOM 3043 C CA . VAL A 1 400 ? -10.029 -1.419 -11.463 1.00 64.12 400 VAL A CA 1
ATOM 3044 C C . VAL A 1 400 ? -8.891 -2.221 -10.830 1.00 64.12 400 VAL A C 1
ATOM 3046 O O . VAL A 1 400 ? -9.114 -3.272 -10.229 1.00 64.12 400 VAL A O 1
ATOM 3049 N N . THR A 1 401 ? -7.680 -1.664 -10.853 1.00 72.50 401 THR A N 1
ATOM 3050 C CA . THR A 1 401 ? -6.516 -2.180 -10.130 1.00 72.50 401 THR A CA 1
ATOM 3051 C C . THR A 1 401 ? -5.661 -1.028 -9.584 1.00 72.50 401 THR A C 1
ATOM 3053 O O . THR A 1 401 ? -5.716 0.102 -10.064 1.00 72.50 401 THR A O 1
ATOM 3056 N N . ARG A 1 402 ? -4.872 -1.293 -8.540 1.00 77.62 402 ARG A N 1
ATOM 3057 C CA . ARG A 1 402 ? -3.855 -0.398 -7.970 1.00 77.62 402 ARG A CA 1
ATOM 3058 C C . ARG A 1 402 ? -2.593 -1.219 -7.708 1.00 77.62 402 ARG A C 1
ATOM 3060 O O . ARG A 1 402 ? -2.641 -2.096 -6.839 1.00 77.62 402 ARG A O 1
ATOM 3067 N N . PRO A 1 403 ? -1.456 -0.944 -8.367 1.00 81.12 403 PRO A N 1
ATOM 3068 C CA . PRO A 1 403 ? -0.194 -1.545 -7.960 1.00 81.12 403 PRO A CA 1
ATOM 3069 C C . PRO A 1 403 ? 0.166 -1.084 -6.543 1.00 81.12 403 PRO A C 1
ATOM 3071 O O . PRO A 1 403 ? 0.061 0.093 -6.198 1.00 81.12 403 PRO A O 1
ATOM 3074 N N . VAL A 1 404 ? 0.601 -2.028 -5.716 1.00 85.69 404 VAL A N 1
ATOM 3075 C CA . VAL A 1 404 ? 1.133 -1.778 -4.377 1.00 85.69 404 VAL A CA 1
ATOM 3076 C C . VAL A 1 404 ? 2.631 -2.002 -4.461 1.00 85.69 404 VAL A C 1
ATOM 3078 O O . VAL A 1 404 ? 3.064 -3.104 -4.774 1.00 85.69 404 VAL A O 1
ATOM 3081 N N . ALA A 1 405 ? 3.434 -0.978 -4.211 1.00 88.56 405 ALA A N 1
ATOM 3082 C CA . ALA A 1 405 ? 4.879 -1.118 -4.088 1.00 88.56 405 ALA A CA 1
ATOM 3083 C C . ALA A 1 405 ? 5.404 0.067 -3.291 1.00 88.56 405 ALA A C 1
ATOM 3085 O O . ALA A 1 405 ? 5.428 1.183 -3.797 1.00 88.56 405 ALA A O 1
ATOM 3086 N N . PHE A 1 406 ? 5.803 -0.158 -2.045 1.00 87.44 406 PHE A N 1
ATOM 3087 C CA . PHE A 1 406 ? 6.431 0.883 -1.248 1.00 87.44 406 PHE A CA 1
ATOM 3088 C C . PHE A 1 406 ? 7.389 0.311 -0.210 1.00 87.44 406 PHE A C 1
ATOM 3090 O O . PHE A 1 406 ? 7.227 -0.812 0.273 1.00 87.44 406 PHE A O 1
ATOM 3097 N N . VAL A 1 407 ? 8.396 1.103 0.137 1.00 88.00 407 VAL A N 1
ATOM 3098 C CA . VAL A 1 407 ? 9.429 0.747 1.110 1.00 88.00 407 VAL A CA 1
ATOM 3099 C C . VAL A 1 407 ? 9.607 1.864 2.121 1.00 88.00 407 VAL A C 1
ATOM 3101 O O . VAL A 1 407 ? 9.534 3.040 1.776 1.00 88.00 407 VAL A O 1
ATOM 3104 N N . ARG A 1 408 ? 9.867 1.491 3.371 1.00 84.75 408 ARG A N 1
ATOM 3105 C CA . ARG A 1 408 ? 10.303 2.400 4.423 1.00 84.75 408 ARG A CA 1
ATOM 3106 C C . ARG A 1 408 ? 11.815 2.561 4.371 1.00 84.75 408 ARG A C 1
ATOM 3108 O O . ARG A 1 408 ? 12.544 1.573 4.417 1.00 84.75 408 ARG A O 1
ATOM 3115 N N . VAL A 1 409 ? 12.290 3.797 4.392 1.00 76.25 409 VAL A N 1
ATOM 3116 C CA . VAL A 1 409 ? 13.709 4.113 4.574 1.00 76.25 409 VAL A CA 1
ATOM 3117 C C . VAL A 1 409 ? 13.972 4.474 6.038 1.00 76.25 409 VAL A C 1
ATOM 3119 O O . VAL A 1 409 ? 13.163 5.142 6.683 1.00 76.25 409 VAL A O 1
ATOM 3122 N N . ASN A 1 410 ? 15.087 3.990 6.589 1.00 68.62 410 ASN A N 1
ATOM 3123 C CA . ASN A 1 410 ? 15.519 4.328 7.944 1.00 68.62 410 ASN A CA 1
ATOM 3124 C C . ASN A 1 410 ? 16.361 5.614 7.948 1.00 68.62 410 ASN A C 1
ATOM 3126 O O . ASN A 1 410 ? 17.057 5.933 6.985 1.00 68.62 410 ASN A O 1
ATOM 3130 N N . GLU A 1 411 ? 16.322 6.352 9.059 1.00 64.75 411 GLU A N 1
ATOM 3131 C CA . GLU A 1 411 ? 17.109 7.581 9.242 1.00 64.75 411 GLU A CA 1
ATOM 3132 C C . GLU A 1 411 ? 18.578 7.325 9.641 1.00 64.75 411 GLU A C 1
ATOM 3134 O O . GLU A 1 411 ? 19.323 8.271 9.874 1.00 64.75 411 GLU A O 1
ATOM 3139 N N . ASP A 1 412 ? 19.005 6.063 9.728 1.00 62.19 412 ASP A N 1
ATOM 3140 C CA . ASP A 1 412 ? 20.235 5.605 10.388 1.00 62.19 412 ASP A CA 1
ATOM 3141 C C . ASP A 1 412 ? 21.511 5.684 9.525 1.00 62.19 412 ASP A C 1
ATOM 3143 O O . ASP A 1 412 ? 22.377 4.822 9.629 1.00 62.19 412 ASP A O 1
ATOM 3147 N N . GLU A 1 413 ? 21.639 6.705 8.668 1.00 65.94 413 GLU A N 1
ATOM 3148 C CA . GLU A 1 413 ? 22.762 6.861 7.718 1.00 65.94 413 GLU A CA 1
ATOM 3149 C C . GLU A 1 413 ? 23.015 5.622 6.833 1.00 65.94 413 GLU A C 1
ATOM 3151 O O . GLU A 1 413 ? 24.136 5.399 6.370 1.00 65.94 413 GLU A O 1
ATOM 3156 N N . SER A 1 414 ? 21.978 4.812 6.586 1.00 73.38 414 SER A N 1
ATOM 3157 C CA . SER A 1 414 ? 22.041 3.638 5.711 1.00 73.38 414 SER A CA 1
ATOM 3158 C C . SER A 1 414 ? 22.725 3.969 4.373 1.00 73.38 414 SER A C 1
ATOM 3160 O O . SER A 1 414 ? 22.388 4.949 3.706 1.00 73.38 414 SER A O 1
ATOM 3162 N N . LYS A 1 415 ? 23.686 3.133 3.965 1.00 76.38 415 LYS A N 1
ATOM 3163 C CA . LYS A 1 415 ? 24.457 3.253 2.713 1.00 76.38 415 LYS A CA 1
ATOM 3164 C C . LYS A 1 415 ? 24.516 1.906 2.003 1.00 76.38 415 LYS A C 1
ATOM 3166 O O . LYS A 1 415 ? 24.451 0.856 2.647 1.00 76.38 415 LYS A O 1
ATOM 3171 N N . PHE A 1 416 ? 24.688 1.918 0.685 1.00 81.00 416 PHE A N 1
ATOM 3172 C CA . PHE A 1 416 ? 25.072 0.709 -0.037 1.00 81.00 416 PHE A CA 1
ATOM 3173 C C . PHE A 1 416 ? 26.488 0.302 0.391 1.00 81.00 416 PHE A C 1
ATOM 3175 O O . PHE A 1 416 ? 27.450 1.027 0.169 1.00 81.00 416 PHE A O 1
ATOM 3182 N N . THR A 1 417 ? 26.622 -0.859 1.035 1.00 74.12 417 THR A N 1
ATOM 3183 C CA . THR A 1 417 ? 27.898 -1.339 1.599 1.00 74.12 417 THR A CA 1
ATOM 3184 C C . THR A 1 417 ? 28.764 -2.126 0.607 1.00 74.12 417 THR A C 1
ATOM 3186 O O . THR A 1 417 ? 29.695 -2.817 1.014 1.00 74.12 417 THR A O 1
ATOM 3189 N N . GLY A 1 418 ? 28.449 -2.062 -0.690 1.00 82.62 418 GLY A N 1
ATOM 3190 C CA . GLY A 1 418 ? 29.090 -2.841 -1.749 1.00 82.62 418 GLY A CA 1
ATOM 3191 C C . GLY A 1 418 ? 28.078 -3.592 -2.613 1.00 82.62 418 GLY A C 1
ATOM 3192 O O . GLY A 1 418 ? 26.882 -3.294 -2.598 1.00 82.62 418 GLY A O 1
ATOM 3193 N N . ASN A 1 419 ? 28.567 -4.582 -3.363 1.00 91.12 419 ASN A N 1
ATOM 3194 C CA . ASN A 1 419 ? 27.722 -5.399 -4.230 1.00 91.12 419 ASN A CA 1
ATOM 3195 C C . ASN A 1 419 ? 26.688 -6.186 -3.412 1.00 91.12 419 ASN A C 1
ATOM 3197 O O . ASN A 1 419 ? 26.977 -6.681 -2.320 1.00 91.12 419 ASN A O 1
ATOM 3201 N N . ALA A 1 420 ? 25.486 -6.333 -3.956 1.00 93.44 420 ALA A N 1
ATOM 3202 C CA . ALA A 1 420 ? 24.390 -7.032 -3.306 1.00 93.44 420 ALA A CA 1
ATOM 3203 C C . ALA A 1 420 ? 23.520 -7.755 -4.335 1.00 93.44 420 ALA A C 1
ATOM 3205 O O . ALA A 1 420 ? 23.345 -7.283 -5.455 1.00 93.44 420 ALA A O 1
ATOM 3206 N N . THR A 1 421 ? 22.940 -8.883 -3.937 1.00 96.69 421 THR A N 1
ATOM 3207 C CA . THR A 1 421 ? 21.946 -9.601 -4.736 1.00 96.69 421 THR A CA 1
ATOM 3208 C C . THR A 1 421 ? 20.691 -9.746 -3.903 1.00 96.69 421 THR A C 1
ATOM 3210 O O . THR A 1 421 ? 20.749 -10.276 -2.805 1.00 96.69 421 THR A O 1
ATOM 3213 N N . TYR A 1 422 ? 19.559 -9.316 -4.440 1.00 97.69 422 TYR A N 1
ATOM 3214 C CA . TYR A 1 422 ? 18.262 -9.395 -3.793 1.00 97.69 422 TYR A CA 1
ATOM 3215 C C . TYR A 1 422 ? 17.419 -10.454 -4.487 1.00 97.69 422 TYR A C 1
ATOM 3217 O O . TYR A 1 422 ? 17.370 -10.506 -5.718 1.00 97.69 422 TYR A O 1
ATOM 3225 N N . LYS A 1 423 ? 16.718 -11.280 -3.710 1.00 98.31 423 LYS A N 1
ATOM 3226 C CA . LYS A 1 423 ? 15.815 -12.315 -4.230 1.00 98.31 423 LYS A CA 1
ATOM 3227 C C . LYS A 1 423 ? 14.410 -12.133 -3.683 1.00 98.31 423 LYS A C 1
ATOM 3229 O O . LYS A 1 423 ? 14.219 -11.808 -2.509 1.00 98.31 423 LYS A O 1
ATOM 3234 N N . GLY A 1 424 ? 13.424 -12.315 -4.552 1.00 97.75 424 GLY A N 1
ATOM 3235 C CA . GLY A 1 424 ? 12.061 -11.896 -4.273 1.00 97.75 424 GLY A CA 1
ATOM 3236 C C . GLY A 1 424 ? 10.994 -12.571 -5.115 1.00 97.75 424 GLY A C 1
ATOM 3237 O O . GLY A 1 424 ? 11.277 -13.457 -5.924 1.00 97.75 424 GLY A O 1
ATOM 3238 N N . GLY A 1 425 ? 9.762 -12.119 -4.902 1.00 98.00 425 GLY A N 1
ATOM 3239 C CA . GLY A 1 425 ? 8.575 -12.556 -5.631 1.00 98.00 425 GLY A CA 1
ATOM 3240 C C . GLY A 1 425 ? 8.018 -11.458 -6.531 1.00 98.00 425 GLY A C 1
ATOM 3241 O O . GLY A 1 425 ? 8.404 -10.291 -6.421 1.00 98.00 425 GLY A O 1
ATOM 3242 N N . VAL A 1 426 ? 7.105 -11.860 -7.411 1.00 98.12 426 VAL A N 1
ATOM 3243 C CA . VAL A 1 426 ? 6.443 -10.996 -8.393 1.00 98.12 426 VAL A CA 1
ATOM 3244 C C . VAL A 1 426 ? 4.938 -11.234 -8.329 1.00 98.12 426 VAL A C 1
ATOM 3246 O O . VAL A 1 426 ? 4.495 -12.381 -8.322 1.00 98.12 426 VAL A O 1
ATOM 3249 N N . ILE A 1 427 ? 4.155 -10.159 -8.272 1.00 96.75 427 ILE A N 1
ATOM 3250 C CA . ILE A 1 427 ? 2.695 -10.193 -8.384 1.00 96.75 427 ILE A CA 1
ATOM 3251 C C . ILE A 1 427 ? 2.315 -9.423 -9.643 1.00 96.75 427 ILE A C 1
ATOM 3253 O O . ILE A 1 427 ? 2.666 -8.250 -9.767 1.00 96.75 427 ILE A O 1
ATOM 3257 N N . ALA A 1 428 ? 1.625 -10.084 -10.570 1.00 94.00 428 ALA A N 1
ATOM 3258 C CA . ALA A 1 428 ? 1.307 -9.538 -11.883 1.00 94.00 428 ALA A CA 1
ATOM 3259 C C . ALA A 1 428 ? -0.195 -9.309 -12.073 1.00 94.00 428 ALA A C 1
ATOM 3261 O O . ALA A 1 428 ? -1.013 -10.136 -11.666 1.00 94.00 428 ALA A O 1
ATOM 3262 N N . GLN A 1 429 ? -0.518 -8.204 -12.738 1.00 91.62 429 GLN A N 1
ATOM 3263 C CA . GLN A 1 429 ? -1.743 -7.976 -13.487 1.00 91.62 429 GLN A CA 1
ATOM 3264 C C . GLN A 1 429 ? -1.462 -8.263 -14.965 1.00 91.62 429 GLN A C 1
ATOM 3266 O O . GLN A 1 429 ? -0.531 -7.716 -15.557 1.00 91.62 429 GLN A O 1
ATOM 3271 N N . ILE A 1 430 ? -2.267 -9.139 -15.549 1.00 92.25 430 ILE A N 1
ATOM 3272 C CA . ILE A 1 430 ? -2.116 -9.612 -16.923 1.00 92.25 430 ILE A CA 1
ATOM 3273 C C . ILE A 1 430 ? -3.402 -9.287 -17.664 1.00 92.25 430 ILE A C 1
ATOM 3275 O O . ILE A 1 430 ? -4.434 -9.878 -17.350 1.00 92.25 430 ILE A O 1
ATOM 3279 N N . SER A 1 431 ? -3.325 -8.401 -18.649 1.00 91.31 431 SER A N 1
ATOM 3280 C CA . SER A 1 431 ? -4.464 -8.029 -19.483 1.00 91.31 431 SER A CA 1
ATOM 3281 C C . SER A 1 431 ? -4.392 -8.812 -20.792 1.00 91.31 431 SER A C 1
ATOM 3283 O O . SER A 1 431 ? -3.416 -8.718 -21.548 1.00 91.31 431 SER A O 1
ATOM 3285 N N . ALA A 1 432 ? -5.406 -9.631 -21.054 1.00 93.81 432 ALA A N 1
ATOM 3286 C CA . ALA A 1 432 ? -5.415 -10.564 -22.173 1.00 93.81 432 ALA A CA 1
ATOM 3287 C C . ALA A 1 432 ? -6.802 -10.681 -22.814 1.00 93.81 432 ALA A C 1
ATOM 3289 O O . ALA A 1 432 ? -7.813 -10.357 -22.199 1.00 93.81 432 ALA A O 1
ATOM 3290 N N . TYR A 1 433 ? -6.844 -11.170 -24.049 1.00 94.88 433 TYR A N 1
ATOM 3291 C CA . TYR A 1 433 ? -8.072 -11.305 -24.837 1.00 94.88 433 TYR A CA 1
ATOM 3292 C C . TYR A 1 433 ? -8.270 -12.763 -25.224 1.00 94.88 433 TYR A C 1
ATOM 3294 O O . TYR A 1 433 ? -7.296 -13.468 -25.501 1.00 94.88 433 TYR A O 1
ATOM 3302 N N . GLU A 1 434 ? -9.513 -13.233 -25.186 1.00 95.31 434 GLU A N 1
ATOM 3303 C CA . GLU A 1 434 ? -9.831 -14.628 -25.472 1.00 95.31 434 GLU A CA 1
ATOM 3304 C C . GLU A 1 434 ? -9.604 -14.909 -26.958 1.00 95.31 434 GLU A C 1
ATOM 3306 O O . GLU A 1 434 ? -10.048 -14.148 -27.813 1.00 95.31 434 GLU A O 1
ATOM 3311 N N . ARG A 1 435 ? -8.914 -16.007 -27.263 1.00 95.06 435 ARG A N 1
ATOM 3312 C CA . ARG A 1 435 ? -8.731 -16.521 -28.619 1.00 95.06 435 ARG A CA 1
ATOM 3313 C C . ARG A 1 435 ? -9.603 -17.754 -28.786 1.00 95.06 435 ARG A C 1
ATOM 3315 O O . ARG A 1 435 ? -9.418 -18.747 -28.081 1.00 95.06 435 ARG A O 1
ATOM 3322 N N . THR A 1 436 ? -10.531 -17.691 -29.730 1.00 93.69 436 THR A N 1
ATOM 3323 C CA . THR A 1 436 ? -11.486 -18.766 -30.021 1.00 93.69 436 THR A CA 1
ATOM 3324 C C . THR A 1 436 ? -11.401 -19.177 -31.482 1.00 93.69 436 THR A C 1
ATOM 3326 O O . THR A 1 436 ? -11.000 -18.382 -32.324 1.00 93.69 436 THR A O 1
ATOM 3329 N N . ALA A 1 437 ? -11.748 -20.424 -31.800 1.00 89.12 437 ALA A N 1
ATOM 3330 C CA . ALA A 1 437 ? -11.856 -20.834 -33.196 1.00 89.12 437 ALA A CA 1
ATOM 3331 C C . ALA A 1 437 ? -12.967 -20.023 -33.878 1.00 89.12 437 ALA A C 1
ATOM 3333 O O . ALA A 1 437 ? -14.043 -19.854 -33.298 1.00 89.12 437 ALA A O 1
ATOM 3334 N N . SER A 1 438 ? -12.712 -19.539 -35.096 1.00 82.50 438 SER A N 1
ATOM 3335 C CA . SER A 1 438 ? -13.719 -18.794 -35.852 1.00 82.50 438 SER A CA 1
ATOM 3336 C C . SER A 1 438 ? -14.977 -19.645 -36.044 1.00 82.50 438 SER A C 1
ATOM 3338 O O . SER A 1 438 ? -14.904 -20.808 -36.443 1.00 82.50 438 SER A O 1
ATOM 3340 N N . THR A 1 439 ? -16.144 -19.059 -35.771 1.00 73.25 439 THR A N 1
ATOM 3341 C CA . THR A 1 439 ? -17.449 -19.711 -35.986 1.00 73.25 439 THR A CA 1
ATOM 3342 C C . THR A 1 439 ? -18.035 -19.418 -37.368 1.00 73.25 439 THR A C 1
ATOM 3344 O O . THR A 1 439 ? -19.080 -19.960 -37.731 1.00 73.25 439 THR A O 1
ATOM 3347 N N . SER A 1 440 ? -17.367 -18.580 -38.171 1.00 67.31 440 SER A N 1
ATOM 3348 C CA . SER A 1 440 ? -17.813 -18.274 -39.527 1.00 67.31 440 SER A CA 1
ATOM 3349 C C . SER A 1 440 ? -17.468 -19.434 -40.469 1.00 67.31 440 SER A C 1
ATOM 3351 O O . SER A 1 440 ? -16.299 -19.775 -40.644 1.00 67.31 440 SER A O 1
ATOM 3353 N N . GLY A 1 441 ? -18.486 -20.035 -41.095 1.00 57.34 441 GLY A N 1
ATOM 3354 C CA . GLY A 1 441 ? -18.375 -21.256 -41.915 1.00 57.34 441 GLY A CA 1
ATOM 3355 C C . GLY A 1 441 ? -17.545 -21.156 -43.205 1.00 57.34 441 GLY A C 1
ATOM 3356 O O . GLY A 1 441 ? -17.599 -22.065 -44.022 1.00 57.34 441 GLY A O 1
ATOM 3357 N N . TRP A 1 442 ? -16.797 -20.067 -43.401 1.00 61.25 442 TRP A N 1
ATOM 3358 C CA . TRP A 1 442 ? -15.909 -19.835 -44.547 1.00 61.25 442 TRP A CA 1
ATOM 3359 C C . TRP A 1 442 ? -14.424 -19.769 -44.157 1.00 61.25 442 TRP A C 1
ATOM 3361 O O . TRP A 1 442 ? -13.582 -19.548 -45.023 1.00 61.25 442 TRP A O 1
ATOM 3371 N N . SER A 1 443 ? -14.084 -19.918 -42.870 1.00 64.19 443 SER A N 1
ATOM 3372 C CA . SER A 1 443 ? -12.728 -19.672 -42.368 1.00 64.19 443 SER A CA 1
ATOM 3373 C C . SER A 1 443 ? -12.257 -20.754 -41.392 1.00 64.19 443 SER A C 1
ATOM 3375 O O . SER A 1 443 ? -11.969 -20.476 -40.225 1.00 64.19 443 SER A O 1
ATOM 3377 N N . GLU A 1 444 ? -12.179 -21.998 -41.863 1.00 73.25 444 GLU A N 1
ATOM 3378 C CA . GLU A 1 444 ? -11.694 -23.115 -41.044 1.00 73.25 444 GLU A CA 1
ATOM 3379 C C . GLU A 1 444 ? -10.240 -22.944 -40.603 1.00 73.25 444 GLU A C 1
ATOM 3381 O O . GLU A 1 444 ? -9.877 -23.550 -39.608 1.00 73.25 444 GLU A O 1
ATOM 3386 N N . ASP A 1 445 ? -9.444 -22.086 -41.245 1.00 85.69 445 ASP A N 1
ATOM 3387 C CA . ASP A 1 445 ? -8.040 -21.824 -40.890 1.00 85.69 445 ASP A CA 1
ATOM 3388 C C . ASP A 1 445 ? -7.838 -20.593 -39.996 1.00 85.69 445 ASP A C 1
ATOM 3390 O O . ASP A 1 445 ? -6.703 -20.252 -39.668 1.00 85.69 445 ASP A O 1
ATOM 3394 N N . ASN A 1 446 ? -8.919 -19.931 -39.572 1.00 90.06 446 ASN A N 1
ATOM 3395 C CA . ASN A 1 446 ? -8.843 -18.718 -38.762 1.00 90.06 446 ASN A CA 1
ATOM 3396 C C . ASN A 1 446 ? -9.366 -18.931 -37.339 1.00 90.06 446 ASN A C 1
ATOM 3398 O O . ASN A 1 446 ? -10.244 -19.758 -37.067 1.00 90.06 446 ASN A O 1
ATOM 3402 N N . ASP A 1 447 ? -8.836 -18.113 -36.444 1.00 92.75 447 ASP A N 1
ATOM 3403 C CA . ASP A 1 447 ? -9.333 -17.885 -35.098 1.00 92.75 447 ASP A CA 1
ATOM 3404 C C . ASP A 1 447 ? -9.830 -16.435 -34.978 1.00 92.75 447 ASP A C 1
ATOM 3406 O O . ASP A 1 447 ? -9.603 -15.593 -35.851 1.00 92.75 447 ASP A O 1
ATOM 3410 N N . GLU A 1 448 ? -10.505 -16.137 -33.878 1.00 92.62 448 GLU A N 1
ATOM 3411 C CA . GLU A 1 448 ? -10.972 -14.807 -33.519 1.00 92.62 448 GLU A CA 1
ATOM 3412 C C . GLU A 1 448 ? -10.454 -14.434 -32.128 1.00 92.62 448 GLU A C 1
ATOM 3414 O O . GLU A 1 448 ? -10.614 -15.192 -31.164 1.00 92.62 448 GLU A O 1
ATOM 3419 N N . ILE A 1 449 ? -9.816 -13.266 -32.035 1.00 94.19 449 ILE A N 1
ATOM 3420 C CA . ILE A 1 449 ? -9.409 -12.652 -30.770 1.00 94.19 449 ILE A CA 1
ATOM 3421 C C . ILE A 1 449 ? -10.490 -11.659 -30.343 1.00 94.19 449 ILE A C 1
ATOM 3423 O O . ILE A 1 449 ? -10.826 -10.740 -31.094 1.00 94.19 449 ILE A O 1
ATOM 3427 N N . SER A 1 450 ? -11.013 -11.832 -29.129 1.00 92.81 450 SER A N 1
ATOM 3428 C CA . SER A 1 450 ? -12.098 -11.020 -28.582 1.00 92.81 450 SER A CA 1
ATOM 3429 C C . SER A 1 450 ? -11.722 -9.545 -28.443 1.00 92.81 450 SER A C 1
ATOM 3431 O O . SER A 1 450 ? -10.560 -9.172 -28.280 1.00 92.81 450 SER A O 1
ATOM 3433 N N . TRP A 1 451 ? -12.744 -8.692 -28.431 1.00 91.06 451 TRP A N 1
ATOM 3434 C CA . TRP A 1 451 ? -12.612 -7.288 -28.030 1.00 91.06 451 TRP A CA 1
ATOM 3435 C C . TRP A 1 451 ? -12.696 -7.109 -26.511 1.00 91.06 451 TRP A C 1
ATOM 3437 O O . TRP A 1 451 ? -12.246 -6.093 -25.983 1.00 91.06 451 TRP A O 1
ATOM 3447 N N . ASP A 1 452 ? -13.223 -8.115 -25.813 1.00 87.44 452 ASP A N 1
ATOM 3448 C CA . ASP A 1 452 ? -13.371 -8.108 -24.364 1.00 87.44 452 ASP A CA 1
ATOM 3449 C C . ASP A 1 452 ? -12.033 -8.413 -23.693 1.00 87.44 452 ASP A C 1
ATOM 3451 O O . ASP A 1 452 ? -11.529 -9.539 -23.765 1.00 87.44 452 ASP A O 1
ATOM 3455 N N . GLN A 1 453 ? -11.469 -7.405 -23.030 1.00 86.88 453 GLN A N 1
ATOM 3456 C CA . GLN A 1 453 ? -10.283 -7.555 -22.195 1.00 86.88 453 GLN A CA 1
ATOM 3457 C C . GLN A 1 453 ? -10.634 -8.336 -20.922 1.00 86.88 453 GLN A C 1
ATOM 3459 O O . GLN A 1 453 ? -11.666 -8.104 -20.286 1.00 86.88 453 GLN A O 1
ATOM 3464 N N . LYS A 1 454 ? -9.752 -9.254 -20.528 1.00 88.19 454 LYS A N 1
ATOM 3465 C CA . LYS A 1 454 ? -9.797 -9.972 -19.256 1.00 88.19 454 LYS A CA 1
ATOM 3466 C C . LYS A 1 454 ? -8.506 -9.735 -18.488 1.00 88.19 454 LYS A C 1
ATOM 3468 O O . LYS A 1 454 ? -7.417 -9.965 -19.011 1.00 88.19 454 LYS A O 1
ATOM 3473 N N . ASP A 1 455 ? -8.659 -9.327 -17.234 1.00 86.38 455 ASP A N 1
ATOM 3474 C CA . ASP A 1 455 ? -7.549 -9.105 -16.318 1.00 86.38 455 ASP A CA 1
ATOM 3475 C C . ASP A 1 455 ? -7.370 -10.302 -15.386 1.00 86.38 455 ASP A C 1
ATOM 3477 O O . ASP A 1 455 ? -8.311 -10.763 -14.736 1.00 86.38 455 ASP A O 1
ATOM 3481 N N . PHE A 1 456 ? -6.135 -10.783 -15.279 1.00 89.62 456 PHE A N 1
ATOM 3482 C CA . PHE A 1 456 ? -5.751 -11.843 -14.356 1.00 89.62 456 PHE A CA 1
ATOM 3483 C C . PHE A 1 456 ? -4.751 -11.315 -13.338 1.00 89.62 456 PHE A C 1
ATOM 3485 O O . PHE A 1 456 ? -3.710 -10.768 -13.698 1.00 89.62 456 PHE A O 1
ATOM 3492 N N . ILE A 1 457 ? -5.037 -11.547 -12.058 1.00 91.06 457 ILE A N 1
ATOM 3493 C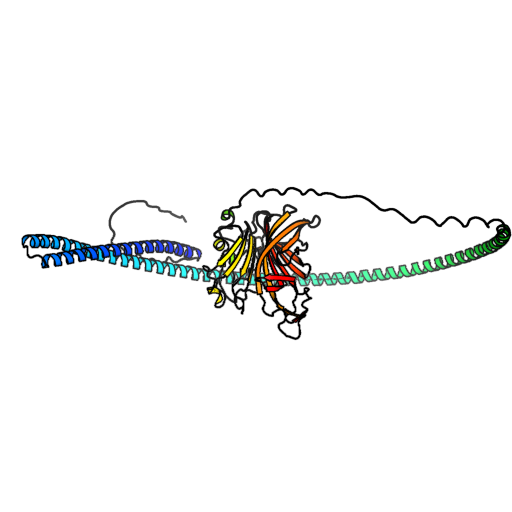 CA . ILE A 1 457 ? -4.130 -11.234 -10.956 1.00 91.06 457 ILE A CA 1
ATOM 3494 C C . ILE A 1 457 ? -3.447 -12.517 -10.484 1.00 91.06 457 ILE A C 1
ATOM 3496 O O . ILE A 1 457 ? -4.123 -13.455 -10.061 1.00 91.06 457 ILE A O 1
ATOM 3500 N N . LYS A 1 458 ? -2.109 -12.575 -10.545 1.00 93.00 458 LYS A N 1
ATOM 3501 C CA . LYS A 1 458 ? -1.347 -13.801 -10.253 1.00 93.00 458 LYS A CA 1
ATOM 3502 C C . LYS A 1 458 ? -0.109 -13.573 -9.392 1.00 93.00 458 LYS A C 1
ATOM 3504 O O . LYS A 1 458 ? 0.592 -12.574 -9.512 1.00 93.00 458 LYS A O 1
ATOM 3509 N N . ASP A 1 459 ? 0.202 -14.577 -8.573 1.00 96.31 459 ASP A N 1
ATOM 3510 C CA . ASP A 1 459 ? 1.527 -14.779 -7.976 1.00 96.31 459 ASP A CA 1
ATOM 3511 C C . ASP A 1 459 ? 2.486 -15.355 -9.028 1.00 96.31 459 ASP A C 1
ATOM 3513 O O . ASP A 1 459 ? 2.604 -16.576 -9.215 1.00 96.31 459 ASP A O 1
ATOM 3517 N N . ASP A 1 460 ? 3.142 -14.458 -9.753 1.00 97.00 460 ASP A N 1
ATOM 3518 C CA . ASP A 1 460 ? 3.667 -14.723 -11.086 1.00 97.00 460 ASP A CA 1
ATOM 3519 C C . ASP A 1 460 ? 5.185 -14.933 -11.138 1.00 97.00 460 ASP A C 1
ATOM 3521 O O . ASP A 1 460 ? 5.845 -14.610 -12.113 1.00 97.00 460 ASP A O 1
ATOM 3525 N N . GLY A 1 461 ? 5.766 -15.540 -10.106 1.00 97.56 461 GLY A N 1
ATOM 3526 C CA . GLY A 1 461 ? 7.144 -16.031 -10.169 1.00 97.56 461 GLY A CA 1
ATOM 3527 C C . GLY A 1 461 ? 8.116 -15.242 -9.311 1.00 97.56 461 GLY A C 1
ATOM 3528 O O . GLY A 1 461 ? 7.801 -14.884 -8.176 1.00 97.56 461 GLY A O 1
ATOM 3529 N N . SER A 1 462 ? 9.343 -15.087 -9.805 1.00 98.56 462 SER A N 1
ATOM 3530 C CA . SER A 1 462 ? 10.475 -14.632 -8.996 1.00 98.56 462 SER A CA 1
ATOM 3531 C C . SER A 1 462 ? 11.236 -13.485 -9.637 1.00 98.56 462 SER A C 1
ATOM 3533 O O . SER A 1 462 ? 11.251 -13.318 -10.856 1.00 98.56 462 SER A O 1
ATOM 3535 N N . VAL A 1 463 ? 11.906 -12.709 -8.790 1.00 98.62 463 VAL A N 1
ATOM 3536 C CA . VAL A 1 463 ? 12.806 -11.635 -9.203 1.00 98.62 463 VAL A CA 1
ATOM 3537 C C . VAL A 1 463 ? 14.177 -11.827 -8.561 1.00 98.62 463 VAL A C 1
ATOM 3539 O O . VAL A 1 463 ? 14.288 -12.216 -7.395 1.00 98.62 463 VAL A O 1
ATOM 3542 N N . THR A 1 464 ? 15.228 -11.560 -9.332 1.00 98.69 464 THR A N 1
ATOM 3543 C CA . THR A 1 464 ? 16.597 -11.392 -8.837 1.00 98.69 464 THR A CA 1
ATOM 3544 C C . THR A 1 464 ? 17.098 -10.021 -9.256 1.00 98.69 464 THR A C 1
ATOM 3546 O O . THR A 1 464 ? 17.161 -9.739 -10.450 1.00 98.69 464 THR A O 1
ATOM 3549 N N . ILE A 1 465 ? 17.456 -9.185 -8.287 1.00 98.44 465 ILE A N 1
ATOM 3550 C CA . ILE A 1 465 ? 18.059 -7.869 -8.516 1.00 98.44 465 ILE A CA 1
ATOM 3551 C C . ILE A 1 465 ? 19.520 -7.937 -8.102 1.00 98.44 465 ILE A C 1
ATOM 3553 O O . ILE A 1 465 ? 19.833 -8.478 -7.046 1.00 98.44 465 ILE A O 1
ATOM 3557 N N . ASN A 1 466 ? 20.413 -7.377 -8.901 1.00 97.56 466 ASN A N 1
ATOM 3558 C CA . ASN A 1 466 ? 21.811 -7.213 -8.544 1.00 97.56 466 ASN A CA 1
ATOM 3559 C C . ASN A 1 466 ? 22.118 -5.726 -8.453 1.00 97.56 466 ASN A C 1
ATOM 3561 O O . ASN A 1 466 ? 21.758 -4.954 -9.335 1.00 97.56 466 ASN A O 1
ATOM 3565 N N . VAL A 1 467 ? 22.788 -5.343 -7.374 1.00 95.81 467 VAL A N 1
ATOM 3566 C CA . VAL A 1 467 ? 23.348 -4.012 -7.186 1.00 95.81 467 VAL A CA 1
ATOM 3567 C C . VAL A 1 467 ? 24.861 -4.143 -7.209 1.00 95.81 467 VAL A C 1
ATOM 3569 O O . VAL A 1 467 ? 25.427 -4.952 -6.470 1.00 95.81 467 VAL A O 1
ATOM 3572 N N . LYS A 1 468 ? 25.522 -3.367 -8.063 1.00 93.75 468 LYS A N 1
ATOM 3573 C CA . LYS A 1 468 ? 26.981 -3.321 -8.173 1.00 93.75 468 LYS A CA 1
ATOM 3574 C C . LYS A 1 468 ? 27.478 -1.898 -8.029 1.00 93.75 468 LYS A C 1
ATOM 3576 O O . LYS A 1 468 ? 26.926 -0.994 -8.648 1.00 93.75 468 LYS A O 1
ATOM 3581 N N . MET A 1 469 ? 28.543 -1.707 -7.264 1.00 90.44 469 MET A N 1
ATOM 3582 C CA . MET A 1 469 ? 29.190 -0.400 -7.172 1.00 90.44 469 MET A CA 1
ATOM 3583 C C . MET A 1 469 ? 29.995 -0.136 -8.443 1.00 90.44 469 MET A C 1
ATOM 3585 O O . MET A 1 469 ? 30.843 -0.943 -8.828 1.00 90.44 469 MET A O 1
ATOM 3589 N N . ASN A 1 470 ? 29.727 0.988 -9.100 1.00 85.75 470 ASN A N 1
ATOM 3590 C CA . ASN A 1 470 ? 30.532 1.451 -10.216 1.00 85.75 470 ASN A CA 1
ATOM 3591 C C . ASN A 1 470 ? 31.863 1.991 -9.674 1.00 85.75 470 ASN A C 1
ATOM 3593 O O . ASN A 1 470 ? 31.879 2.952 -8.913 1.00 85.75 470 ASN A O 1
ATOM 3597 N N . GLY A 1 471 ? 32.982 1.379 -10.067 1.00 79.88 471 GLY A N 1
ATOM 3598 C CA . GLY A 1 471 ? 34.311 1.768 -9.581 1.00 79.88 471 GLY A CA 1
ATOM 3599 C C . GLY A 1 471 ? 34.784 3.152 -10.039 1.00 79.88 471 GLY A C 1
ATOM 3600 O O . GLY A 1 471 ? 35.770 3.648 -9.510 1.00 79.88 471 GLY A O 1
ATOM 3601 N N . THR A 1 472 ? 34.115 3.770 -11.017 1.00 81.12 472 THR A N 1
ATOM 3602 C CA . THR A 1 472 ? 34.449 5.105 -11.534 1.00 81.12 472 THR A CA 1
ATOM 3603 C C . THR A 1 472 ? 33.528 6.185 -10.978 1.00 81.12 472 THR A C 1
ATOM 3605 O O . THR A 1 472 ? 34.011 7.249 -10.609 1.00 81.12 472 THR A O 1
ATOM 3608 N N . THR A 1 473 ? 32.214 5.941 -10.923 1.00 81.81 473 THR A N 1
ATOM 3609 C CA . THR A 1 473 ? 31.254 6.935 -10.404 1.00 81.81 473 THR A CA 1
ATOM 3610 C C . THR A 1 473 ? 31.005 6.808 -8.904 1.00 81.81 473 THR A C 1
ATOM 3612 O O . THR A 1 473 ? 30.353 7.676 -8.335 1.00 81.81 473 THR A O 1
ATOM 3615 N N . GLU A 1 474 ? 31.487 5.730 -8.274 1.00 82.44 474 GLU A N 1
ATOM 3616 C CA . GLU A 1 474 ? 31.196 5.335 -6.885 1.00 82.44 474 GLU A CA 1
ATOM 3617 C C . GLU A 1 474 ? 29.696 5.216 -6.571 1.00 82.44 474 GLU A C 1
ATOM 3619 O O . GLU A 1 474 ? 29.292 5.128 -5.413 1.00 82.44 474 GLU A O 1
ATOM 3624 N N . LYS A 1 475 ? 28.853 5.157 -7.605 1.00 86.75 475 LYS A N 1
ATOM 3625 C CA . LYS A 1 475 ? 27.408 5.000 -7.469 1.00 86.75 475 LYS A CA 1
ATOM 3626 C C . LYS A 1 475 ? 26.990 3.541 -7.606 1.00 86.75 475 LYS A C 1
ATOM 3628 O O . LYS A 1 475 ? 27.610 2.790 -8.371 1.00 86.75 475 LYS A O 1
ATOM 3633 N N . PRO A 1 476 ? 25.921 3.115 -6.918 1.00 92.25 476 PRO A N 1
ATOM 3634 C CA . PRO A 1 476 ? 25.354 1.803 -7.152 1.00 92.25 476 PRO A CA 1
ATOM 3635 C C . PRO A 1 476 ? 24.678 1.773 -8.527 1.00 92.25 476 PRO A C 1
ATOM 3637 O O . PRO A 1 476 ? 24.037 2.727 -8.953 1.00 92.25 476 PRO A O 1
ATOM 3640 N N . THR A 1 477 ? 24.798 0.649 -9.215 1.00 94.50 477 THR A N 1
ATOM 3641 C CA . THR A 1 477 ? 24.074 0.327 -10.447 1.00 94.50 477 THR A CA 1
ATOM 3642 C C . THR A 1 477 ? 23.201 -0.881 -10.181 1.00 94.50 477 THR A C 1
ATOM 3644 O O . THR A 1 477 ? 23.652 -1.824 -9.534 1.00 94.50 477 THR A O 1
ATOM 3647 N N . MET A 1 478 ? 21.961 -0.852 -10.651 1.00 96.00 478 MET A N 1
ATOM 3648 C CA . MET A 1 478 ? 20.994 -1.927 -10.484 1.00 96.00 478 MET A CA 1
ATOM 3649 C C . MET A 1 478 ? 20.638 -2.536 -11.836 1.00 96.00 478 MET A C 1
ATOM 3651 O O . MET A 1 478 ? 20.224 -1.829 -12.752 1.00 96.00 478 MET A O 1
ATOM 3655 N N . ASP A 1 479 ? 20.746 -3.858 -11.926 1.00 97.69 479 ASP A N 1
ATOM 3656 C CA . ASP A 1 479 ? 20.183 -4.688 -12.989 1.00 97.69 479 ASP A CA 1
ATOM 3657 C C . ASP A 1 479 ? 19.377 -5.845 -12.388 1.00 97.69 479 ASP A C 1
ATOM 3659 O O . ASP A 1 479 ? 19.398 -6.089 -11.178 1.00 97.69 479 ASP A O 1
ATOM 3663 N N . GLY A 1 480 ? 18.631 -6.577 -13.209 1.00 98.12 480 GLY A N 1
ATOM 3664 C CA . GLY A 1 480 ? 17.858 -7.693 -12.683 1.00 98.12 480 GLY A CA 1
ATOM 3665 C C . GLY A 1 480 ? 17.185 -8.558 -13.726 1.00 98.12 480 GLY A C 1
ATOM 3666 O O . GLY A 1 480 ? 17.204 -8.287 -14.925 1.00 98.12 480 GLY A O 1
ATOM 3667 N N . VAL A 1 481 ? 16.577 -9.631 -13.238 1.00 98.69 481 VAL A N 1
ATOM 3668 C CA . VAL A 1 481 ? 15.815 -10.582 -14.039 1.00 98.69 481 VAL A CA 1
ATOM 3669 C C . VAL A 1 481 ? 14.554 -10.967 -13.282 1.00 98.69 481 VAL A C 1
ATOM 3671 O O . VAL A 1 481 ? 14.617 -11.415 -12.134 1.00 98.69 481 VAL A O 1
ATOM 3674 N N . ILE A 1 482 ? 13.417 -10.824 -13.949 1.00 98.69 482 ILE A N 1
ATOM 3675 C CA . ILE A 1 482 ? 12.137 -11.389 -13.539 1.00 98.69 482 ILE A CA 1
ATOM 3676 C C . ILE A 1 482 ? 11.912 -12.665 -14.344 1.00 98.69 482 ILE A C 1
ATOM 3678 O O . ILE A 1 482 ? 12.036 -12.665 -15.567 1.00 98.69 482 ILE A O 1
ATOM 3682 N N . ASN A 1 483 ? 11.585 -13.755 -13.659 1.00 98.50 483 ASN A N 1
ATOM 3683 C CA . ASN A 1 483 ? 11.157 -15.001 -14.281 1.00 98.50 483 ASN A CA 1
ATOM 3684 C C . ASN A 1 483 ? 9.652 -15.146 -14.047 1.00 98.50 483 ASN A C 1
ATOM 3686 O O . ASN A 1 483 ? 9.235 -15.680 -13.015 1.00 98.50 483 ASN A O 1
ATOM 3690 N N . SER A 1 484 ? 8.865 -14.620 -14.991 1.00 98.38 484 SER A N 1
ATOM 3691 C CA . SER A 1 484 ? 7.407 -14.710 -14.974 1.00 98.38 484 SER A CA 1
ATOM 3692 C C . SER A 1 484 ? 6.960 -16.135 -15.301 1.00 98.38 484 SER A C 1
ATOM 3694 O O . SER A 1 484 ? 7.481 -16.758 -16.230 1.00 98.38 484 SER A O 1
ATOM 3696 N N . LYS A 1 485 ? 5.981 -16.656 -14.551 1.00 97.94 485 LYS A N 1
ATOM 3697 C CA . LYS A 1 485 ? 5.345 -17.948 -14.875 1.00 97.94 485 LYS A CA 1
ATOM 3698 C C . LYS A 1 485 ? 4.424 -17.832 -16.094 1.00 97.94 485 LYS A C 1
ATOM 3700 O O . LYS A 1 485 ? 4.194 -18.830 -16.768 1.00 97.94 485 LYS A O 1
ATOM 3705 N N . THR A 1 486 ? 3.903 -16.634 -16.353 1.00 96.81 486 THR A N 1
ATOM 3706 C CA . THR A 1 486 ? 2.931 -16.344 -17.412 1.00 96.81 486 THR A CA 1
ATOM 3707 C C . THR A 1 486 ? 3.607 -16.004 -18.740 1.00 96.81 486 THR A C 1
ATOM 3709 O O . THR A 1 486 ? 3.272 -16.598 -19.759 1.00 96.81 486 THR A O 1
ATOM 3712 N N . ILE A 1 487 ? 4.553 -15.059 -18.747 1.00 96.50 487 ILE A N 1
ATOM 3713 C CA . ILE A 1 487 ? 5.158 -14.535 -19.984 1.00 96.50 487 ILE A CA 1
ATOM 3714 C C . ILE A 1 487 ? 6.648 -14.868 -20.128 1.00 96.50 487 ILE A C 1
ATOM 3716 O O . ILE A 1 487 ? 7.260 -14.528 -21.137 1.00 96.50 487 ILE A O 1
ATOM 3720 N N . GLY A 1 488 ? 7.250 -15.557 -19.158 1.00 97.50 488 GLY A N 1
ATOM 3721 C CA . GLY A 1 488 ? 8.656 -15.951 -19.202 1.00 97.50 488 GLY A CA 1
ATOM 3722 C C . GLY A 1 488 ? 9.615 -14.863 -18.713 1.00 97.50 488 GLY A C 1
ATOM 3723 O O . GLY A 1 488 ? 9.315 -14.090 -17.806 1.00 97.50 488 GLY A O 1
ATOM 3724 N N . GLN A 1 489 ? 10.833 -14.837 -19.248 1.00 98.44 489 GLN A N 1
ATOM 3725 C CA . GLN A 1 489 ? 11.888 -13.985 -18.701 1.00 98.44 489 GLN A CA 1
ATOM 3726 C C . GLN A 1 489 ? 11.756 -12.520 -19.144 1.00 98.44 489 GLN A C 1
ATOM 3728 O O . GLN A 1 489 ? 11.573 -12.230 -20.326 1.00 98.44 489 GLN A O 1
ATOM 3733 N N . ILE A 1 490 ? 11.933 -11.602 -18.194 1.00 98.56 490 ILE A N 1
ATOM 3734 C CA . ILE A 1 490 ? 12.025 -10.158 -18.418 1.00 98.56 490 ILE A CA 1
ATOM 3735 C C . ILE A 1 490 ? 13.343 -9.676 -17.812 1.00 98.56 490 ILE A C 1
ATOM 3737 O O . ILE A 1 490 ? 13.590 -9.834 -16.614 1.00 98.56 490 ILE A O 1
ATOM 3741 N N . LYS A 1 491 ? 14.203 -9.084 -18.636 1.00 98.62 491 LYS A N 1
ATOM 3742 C CA . LYS A 1 491 ? 15.480 -8.515 -18.204 1.00 98.62 491 LYS A CA 1
ATOM 3743 C C . LYS A 1 491 ? 15.304 -7.041 -17.854 1.00 98.62 491 LYS A C 1
ATOM 3745 O O . LYS A 1 491 ? 14.853 -6.261 -18.686 1.00 98.62 491 LYS A O 1
ATOM 3750 N N . LEU A 1 492 ? 15.710 -6.650 -16.654 1.00 98.31 492 LEU A N 1
ATOM 3751 C CA . LEU A 1 492 ? 15.778 -5.256 -16.225 1.00 98.31 492 LEU A CA 1
ATOM 3752 C C . LEU A 1 492 ? 17.175 -4.726 -16.572 1.00 98.31 492 LEU A C 1
ATOM 3754 O O . LEU A 1 492 ? 18.180 -5.264 -16.101 1.00 98.31 492 LEU A O 1
ATOM 3758 N N . THR A 1 493 ? 17.254 -3.735 -17.461 1.00 97.44 493 THR A N 1
ATOM 3759 C CA . THR A 1 493 ? 18.534 -3.168 -17.925 1.00 97.44 493 THR A CA 1
ATOM 3760 C C . THR A 1 493 ? 19.312 -2.512 -16.789 1.00 97.44 493 THR A C 1
ATOM 3762 O O . THR A 1 493 ? 18.698 -1.919 -15.918 1.00 97.44 493 THR A O 1
ATOM 3765 N N . ALA A 1 494 ? 20.644 -2.531 -16.833 1.00 96.56 494 ALA A N 1
ATOM 3766 C CA . ALA A 1 494 ? 21.467 -1.869 -15.822 1.00 96.56 494 ALA A CA 1
ATOM 3767 C C . ALA A 1 494 ? 21.301 -0.338 -15.853 1.00 96.56 494 ALA A C 1
ATOM 3769 O O . ALA A 1 494 ? 21.497 0.263 -16.907 1.00 96.56 494 ALA A O 1
ATOM 3770 N N . ASN A 1 495 ? 20.984 0.279 -14.711 1.00 95.25 495 ASN A N 1
ATOM 3771 C CA . ASN A 1 495 ? 20.884 1.737 -14.549 1.00 95.25 495 ASN A CA 1
ATOM 3772 C C . ASN A 1 495 ? 21.461 2.181 -13.196 1.00 95.25 495 ASN A C 1
ATOM 3774 O O . ASN A 1 495 ? 21.485 1.394 -12.248 1.00 95.25 495 ASN A O 1
ATOM 3778 N N . GLU A 1 496 ? 21.955 3.419 -13.104 1.00 93.19 496 GLU A N 1
ATOM 3779 C CA . GLU A 1 496 ? 22.430 3.981 -11.830 1.00 93.19 496 GLU A CA 1
ATOM 3780 C C . GLU A 1 496 ? 21.274 4.127 -10.829 1.00 93.19 496 GLU A C 1
ATOM 3782 O O . GLU A 1 496 ? 20.136 4.408 -11.203 1.00 93.19 496 GLU A O 1
ATOM 3787 N N . VAL A 1 497 ? 21.580 3.927 -9.549 1.00 91.88 497 VAL A N 1
ATOM 3788 C CA . VAL A 1 497 ? 20.696 4.275 -8.438 1.00 91.88 497 VAL A CA 1
ATOM 3789 C C . VAL A 1 497 ? 20.883 5.759 -8.144 1.00 91.88 497 VAL A C 1
ATOM 3791 O O . VAL A 1 497 ? 21.991 6.207 -7.850 1.00 91.88 497 VAL A O 1
ATOM 3794 N N . GLU A 1 498 ? 19.802 6.523 -8.261 1.00 87.88 498 GLU A N 1
ATOM 3795 C CA . GLU A 1 498 ? 19.776 7.949 -7.964 1.00 87.88 498 GLU A CA 1
ATOM 3796 C C . GLU A 1 498 ? 19.440 8.196 -6.493 1.00 87.88 498 GLU A C 1
ATOM 3798 O O . GLU A 1 498 ? 18.361 7.832 -6.015 1.00 87.88 498 GLU A O 1
ATOM 3803 N N . ASP A 1 499 ? 20.343 8.895 -5.806 1.00 80.00 499 ASP A N 1
ATOM 3804 C CA . ASP A 1 499 ? 20.163 9.318 -4.419 1.00 80.00 499 ASP A CA 1
ATOM 3805 C C . ASP A 1 499 ? 19.444 10.670 -4.385 1.00 80.00 499 ASP A C 1
ATOM 3807 O O . ASP A 1 499 ? 20.017 11.726 -4.675 1.00 80.00 499 ASP A O 1
ATOM 3811 N N . LYS A 1 500 ? 18.168 10.657 -4.005 1.00 73.94 500 LYS A N 1
ATOM 3812 C CA . LYS A 1 500 ? 17.338 11.853 -3.866 1.00 73.94 500 LYS A CA 1
ATOM 3813 C C . LYS A 1 500 ? 17.197 12.228 -2.397 1.00 73.94 500 LYS A C 1
ATOM 3815 O O . LYS A 1 500 ? 16.549 11.548 -1.598 1.00 73.94 500 LYS A O 1
ATOM 3820 N N . THR A 1 501 ? 17.831 13.347 -2.055 1.00 71.44 501 THR A N 1
ATOM 3821 C CA . THR A 1 501 ? 17.628 14.051 -0.791 1.00 71.44 501 THR A CA 1
ATOM 3822 C C . THR A 1 501 ? 17.300 15.508 -1.091 1.00 71.44 501 THR A C 1
ATOM 3824 O O . THR A 1 501 ? 18.124 16.241 -1.635 1.00 71.44 501 THR A O 1
ATOM 3827 N N . THR A 1 502 ? 16.088 15.938 -0.755 1.00 65.25 502 THR A N 1
ATOM 3828 C CA . THR A 1 502 ? 15.587 17.286 -1.025 1.00 65.25 502 THR A CA 1
ATOM 3829 C C . THR A 1 502 ? 14.990 17.880 0.245 1.00 65.25 502 THR A C 1
ATOM 3831 O O . THR A 1 502 ? 14.107 17.296 0.873 1.00 65.25 502 THR A O 1
ATOM 3834 N N . TYR A 1 503 ? 15.455 19.074 0.604 1.00 68.12 503 TYR A N 1
ATOM 3835 C CA . TYR A 1 503 ? 14.934 19.872 1.710 1.00 68.12 503 TYR A CA 1
ATOM 3836 C C . TYR A 1 503 ? 14.394 21.197 1.159 1.00 68.12 503 TYR A C 1
ATOM 3838 O O . TYR A 1 503 ? 15.035 21.813 0.308 1.00 68.12 503 TYR A O 1
ATOM 3846 N N . ILE A 1 504 ? 13.246 21.659 1.655 1.00 57.34 504 ILE A N 1
ATOM 3847 C CA . ILE A 1 504 ? 12.770 23.032 1.463 1.00 57.34 504 ILE A CA 1
ATOM 3848 C C . ILE A 1 504 ? 13.161 23.865 2.688 1.00 57.34 504 ILE A C 1
ATOM 3850 O O . ILE A 1 504 ? 12.925 23.476 3.835 1.00 57.34 504 ILE A O 1
ATOM 3854 N N . GLY A 1 505 ? 13.692 25.058 2.418 1.00 54.34 505 GLY A N 1
ATOM 3855 C CA . GLY A 1 505 ? 14.103 26.035 3.424 1.00 54.34 505 GLY A CA 1
ATOM 3856 C C . GLY A 1 505 ? 15.602 25.977 3.712 1.00 54.34 505 GLY A C 1
ATOM 3857 O O . GLY A 1 505 ? 16.239 24.932 3.586 1.00 54.34 505 GLY A O 1
ATOM 3858 N N . ALA A 1 506 ? 16.188 27.116 4.082 1.00 55.59 506 ALA A N 1
ATOM 3859 C CA . ALA A 1 506 ? 17.587 27.171 4.496 1.00 55.59 506 ALA A CA 1
ATOM 3860 C C . ALA A 1 506 ? 17.791 26.383 5.799 1.00 55.59 506 ALA A C 1
ATOM 3862 O O . ALA A 1 506 ? 16.909 26.361 6.658 1.00 55.59 506 ALA A O 1
ATOM 3863 N N . LYS A 1 507 ? 18.962 25.759 5.962 1.00 54.62 507 LYS A N 1
ATOM 3864 C CA . LYS A 1 507 ? 19.343 25.077 7.204 1.00 54.62 507 LYS A CA 1
ATOM 3865 C C . LYS A 1 507 ? 19.357 26.102 8.342 1.00 54.62 507 LYS A C 1
ATOM 3867 O O . LYS A 1 507 ? 20.269 26.919 8.424 1.00 54.62 507 LYS A O 1
ATOM 3872 N N . ASN A 1 508 ? 18.330 26.080 9.187 1.00 58.84 508 ASN A N 1
ATOM 3873 C CA . ASN A 1 508 ? 18.153 27.016 10.290 1.00 58.84 508 ASN A CA 1
ATOM 3874 C C . ASN A 1 508 ? 18.009 26.224 11.604 1.00 58.84 508 ASN A C 1
ATOM 3876 O O . ASN A 1 508 ? 17.170 25.330 11.673 1.00 58.84 508 ASN A O 1
ATOM 3880 N N . PRO A 1 509 ? 18.798 26.519 12.652 1.00 55.03 509 PRO A N 1
ATOM 3881 C CA . PRO A 1 509 ? 18.699 25.826 13.939 1.00 55.03 509 PRO A CA 1
ATOM 3882 C C . PRO A 1 509 ? 17.385 26.091 14.701 1.00 55.03 509 PRO A C 1
ATOM 3884 O O . PRO A 1 509 ? 17.097 25.384 15.660 1.00 55.03 509 PRO A O 1
ATOM 3887 N N . ILE A 1 510 ? 16.594 27.091 14.295 1.00 58.69 510 ILE A N 1
ATOM 3888 C CA . ILE A 1 510 ? 15.345 27.501 14.961 1.00 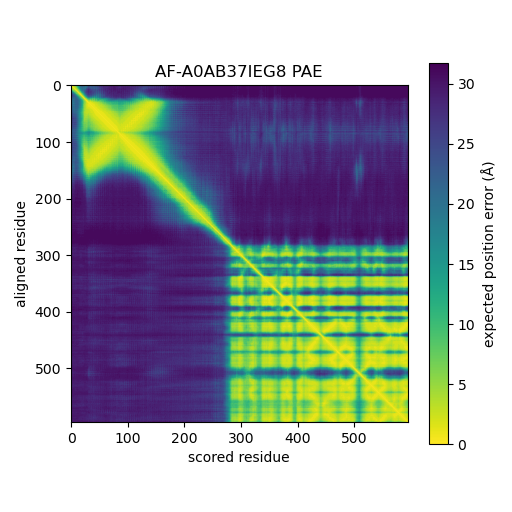58.69 510 ILE A CA 1
ATOM 3889 C C . ILE A 1 510 ? 14.099 27.019 14.199 1.00 58.69 510 ILE A C 1
ATOM 3891 O O . ILE A 1 510 ? 13.069 26.748 14.813 1.00 58.69 510 ILE A O 1
ATOM 3895 N N . VAL A 1 511 ? 14.181 26.885 12.869 1.00 50.16 511 VAL A N 1
ATOM 3896 C CA . VAL A 1 511 ? 13.079 26.396 12.022 1.00 50.16 511 VAL A CA 1
ATOM 3897 C C . VAL A 1 511 ? 13.535 25.114 11.325 1.00 50.16 511 VAL A C 1
ATOM 3899 O O . VAL A 1 511 ? 14.418 25.193 10.468 1.00 50.16 511 VAL A O 1
ATOM 3902 N N . PRO A 1 512 ? 12.971 23.942 11.667 1.00 56.03 512 PRO A N 1
ATOM 3903 C CA . PRO A 1 512 ? 13.348 22.693 11.018 1.00 56.03 512 PRO A CA 1
ATOM 3904 C C . PRO A 1 512 ? 13.060 22.767 9.513 1.00 56.03 512 PRO A C 1
ATOM 3906 O O . PRO A 1 512 ? 12.006 23.249 9.096 1.00 56.03 512 PRO A O 1
ATOM 3909 N N . GLN A 1 513 ? 14.015 22.307 8.697 1.00 62.16 513 GLN A N 1
ATOM 3910 C CA . GLN A 1 513 ? 13.826 22.214 7.249 1.00 62.16 513 GLN A CA 1
ATOM 3911 C C . GLN A 1 513 ? 12.662 21.268 6.940 1.00 62.16 513 GLN A C 1
ATOM 3913 O O . GLN A 1 513 ? 12.541 20.207 7.553 1.00 62.16 513 GLN A O 1
ATOM 3918 N N . ILE A 1 514 ? 11.833 21.631 5.961 1.00 64.75 514 ILE A N 1
ATOM 3919 C CA . ILE A 1 514 ? 10.784 20.736 5.471 1.00 64.75 514 ILE A CA 1
ATOM 3920 C C . ILE A 1 514 ? 11.465 19.691 4.592 1.00 64.75 514 ILE A C 1
ATOM 3922 O O . ILE A 1 514 ? 12.144 20.024 3.622 1.00 64.75 514 ILE A O 1
ATOM 3926 N N . VAL A 1 515 ? 11.306 18.422 4.939 1.00 66.88 515 VAL A N 1
ATOM 3927 C CA . VAL A 1 515 ? 11.942 17.316 4.226 1.00 66.88 515 VAL A CA 1
ATOM 3928 C C . VAL A 1 515 ? 11.027 16.864 3.090 1.00 66.88 515 VAL A C 1
ATOM 3930 O O . VAL A 1 515 ? 9.964 16.309 3.342 1.00 66.88 515 VAL A O 1
ATOM 3933 N N . LEU A 1 516 ? 11.433 17.106 1.841 1.00 63.50 516 LEU A N 1
ATOM 3934 C CA . LEU A 1 516 ? 10.706 16.673 0.641 1.00 63.50 516 LEU A CA 1
ATOM 3935 C C . LEU A 1 516 ? 11.156 15.313 0.123 1.00 63.50 516 LEU A C 1
ATOM 3937 O O . LEU A 1 516 ? 10.426 14.676 -0.610 1.00 63.50 516 LEU A O 1
ATOM 3941 N N . SER A 1 517 ? 12.373 14.878 0.404 1.00 67.69 517 SER A N 1
ATOM 3942 C CA . SER A 1 517 ? 12.818 13.504 0.182 1.00 67.69 517 SER A CA 1
ATOM 3943 C C . SER A 1 517 ? 14.071 13.306 1.025 1.00 67.69 517 SER A C 1
ATOM 3945 O O . SER A 1 517 ? 14.914 14.198 1.104 1.00 67.69 517 SER A O 1
ATOM 3947 N N . LYS A 1 518 ? 14.182 12.185 1.730 1.00 70.38 518 LYS A N 1
ATOM 3948 C CA . LYS A 1 518 ? 15.339 11.881 2.573 1.00 70.38 518 LYS A CA 1
ATOM 3949 C C . LYS A 1 518 ? 15.747 10.459 2.293 1.00 70.38 518 LYS A C 1
ATOM 3951 O O . LYS A 1 518 ? 14.948 9.548 2.495 1.00 70.38 518 LYS A O 1
ATOM 3956 N N . ASN A 1 519 ? 16.987 10.288 1.842 1.00 72.06 519 ASN A N 1
ATOM 3957 C CA . ASN A 1 519 ? 17.561 8.977 1.561 1.00 72.06 519 ASN A CA 1
ATOM 3958 C C . ASN A 1 519 ? 16.690 8.147 0.592 1.00 72.06 519 ASN A C 1
ATOM 3960 O O . ASN A 1 519 ? 16.623 6.923 0.707 1.00 72.06 519 ASN A O 1
ATOM 3964 N N . LYS A 1 520 ? 15.995 8.789 -0.356 1.00 78.81 520 LYS A N 1
ATOM 3965 C CA . LYS A 1 520 ? 15.239 8.078 -1.391 1.00 78.81 520 LYS A CA 1
ATOM 3966 C C . LYS A 1 520 ? 16.232 7.584 -2.441 1.00 78.81 520 LYS A C 1
ATOM 3968 O O . LYS A 1 520 ? 16.991 8.386 -2.966 1.00 78.81 520 LYS A O 1
ATOM 3973 N N . HIS A 1 521 ? 16.225 6.289 -2.729 1.00 86.38 521 HIS A N 1
ATOM 3974 C CA . HIS A 1 521 ? 17.131 5.665 -3.696 1.00 86.38 521 HIS A CA 1
ATOM 3975 C C . HIS A 1 521 ? 16.287 5.036 -4.785 1.00 86.38 521 HIS A C 1
ATOM 3977 O O . HIS A 1 521 ? 15.614 4.039 -4.516 1.00 86.38 521 HIS A O 1
ATOM 3983 N N . GLU A 1 522 ? 16.287 5.623 -5.976 1.00 88.31 522 GLU A N 1
ATOM 3984 C CA . GLU A 1 522 ? 15.421 5.192 -7.071 1.00 88.31 522 GLU A CA 1
ATOM 3985 C C . GLU A 1 522 ? 16.199 4.807 -8.324 1.00 88.31 522 GLU A C 1
ATOM 3987 O O . GLU A 1 522 ? 17.293 5.295 -8.582 1.00 88.31 522 GLU A O 1
ATOM 3992 N N . VAL A 1 523 ? 15.621 3.896 -9.097 1.00 92.38 523 VAL A N 1
ATOM 3993 C CA . VAL A 1 523 ? 16.148 3.453 -10.387 1.00 92.38 523 VAL A CA 1
ATOM 3994 C C . VAL A 1 523 ? 14.997 3.435 -11.365 1.00 92.38 523 VAL A C 1
ATOM 3996 O O . VAL A 1 523 ? 13.922 2.946 -11.022 1.00 92.38 523 VAL A O 1
ATOM 3999 N N . ILE A 1 524 ? 15.235 3.905 -12.583 1.00 92.56 524 ILE A N 1
ATOM 4000 C CA . ILE A 1 524 ? 14.299 3.819 -13.703 1.00 92.56 524 ILE A CA 1
ATOM 4001 C C . ILE A 1 524 ? 15.065 3.217 -14.876 1.00 92.56 524 ILE A C 1
ATOM 4003 O O . ILE A 1 524 ? 16.215 3.579 -15.118 1.00 92.56 524 ILE A O 1
ATOM 4007 N N . GLY A 1 525 ? 14.451 2.293 -15.606 1.00 94.12 525 GLY A N 1
ATOM 4008 C CA . GLY A 1 525 ? 15.117 1.636 -16.722 1.00 94.12 525 GLY A CA 1
ATOM 4009 C C . GLY A 1 525 ? 14.168 0.915 -17.664 1.00 94.12 525 GLY A C 1
ATOM 4010 O O . GLY A 1 525 ? 12.948 0.999 -17.536 1.00 94.12 525 GLY A O 1
ATOM 4011 N N . LYS A 1 526 ? 14.740 0.184 -18.625 1.00 95.81 526 LYS A N 1
ATOM 4012 C CA . LYS A 1 526 ? 13.987 -0.603 -19.604 1.00 95.81 526 LYS A CA 1
ATOM 4013 C C . LYS A 1 526 ? 13.826 -2.051 -19.163 1.00 95.81 526 LYS A C 1
ATOM 4015 O O . LYS A 1 526 ? 14.745 -2.671 -18.626 1.00 95.81 526 LYS A O 1
ATOM 4020 N N . ALA A 1 527 ? 12.640 -2.590 -19.415 1.00 96.50 527 ALA A N 1
ATOM 4021 C CA . ALA A 1 527 ? 12.302 -3.986 -19.195 1.00 96.50 527 ALA A CA 1
ATOM 4022 C C . ALA A 1 527 ? 12.233 -4.696 -20.548 1.00 96.50 527 ALA A C 1
ATOM 4024 O O . ALA A 1 527 ? 11.403 -4.358 -21.385 1.00 96.50 527 ALA A O 1
ATOM 4025 N N . VAL A 1 528 ? 13.121 -5.656 -20.784 1.00 97.69 528 VAL A N 1
ATOM 4026 C CA . VAL A 1 528 ? 13.277 -6.327 -22.078 1.00 97.69 528 VAL A CA 1
ATOM 4027 C C . VAL A 1 528 ? 12.731 -7.744 -21.983 1.00 97.69 528 VAL A C 1
ATOM 4029 O O . VAL A 1 528 ? 13.280 -8.588 -21.273 1.00 97.69 528 VAL A O 1
ATOM 4032 N N . HIS A 1 529 ? 11.656 -8.001 -22.717 1.00 97.50 529 HIS A N 1
ATOM 4033 C CA . HIS A 1 529 ? 11.088 -9.321 -22.965 1.00 97.50 529 HIS A CA 1
ATOM 4034 C C . HIS A 1 529 ? 11.437 -9.769 -24.391 1.00 97.50 529 HIS A C 1
ATOM 4036 O O . HIS A 1 529 ? 11.778 -8.956 -25.247 1.00 97.50 529 HIS A O 1
ATOM 4042 N N . ALA A 1 530 ? 11.341 -11.068 -24.676 1.00 96.12 530 ALA A N 1
ATOM 4043 C CA . ALA A 1 530 ? 11.653 -11.612 -26.000 1.00 96.12 530 ALA A CA 1
ATOM 4044 C C . ALA A 1 530 ? 10.792 -11.019 -27.134 1.00 96.12 530 ALA A C 1
ATOM 4046 O O . ALA A 1 530 ? 11.227 -10.998 -28.283 1.00 96.12 530 ALA A O 1
ATOM 4047 N N . ARG A 1 531 ? 9.571 -10.560 -26.828 1.00 95.31 531 ARG A N 1
ATOM 4048 C CA . ARG A 1 531 ? 8.611 -10.038 -27.811 1.00 95.31 531 ARG A CA 1
ATOM 4049 C C . ARG A 1 531 ? 8.387 -8.529 -27.731 1.00 95.31 531 ARG A C 1
ATOM 4051 O O . ARG A 1 531 ? 7.777 -7.989 -28.649 1.00 95.31 531 ARG A O 1
ATOM 4058 N N . ALA A 1 532 ? 8.832 -7.861 -26.668 1.00 95.12 532 ALA A N 1
ATOM 4059 C CA . ALA A 1 532 ? 8.579 -6.439 -26.453 1.00 95.12 532 ALA A CA 1
ATOM 4060 C C . ALA A 1 532 ? 9.555 -5.808 -25.454 1.00 95.12 532 ALA A C 1
ATOM 4062 O O . ALA A 1 532 ? 10.181 -6.491 -24.646 1.00 95.12 532 ALA A O 1
ATOM 4063 N N . THR A 1 533 ? 9.629 -4.480 -25.480 1.00 94.69 533 THR A N 1
ATOM 4064 C CA . THR A 1 533 ? 10.351 -3.685 -24.483 1.00 94.69 533 THR A CA 1
ATOM 4065 C C . THR A 1 533 ? 9.364 -2.760 -23.791 1.00 94.69 533 THR A C 1
ATOM 4067 O O . THR A 1 533 ? 8.561 -2.116 -24.457 1.00 94.69 533 THR A O 1
ATOM 4070 N N . GLY A 1 534 ? 9.459 -2.663 -22.472 1.00 93.94 534 GLY A N 1
ATOM 4071 C CA . GLY A 1 534 ? 8.740 -1.686 -21.671 1.00 93.94 534 GLY A CA 1
ATOM 4072 C C . GLY A 1 534 ? 9.659 -0.999 -20.668 1.00 93.94 534 GLY A C 1
ATOM 4073 O O . GLY A 1 534 ? 10.857 -0.825 -20.916 1.00 93.94 534 GLY A O 1
ATOM 4074 N N . ASP A 1 535 ? 9.108 -0.614 -19.527 1.00 94.06 535 ASP A N 1
ATOM 4075 C CA . ASP A 1 535 ? 9.782 0.195 -18.515 1.00 94.06 535 ASP A CA 1
ATOM 4076 C C . ASP A 1 535 ? 9.683 -0.473 -17.139 1.00 94.06 535 ASP A C 1
ATOM 4078 O O . ASP A 1 535 ? 8.738 -1.205 -16.836 1.00 94.06 535 ASP A O 1
ATOM 4082 N N . TYR A 1 536 ? 10.672 -0.222 -16.289 1.00 94.50 536 TYR A N 1
ATOM 4083 C CA . TYR A 1 536 ? 10.615 -0.578 -14.879 1.00 94.50 536 TYR A CA 1
ATOM 4084 C C . TYR A 1 536 ? 11.140 0.561 -14.016 1.00 94.50 536 TYR A C 1
ATOM 4086 O O . TYR A 1 536 ? 11.874 1.440 -14.473 1.00 94.50 536 TYR A O 1
ATOM 4094 N N . GLY A 1 537 ? 10.800 0.487 -12.738 1.00 93.00 537 GLY A N 1
ATOM 4095 C CA . GLY A 1 537 ? 11.352 1.353 -11.720 1.00 93.00 537 GLY A CA 1
ATOM 4096 C C . GLY A 1 537 ? 11.395 0.661 -10.375 1.00 93.00 537 GLY A C 1
ATOM 4097 O O . GLY A 1 537 ? 10.578 -0.216 -10.089 1.00 93.00 537 GLY A O 1
ATOM 4098 N N . ALA A 1 538 ? 12.374 1.023 -9.560 1.00 93.94 538 ALA A N 1
ATOM 4099 C CA . ALA A 1 538 ? 12.627 0.400 -8.272 1.00 93.94 538 ALA A CA 1
ATOM 4100 C C . ALA A 1 538 ? 13.031 1.438 -7.227 1.00 93.94 538 ALA A C 1
ATOM 4102 O O . ALA A 1 538 ? 13.599 2.475 -7.559 1.00 93.94 538 ALA A O 1
ATOM 4103 N N . THR A 1 539 ? 12.749 1.141 -5.962 1.00 91.75 539 THR A N 1
ATOM 4104 C CA . THR A 1 539 ? 13.202 1.923 -4.813 1.00 91.75 539 THR A CA 1
ATOM 4105 C C . THR A 1 539 ? 13.702 1.010 -3.701 1.00 91.75 539 THR A C 1
ATOM 4107 O O . THR A 1 539 ? 13.169 -0.084 -3.490 1.00 91.75 539 THR A O 1
ATOM 4110 N N . PHE A 1 540 ? 14.719 1.469 -2.977 1.00 91.81 540 PHE A N 1
ATOM 4111 C CA . PHE A 1 540 ? 15.364 0.713 -1.904 1.00 91.81 540 PHE A CA 1
ATOM 4112 C C . PHE A 1 540 ? 15.013 1.260 -0.524 1.00 91.81 540 PHE A C 1
ATOM 4114 O O . PHE A 1 540 ? 14.767 2.453 -0.354 1.00 91.81 540 PHE A O 1
ATOM 4121 N N . GLY A 1 541 ? 15.038 0.388 0.478 1.00 88.38 541 GLY A N 1
ATOM 4122 C CA . GLY A 1 541 ? 14.895 0.778 1.874 1.00 88.38 541 GLY A CA 1
ATOM 4123 C C . GLY A 1 541 ? 15.093 -0.390 2.832 1.00 88.38 541 GLY A C 1
ATOM 4124 O O . GLY A 1 541 ? 15.706 -1.405 2.499 1.00 88.38 541 GLY A O 1
ATOM 4125 N N . GLY A 1 542 ? 14.638 -0.214 4.065 1.00 85.94 542 GLY A N 1
ATOM 4126 C CA . GLY A 1 542 ? 15.091 -1.005 5.198 1.00 85.94 542 GLY A CA 1
ATOM 4127 C C . GLY A 1 542 ? 16.513 -0.655 5.625 1.00 85.94 542 GLY A C 1
ATOM 4128 O O . GLY A 1 542 ? 17.194 0.181 5.027 1.00 85.94 542 GLY A O 1
ATOM 4129 N N . LYS A 1 543 ? 16.960 -1.294 6.704 1.00 82.00 543 LYS A N 1
ATOM 4130 C CA . LYS A 1 543 ? 18.290 -1.054 7.267 1.00 82.00 543 LYS A CA 1
ATOM 4131 C C . LYS A 1 543 ? 19.367 -1.457 6.259 1.00 82.00 543 LYS A C 1
ATOM 4133 O O . LYS A 1 543 ? 19.369 -2.595 5.796 1.00 82.00 543 LYS A O 1
ATOM 4138 N N . ASN A 1 544 ? 20.291 -0.548 5.950 1.00 84.69 544 ASN A N 1
ATOM 4139 C CA . ASN A 1 544 ? 21.347 -0.743 4.949 1.00 84.69 544 ASN A CA 1
ATOM 4140 C C . ASN A 1 544 ? 20.810 -1.169 3.571 1.00 84.69 544 ASN A C 1
ATOM 4142 O O . ASN A 1 544 ? 21.432 -1.994 2.895 1.00 84.69 544 ASN A O 1
ATOM 4146 N N . TYR A 1 545 ? 19.635 -0.653 3.192 1.00 88.75 545 TYR A N 1
ATOM 4147 C CA . TYR A 1 545 ? 18.950 -1.008 1.947 1.00 88.75 545 TYR A CA 1
ATOM 4148 C C . TYR A 1 545 ? 18.780 -2.522 1.800 1.00 88.75 545 TYR A C 1
ATOM 4150 O O . TYR A 1 545 ? 19.140 -3.101 0.777 1.00 88.75 545 TYR A O 1
ATOM 4158 N N . SER A 1 546 ? 18.294 -3.187 2.853 1.00 90.81 546 SER A N 1
ATOM 4159 C CA . SER A 1 546 ? 18.086 -4.639 2.875 1.00 90.81 546 SER A CA 1
ATOM 4160 C C . SER A 1 546 ? 16.949 -5.107 1.968 1.00 90.81 546 SER A C 1
ATOM 4162 O O . SER A 1 546 ? 16.866 -6.301 1.676 1.00 90.81 546 SER A O 1
ATOM 4164 N N . GLU A 1 547 ? 16.082 -4.199 1.517 1.00 93.62 547 GLU A N 1
ATOM 4165 C CA . GLU A 1 547 ? 14.928 -4.506 0.676 1.00 93.62 547 GLU A CA 1
ATOM 4166 C C . GLU A 1 547 ? 14.830 -3.565 -0.525 1.00 93.62 547 GLU A C 1
ATOM 4168 O O . GLU A 1 547 ? 15.197 -2.389 -0.460 1.00 93.62 547 GLU A O 1
ATOM 4173 N N . VAL A 1 548 ? 14.296 -4.097 -1.621 1.00 95.19 548 VAL A N 1
ATOM 4174 C CA . VAL A 1 548 ? 13.975 -3.362 -2.844 1.00 95.19 548 VAL A CA 1
ATOM 4175 C C . VAL A 1 548 ? 12.569 -3.732 -3.287 1.00 95.19 548 VAL A C 1
ATOM 4177 O O . VAL A 1 548 ? 12.205 -4.909 -3.282 1.00 95.19 548 VAL A O 1
ATOM 4180 N N . VAL A 1 549 ? 11.791 -2.735 -3.697 1.00 95.25 549 VAL A N 1
ATOM 4181 C CA . VAL A 1 549 ? 10.500 -2.928 -4.368 1.00 95.25 549 VAL A CA 1
ATOM 4182 C C . VAL A 1 549 ? 10.484 -2.193 -5.690 1.00 95.25 549 VAL A C 1
ATOM 4184 O O . VAL A 1 549 ? 11.155 -1.175 -5.845 1.00 95.25 549 VAL A O 1
ATOM 4187 N N . GLY A 1 550 ? 9.703 -2.683 -6.639 1.00 93.81 550 GLY A N 1
ATOM 4188 C CA . GLY A 1 550 ? 9.584 -2.039 -7.933 1.00 93.81 550 GLY A CA 1
ATOM 4189 C C . GLY A 1 550 ? 8.318 -2.395 -8.684 1.00 93.81 550 GLY A C 1
ATOM 4190 O O . GLY A 1 550 ? 7.534 -3.250 -8.266 1.00 93.81 550 GLY A O 1
ATOM 4191 N N . ILE A 1 551 ? 8.137 -1.694 -9.795 1.00 93.38 551 ILE A N 1
ATOM 4192 C CA . ILE A 1 551 ? 7.056 -1.877 -10.756 1.00 93.38 551 ILE A CA 1
ATOM 4193 C C . ILE A 1 551 ? 7.701 -2.104 -12.122 1.00 93.38 551 ILE A C 1
ATOM 4195 O O . ILE A 1 551 ? 8.683 -1.447 -12.466 1.00 93.38 551 ILE A O 1
ATOM 4199 N N . VAL A 1 552 ? 7.159 -3.038 -12.895 1.00 94.69 552 VAL A N 1
ATOM 4200 C CA . VAL A 1 552 ? 7.553 -3.309 -14.278 1.00 94.69 552 VAL A CA 1
ATOM 4201 C C . VAL A 1 552 ? 6.312 -3.378 -15.160 1.00 94.69 552 VAL A C 1
ATOM 4203 O O . VAL A 1 552 ? 5.300 -3.943 -14.753 1.00 94.69 552 VAL A O 1
ATOM 4206 N N . GLY A 1 553 ? 6.398 -2.825 -16.365 1.00 93.50 553 GLY A N 1
ATOM 4207 C CA . GLY A 1 553 ? 5.372 -2.940 -17.394 1.00 93.50 553 GLY A CA 1
ATOM 4208 C C . GLY A 1 553 ? 5.997 -3.321 -18.728 1.00 93.50 553 GLY A C 1
ATOM 4209 O O . GLY A 1 553 ? 7.014 -2.748 -19.116 1.00 93.50 553 GLY A O 1
ATOM 4210 N N . VAL A 1 554 ? 5.401 -4.285 -19.423 1.00 94.19 554 VAL A N 1
ATOM 4211 C CA . VAL A 1 554 ? 5.735 -4.658 -20.801 1.00 94.19 554 VAL A CA 1
ATOM 4212 C C . VAL A 1 554 ? 4.424 -4.886 -21.543 1.00 94.19 554 VAL A C 1
ATOM 4214 O O . VAL A 1 554 ? 3.537 -5.556 -21.022 1.00 94.19 554 VAL A O 1
ATOM 4217 N N . ASN A 1 555 ? 4.292 -4.354 -22.754 1.00 93.12 555 ASN A N 1
ATOM 4218 C CA . ASN A 1 555 ? 3.096 -4.528 -23.569 1.00 93.12 555 ASN A CA 1
ATOM 4219 C C . ASN A 1 555 ? 3.456 -4.801 -25.032 1.00 93.12 555 ASN A C 1
ATOM 4221 O O . ASN A 1 555 ? 4.482 -4.347 -25.540 1.00 93.12 555 ASN A O 1
ATOM 4225 N N . LYS A 1 556 ? 2.591 -5.543 -25.719 1.00 94.06 556 LYS A N 1
ATOM 4226 C CA . LYS A 1 556 ? 2.652 -5.758 -27.160 1.00 94.06 556 LYS A CA 1
ATOM 4227 C C . LYS A 1 556 ? 1.246 -5.707 -27.723 1.00 94.06 556 LYS A C 1
ATOM 4229 O O . LYS A 1 556 ? 0.390 -6.473 -27.302 1.00 94.06 556 LYS A O 1
ATOM 4234 N N . TYR A 1 557 ? 1.055 -4.829 -28.702 1.00 90.88 557 TYR A N 1
ATOM 4235 C CA . TYR A 1 557 ? -0.214 -4.676 -29.400 1.00 90.88 557 TYR A CA 1
ATOM 4236 C C . TYR A 1 557 ? -0.732 -6.013 -29.948 1.00 90.88 557 TYR A C 1
ATOM 4238 O O . TYR A 1 557 ? 0.042 -6.825 -30.467 1.00 90.88 557 TYR A O 1
ATOM 4246 N N . ILE A 1 558 ? -2.048 -6.197 -29.849 1.00 91.88 558 ILE A N 1
ATOM 4247 C CA . ILE A 1 558 ? -2.778 -7.335 -30.401 1.00 91.88 558 ILE A CA 1
ATOM 4248 C C . ILE A 1 558 ? -3.799 -6.834 -31.419 1.00 91.88 558 ILE A C 1
ATOM 4250 O O . ILE A 1 558 ? -4.557 -5.899 -31.146 1.00 91.88 558 ILE A O 1
ATOM 4254 N N . HIS A 1 559 ? -3.856 -7.495 -32.575 1.00 89.69 559 HIS A N 1
ATOM 4255 C CA . HIS A 1 559 ? -4.961 -7.322 -33.508 1.00 89.69 559 HIS A CA 1
ATOM 4256 C C . HIS A 1 559 ? -6.219 -8.023 -32.971 1.00 89.69 559 HIS A C 1
ATOM 4258 O O . HIS A 1 559 ? -6.213 -9.235 -32.771 1.00 89.69 559 HIS A O 1
ATOM 4264 N N . LYS A 1 560 ? -7.287 -7.258 -32.719 1.00 92.06 560 LYS A N 1
ATOM 4265 C CA . LYS A 1 560 ? -8.597 -7.792 -32.312 1.00 92.06 560 LYS A CA 1
ATOM 4266 C C . LYS A 1 560 ? -9.420 -8.145 -33.552 1.00 92.06 560 LYS A C 1
ATOM 4268 O O . LYS A 1 560 ? -9.423 -7.375 -34.512 1.00 92.06 560 LYS A O 1
ATOM 4273 N N . GLY A 1 561 ? -10.130 -9.270 -33.511 1.00 89.44 561 GLY A N 1
ATOM 4274 C CA . GLY A 1 561 ? -10.845 -9.838 -34.655 1.00 89.44 561 GLY A CA 1
ATOM 4275 C C . GLY A 1 561 ? -10.139 -11.054 -35.258 1.00 89.44 561 GLY A C 1
ATOM 4276 O O . GLY A 1 561 ? -9.483 -11.821 -34.552 1.00 89.44 561 GLY A O 1
ATOM 4277 N N . THR A 1 562 ? -10.325 -11.261 -36.562 1.00 90.88 562 THR A N 1
ATOM 4278 C CA . THR A 1 562 ? -9.870 -12.464 -37.270 1.00 90.88 562 THR A CA 1
ATOM 4279 C C . THR A 1 562 ? -8.347 -12.526 -37.378 1.00 90.88 562 THR A C 1
ATOM 4281 O O . THR A 1 562 ? -7.708 -11.583 -37.840 1.00 90.88 562 THR A O 1
ATOM 4284 N N . VAL A 1 563 ? -7.775 -13.669 -37.006 1.00 91.31 563 VAL A N 1
ATOM 4285 C CA . VAL A 1 563 ? -6.346 -13.978 -37.141 1.00 91.31 563 VAL A CA 1
ATOM 4286 C C . VAL A 1 563 ? -6.167 -15.375 -37.727 1.00 91.31 563 VAL A C 1
ATOM 4288 O O . VAL A 1 563 ? -6.995 -16.257 -37.502 1.00 91.31 563 VAL A O 1
ATOM 4291 N N . GLU A 1 564 ? -5.081 -15.603 -38.462 1.00 90.94 564 GLU A N 1
ATOM 4292 C CA . GLU A 1 564 ? -4.748 -16.951 -38.931 1.00 90.94 564 GLU A CA 1
ATOM 4293 C C . GLU A 1 564 ? -4.487 -17.871 -37.731 1.00 90.94 564 GLU A C 1
ATOM 4295 O O . GLU A 1 564 ? -3.753 -17.522 -36.800 1.00 90.94 564 GLU A O 1
ATOM 4300 N N . ARG A 1 565 ? -5.053 -19.082 -37.740 1.00 89.75 565 ARG A N 1
ATOM 4301 C CA . ARG A 1 565 ? -4.910 -20.036 -36.631 1.00 89.75 565 ARG A CA 1
ATOM 4302 C C . ARG A 1 565 ? -3.452 -20.397 -36.356 1.00 89.75 565 ARG A C 1
ATOM 4304 O O . ARG A 1 565 ? -3.082 -20.605 -35.207 1.00 89.75 565 ARG A O 1
ATOM 4311 N N . ALA A 1 566 ? -2.622 -20.445 -37.395 1.00 90.00 566 ALA A N 1
ATOM 4312 C CA . ALA A 1 566 ? -1.195 -20.724 -37.269 1.00 90.00 566 ALA A CA 1
ATOM 4313 C C . ALA A 1 566 ? -0.374 -19.529 -36.734 1.00 90.00 566 ALA A C 1
ATOM 4315 O O . ALA A 1 566 ? 0.769 -19.719 -36.308 1.00 90.00 566 ALA A O 1
ATOM 4316 N N . ASP A 1 567 ? -0.923 -18.307 -36.734 1.00 89.81 567 ASP A N 1
ATOM 4317 C CA . ASP A 1 567 ? -0.234 -17.124 -36.217 1.00 89.81 567 ASP A CA 1
ATOM 4318 C C . ASP A 1 567 ? -0.304 -17.070 -34.685 1.00 89.81 567 ASP A C 1
ATOM 4320 O O . ASP A 1 567 ? -1.292 -16.634 -34.098 1.00 89.81 567 ASP A O 1
ATOM 4324 N N . HIS A 1 568 ? 0.785 -17.465 -34.024 1.00 89.75 568 HIS A N 1
ATOM 4325 C CA . HIS A 1 568 ? 0.988 -17.322 -32.573 1.00 89.75 568 HIS A CA 1
ATOM 4326 C C . HIS A 1 568 ? 1.945 -16.167 -32.218 1.00 89.75 568 HIS A C 1
ATOM 4328 O O . HIS A 1 568 ? 2.553 -16.133 -31.135 1.00 89.75 568 HIS A O 1
ATOM 4334 N N . SER A 1 569 ? 2.154 -15.231 -33.151 1.00 90.50 569 SER A N 1
ATOM 4335 C CA . SER A 1 569 ? 3.042 -14.081 -32.963 1.00 90.50 569 SER A CA 1
ATOM 4336 C C . SER A 1 569 ? 2.376 -12.926 -32.212 1.00 90.50 569 SER A C 1
ATOM 4338 O O . SER A 1 569 ? 3.093 -12.083 -31.660 1.00 90.50 569 SER A O 1
ATOM 4340 N N . GLN A 1 570 ? 1.041 -12.908 -32.133 1.00 92.19 570 GLN A N 1
ATOM 4341 C CA . GLN A 1 570 ? 0.262 -11.903 -31.405 1.00 92.19 570 GLN A CA 1
ATOM 4342 C C . GLN A 1 570 ? 0.655 -11.847 -29.920 1.00 92.19 570 GLN A C 1
ATOM 4344 O O . GLN A 1 570 ? 0.958 -12.868 -29.297 1.00 92.19 570 GLN A O 1
ATOM 4349 N N . GLY A 1 571 ? 0.669 -10.633 -29.360 1.00 94.56 571 GLY A N 1
ATOM 4350 C CA . GLY A 1 571 ? 0.899 -10.399 -27.934 1.00 94.56 571 GLY A CA 1
ATOM 4351 C C . GLY A 1 571 ? 2.223 -10.939 -27.369 1.00 94.56 571 GLY A C 1
ATOM 4352 O O . GLY A 1 571 ? 3.140 -11.376 -28.081 1.00 94.56 571 GLY A O 1
ATOM 4353 N N . LEU A 1 572 ? 2.335 -10.871 -26.045 1.00 95.94 572 LEU A N 1
ATOM 4354 C CA . LEU A 1 572 ? 3.512 -11.262 -25.264 1.00 95.94 572 LEU A CA 1
ATOM 4355 C C . LEU A 1 572 ? 3.623 -12.776 -25.076 1.00 95.94 572 LEU A C 1
ATOM 4357 O O . LEU A 1 572 ? 4.728 -13.318 -25.072 1.00 95.94 572 LEU A O 1
ATOM 4361 N N . ALA A 1 573 ? 2.489 -13.447 -24.909 1.00 96.12 573 ALA A N 1
ATOM 4362 C CA . ALA A 1 573 ? 2.384 -14.888 -24.744 1.00 96.12 573 ALA A CA 1
ATOM 4363 C C . ALA A 1 573 ? 0.938 -15.333 -24.985 1.00 96.12 573 ALA A C 1
ATOM 4365 O O . ALA A 1 573 ? 0.012 -14.523 -24.907 1.00 96.12 573 ALA A O 1
ATOM 4366 N N . GLU A 1 574 ? 0.756 -16.631 -25.206 1.00 95.50 574 GLU A N 1
ATOM 4367 C CA . GLU A 1 574 ? -0.547 -17.279 -25.109 1.00 95.50 574 GLU A CA 1
ATOM 4368 C C . GLU A 1 574 ? -0.617 -18.083 -23.817 1.00 95.50 574 GLU A C 1
ATOM 4370 O O . GLU A 1 574 ? 0.316 -18.813 -23.474 1.00 95.50 574 GLU A O 1
ATOM 4375 N N . ILE A 1 575 ? -1.724 -17.946 -23.098 1.00 95.50 575 ILE A N 1
ATOM 4376 C CA . ILE A 1 575 ? -1.958 -18.621 -21.824 1.00 95.50 575 ILE A CA 1
ATOM 4377 C C . ILE A 1 575 ? -3.282 -19.369 -21.855 1.00 95.50 575 ILE A C 1
ATOM 4379 O O . ILE A 1 575 ? -4.186 -19.030 -22.615 1.00 95.50 575 ILE A O 1
ATOM 4383 N N . LYS A 1 576 ? -3.402 -20.390 -21.006 1.00 95.38 576 LYS A N 1
ATOM 4384 C CA . LYS A 1 576 ? -4.651 -21.126 -20.815 1.00 95.38 576 LYS A CA 1
ATOM 4385 C C . LYS A 1 576 ? -5.201 -20.860 -19.427 1.00 95.38 576 LYS A C 1
ATOM 4387 O O . LYS A 1 576 ? -4.522 -21.140 -18.447 1.00 95.38 576 LYS A O 1
ATOM 4392 N N . GLU A 1 577 ? -6.431 -20.371 -19.359 1.00 92.56 577 GLU A N 1
ATOM 4393 C CA . GLU A 1 577 ? -7.139 -20.086 -18.111 1.00 92.56 577 GLU A CA 1
ATOM 4394 C C . GLU A 1 577 ? -8.557 -20.642 -18.197 1.00 92.56 577 GLU A C 1
ATOM 4396 O O . GLU A 1 577 ? -9.261 -20.418 -19.178 1.00 92.56 577 GLU A O 1
ATOM 4401 N N . ALA A 1 578 ? -8.963 -21.429 -17.197 1.00 90.75 578 ALA A N 1
ATOM 4402 C CA . ALA A 1 578 ? -10.272 -22.092 -17.160 1.00 90.75 578 ALA A CA 1
ATOM 4403 C C . ALA A 1 578 ? -10.650 -22.848 -18.461 1.00 90.75 578 ALA A C 1
ATOM 4405 O O . ALA A 1 578 ? -11.810 -22.879 -18.863 1.00 90.75 578 ALA A O 1
ATOM 4406 N N . GLY A 1 579 ? -9.664 -23.454 -19.134 1.00 92.94 579 GLY A N 1
ATOM 4407 C CA . GLY A 1 579 ? -9.864 -24.205 -20.382 1.00 92.94 579 GLY A CA 1
ATOM 4408 C C . GLY A 1 579 ? -9.953 -23.352 -21.653 1.00 92.94 579 GLY A C 1
ATOM 4409 O O . GLY A 1 579 ? -10.027 -23.916 -22.741 1.00 92.94 579 GLY A O 1
ATOM 4410 N N . LYS A 1 580 ? -9.892 -22.023 -21.536 1.00 95.38 580 LYS A N 1
ATOM 4411 C CA . LYS A 1 580 ? -9.881 -21.071 -22.652 1.00 95.38 580 LYS A CA 1
ATOM 4412 C C . LYS A 1 580 ? -8.461 -20.591 -22.939 1.00 95.38 580 LYS A C 1
ATOM 4414 O O . LYS A 1 580 ? -7.627 -20.540 -22.033 1.00 95.38 580 LYS A O 1
ATOM 4419 N N . THR A 1 581 ? -8.190 -20.240 -24.192 1.00 96.19 581 THR A N 1
ATOM 4420 C CA . THR A 1 581 ? -6.910 -19.660 -24.615 1.00 96.19 581 THR A CA 1
ATOM 4421 C C . THR A 1 581 ? -7.018 -18.141 -24.610 1.00 96.19 581 THR A C 1
ATOM 4423 O O . THR A 1 581 ? -7.999 -17.590 -25.101 1.00 96.19 581 THR A O 1
ATOM 4426 N N . TYR A 1 582 ? -6.001 -17.466 -24.086 1.00 96.94 582 TYR A N 1
ATOM 4427 C CA . TYR A 1 582 ? -5.912 -16.012 -24.054 1.00 96.94 582 TYR A CA 1
ATOM 4428 C C . TYR A 1 582 ? -4.583 -15.541 -24.632 1.00 96.94 582 TYR A C 1
ATOM 4430 O O . TYR A 1 582 ? -3.542 -16.138 -24.357 1.00 96.94 582 TYR A O 1
ATOM 4438 N N . VAL A 1 583 ? -4.609 -14.441 -25.379 1.00 97.31 583 VAL A N 1
ATOM 4439 C CA . VAL A 1 583 ? -3.411 -13.759 -25.880 1.00 97.31 583 VAL A CA 1
ATOM 4440 C C . VAL A 1 583 ? -3.145 -12.536 -25.006 1.00 97.31 583 VAL A C 1
ATOM 4442 O O . VAL A 1 583 ? -4.010 -11.674 -24.854 1.00 97.31 583 VAL A O 1
ATOM 4445 N N . VAL A 1 584 ? -1.958 -12.470 -24.405 1.00 96.56 584 VAL A N 1
ATOM 4446 C CA . VAL A 1 584 ? -1.576 -11.420 -23.449 1.00 96.56 584 VAL A CA 1
ATOM 4447 C C . VAL A 1 584 ? -1.125 -10.158 -24.186 1.00 96.56 584 VAL A C 1
ATOM 4449 O O . VAL A 1 584 ? -0.108 -10.193 -24.879 1.00 96.56 584 VAL A O 1
ATOM 4452 N N . GLU A 1 585 ? -1.845 -9.044 -24.029 1.00 94.56 585 GLU A N 1
ATOM 4453 C CA . GLU A 1 585 ? -1.476 -7.735 -24.608 1.00 94.56 585 GLU A CA 1
ATOM 4454 C C . GLU A 1 585 ? -0.539 -6.986 -23.664 1.00 94.56 585 GLU A C 1
ATOM 4456 O O . GLU A 1 585 ? 0.480 -6.433 -24.081 1.00 94.56 585 GLU A O 1
ATOM 4461 N N . GLU A 1 586 ? -0.868 -6.998 -22.376 1.00 92.50 586 GLU A N 1
ATOM 4462 C CA . GLU A 1 586 ? -0.206 -6.190 -21.367 1.00 92.50 586 GLU A CA 1
ATOM 4463 C C . GLU A 1 586 ? 0.153 -7.025 -20.139 1.00 92.50 586 GLU A C 1
ATOM 4465 O O . GLU A 1 586 ? -0.626 -7.838 -19.640 1.00 92.50 586 GLU A O 1
ATOM 4470 N N . TYR A 1 587 ? 1.371 -6.806 -19.656 1.00 94.19 587 TYR A N 1
ATOM 4471 C CA . TYR A 1 587 ? 1.895 -7.381 -18.436 1.00 94.19 587 TYR A CA 1
ATOM 4472 C C . TYR A 1 587 ? 2.393 -6.257 -17.538 1.00 94.19 587 TYR A C 1
ATOM 4474 O O . TYR A 1 587 ? 3.382 -5.590 -17.854 1.00 94.19 587 TYR A O 1
ATOM 4482 N N . GLN A 1 588 ? 1.744 -6.080 -16.395 1.00 91.75 588 GLN A N 1
ATOM 4483 C CA . GLN A 1 588 ? 2.205 -5.189 -15.341 1.00 91.75 588 GLN A CA 1
ATOM 4484 C C . GLN A 1 588 ? 2.459 -5.988 -14.080 1.00 91.75 588 GLN A C 1
ATOM 4486 O O . GLN A 1 588 ? 1.661 -6.840 -13.708 1.00 91.75 588 GLN A O 1
ATOM 4491 N N . ALA A 1 589 ? 3.550 -5.715 -13.379 1.00 94.00 589 ALA A N 1
ATOM 4492 C CA . ALA A 1 589 ? 3.825 -6.411 -12.138 1.00 94.00 589 ALA A CA 1
ATOM 4493 C C . ALA A 1 589 ? 4.504 -5.527 -11.108 1.00 94.00 589 ALA A C 1
ATOM 4495 O O . ALA A 1 589 ? 5.321 -4.664 -11.429 1.00 94.00 589 ALA A O 1
ATOM 4496 N N . THR A 1 590 ? 4.200 -5.810 -9.848 1.00 95.56 590 THR A N 1
ATOM 4497 C CA . THR A 1 590 ? 4.969 -5.327 -8.711 1.00 95.56 590 THR A CA 1
ATOM 4498 C C . THR A 1 590 ? 5.884 -6.441 -8.228 1.00 95.56 590 THR A C 1
ATOM 4500 O O . THR A 1 590 ? 5.548 -7.629 -8.265 1.00 95.56 590 THR A O 1
ATOM 4503 N N . PHE A 1 591 ? 7.080 -6.072 -7.795 1.00 97.50 591 PHE A N 1
ATOM 4504 C CA . PHE A 1 591 ? 8.055 -7.019 -7.281 1.00 97.50 591 PHE A CA 1
ATOM 4505 C C . PHE A 1 591 ? 8.669 -6.501 -5.991 1.00 97.50 591 PHE A C 1
ATOM 4507 O O . PHE A 1 591 ? 8.786 -5.293 -5.784 1.00 97.50 591 PHE A O 1
ATOM 4514 N N . GLY A 1 592 ? 9.091 -7.423 -5.133 1.00 97.12 592 GLY A N 1
ATOM 4515 C CA . GLY A 1 592 ? 9.818 -7.084 -3.917 1.00 97.12 592 GLY A CA 1
ATOM 4516 C C . GLY A 1 592 ? 10.799 -8.171 -3.528 1.00 97.12 592 GLY A C 1
ATOM 4517 O O . GLY A 1 592 ? 10.467 -9.361 -3.532 1.00 97.12 592 GLY A O 1
ATOM 4518 N N . ALA A 1 593 ? 12.016 -7.765 -3.183 1.00 97.31 593 ALA A N 1
ATOM 4519 C CA . ALA A 1 593 ? 13.153 -8.644 -2.967 1.00 97.31 593 ALA A CA 1
ATOM 4520 C C . ALA A 1 593 ? 13.982 -8.215 -1.753 1.00 97.31 593 ALA A C 1
ATOM 4522 O O . ALA A 1 593 ? 14.095 -7.033 -1.439 1.00 97.31 593 ALA A O 1
ATOM 4523 N N . LYS A 1 594 ? 14.582 -9.204 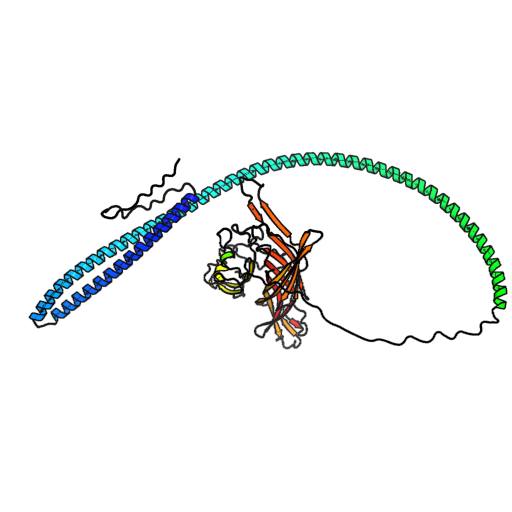-1.089 1.00 95.38 594 LYS A N 1
ATOM 4524 C CA . LYS A 1 594 ? 15.435 -9.013 0.090 1.00 95.38 594 LYS A CA 1
ATOM 4525 C C . LYS A 1 594 ? 16.865 -9.432 -0.229 1.00 95.38 594 LYS A C 1
ATOM 4527 O O . LYS A 1 594 ? 17.041 -10.378 -1.000 1.00 95.38 594 LYS A O 1
ATOM 4532 N N . LYS A 1 595 ? 17.826 -8.699 0.334 1.00 91.50 595 LYS A N 1
ATOM 4533 C CA . LYS A 1 595 ? 19.273 -8.916 0.195 1.00 91.50 595 LYS A CA 1
ATOM 4534 C C . LYS A 1 595 ? 19.718 -10.290 0.696 1.00 91.50 595 LYS A C 1
ATOM 4536 O O . LYS A 1 595 ? 19.060 -10.819 1.624 1.00 91.50 595 LYS A O 1
#

Solvent-accessible surface area (backbone atoms only — not comparable to full-atom values): 33110 Å² total; per-residue (Å²): 135,82,88,79,87,80,88,81,80,89,83,83,85,82,88,75,100,71,66,92,71,66,72,68,71,68,77,87,56,92,43,35,70,52,16,45,55,52,25,52,56,35,47,55,51,26,54,52,30,47,53,49,19,53,53,28,46,52,48,21,53,53,29,41,56,49,23,56,49,35,47,52,55,40,53,52,45,55,52,50,47,74,72,51,85,51,66,70,61,34,54,54,46,52,57,51,39,57,54,40,50,54,51,26,52,53,28,47,51,50,22,54,58,26,45,53,48,20,51,54,28,43,55,44,24,53,47,30,50,53,29,30,53,55,24,49,51,49,24,53,54,37,44,53,52,53,51,50,55,50,51,56,52,50,54,52,51,51,54,56,51,50,57,52,52,56,56,53,50,54,57,52,53,59,53,51,55,56,54,53,57,57,53,56,57,52,51,58,58,53,54,56,55,52,55,57,55,52,54,56,52,56,58,55,52,57,53,57,52,53,60,51,53,54,52,56,49,56,55,48,54,55,50,52,57,57,50,52,56,52,49,59,58,50,51,61,54,48,60,61,50,56,71,66,60,78,79,79,77,91,78,84,93,81,89,88,85,87,89,90,78,90,87,88,87,90,89,87,93,90,87,90,83,85,85,83,80,83,80,88,88,69,88,80,55,49,78,79,49,41,52,54,97,89,36,78,62,60,64,48,51,70,48,45,79,77,58,82,72,28,43,58,95,84,36,51,48,46,49,44,57,61,62,82,83,36,77,73,61,73,66,72,47,97,61,29,72,24,72,48,48,54,44,70,76,44,73,63,50,70,47,76,45,71,52,70,50,68,95,58,75,45,39,46,53,65,80,66,43,80,73,32,41,34,40,40,37,34,36,51,81,38,34,39,24,14,37,37,30,45,92,78,87,90,77,85,61,52,61,60,52,42,83,33,35,33,27,34,44,61,91,79,77,59,51,84,91,55,69,47,56,23,51,31,41,27,30,29,44,36,36,25,22,44,47,42,75,44,85,56,96,86,36,92,64,29,22,30,30,43,88,59,76,43,79,44,79,42,86,29,43,36,34,41,39,40,35,39,61,36,92,84,78,73,38,44,30,39,32,34,41,35,45,32,73,75,67,40,59,32,38,37,46,77,31,60,49,46,80,42,68,40,67,48,70,69,96,40,101,87,49,81,55,46,69,43,29,70,75,38,36,37,31,60,42,44,26,42,38,96,72,34,64,30,28,24,12,26,29,44,10,25,73,49,53,38,30,39,29,21,43,39,19,37,51,28,80,60,84,67,39,82,41,55,58,85,62,79,75,55,24,59,30,74,48,78,56,98,90,42,42,28,36,26,31,35,40,36,32,16,27,41,25,38,91

pLDDT: mean 75.75, std 20.37, range [25.38, 98.69]

Organism: Haemophilus parainfluenzae (NCBI:txid729)

Mean predicted aligned error: 20.94 Å

Secondary structure (DSSP, 8-state):
-------------------TT-----PPPSSHHHHHHHHHHHHHHHHHHHHHHHHHHHHHHHHHHHHHHHHHHHHHHHHHHHH---HHHHHHHHHHHHHHHHHHHHHHHHHHHHHHHHHHHHHHHHHHHHHHHHHHHHHHHHHHHHHHHHHHHHHHHHHHHHHHHHHHHHHHHHHHHHHHHHHHHHHHHHHHHHHHHHHHHHHHHHHHHHHHHHHHHHHHHHHHHHHHHHHHHHHHHHHHHHTTSTTS--S----------------------PPPPPP------GGGGSEETTEE--EEESSS---SSS-BTTB-EEPPP--TTS-------SS---EEEHHHHTTS--EEEEEEE-SS----SSGGGGG-EEEEEEE-SSEEEEEEE-S--SS-SS-SEEEEEEEEPPSS-----S-EEEEEEEEEEEEEEEEEE--STT-TTEEEEEEEEEEEEEEEEEEEEEEEE-TTT--EEEEEEEEETTTEEEEEEEEEPEEEEEEES---SSSPPEEEEEEEEEEEEEEEESS-EEEEEEEEESGGG-EEEEEEEEE-----EEEETT---SSS-EEEETTEEEEEEEEEEEEEEE-

Radius of gyration: 46.72 Å; Cα contacts (8 Å, |Δi|>4): 934; chains: 1; bounding box: 137×81×136 Å

Sequence (595 aa):
MALSLTACGSSSSSNDSNSIAAQVEVQKAKTSEQAKRIAENLKDSANKAKSAAEQAKHAAKKAKTLADKSQSEVDALKKSISSTTDATKKAALEKSLKVKETALESAKKALSDAQQKAEEAQKSLDAHNAAVAKANNQVVELQKAEAKAKADAEAKAKAEAKAKAEAEAKAKAEAEAKAKAEAEAKKKAEEQKRLEEEAKKKTEEAKKAKDKAEKDRLEKEAKEKAEAAKRAEAEKKRLEEEAKKKADAAKRAEEEKKRLEEEAKKKPNKPVVPPTVPTPTTKTDFNSTKTTHGKEWRYIDIAKNISNDGPHNDEYVYSPYVNSSVHMPNVNVSSGSGVVNFNKLSGNQLGKFSGKATDQDYVIDQEAARNGMNYLFVNQPYSTYGVLYTPNSERPTELVTRPVAFVRVNEDESKFTGNATYKGGVIAQISAYERTASTSGWSEDNDEISWDQKDFIKDDGSVTINVKMNGTTEKPTMDGVINSKTIGQIKLTANEVEDKTTYIGAKNPIVPQIVLSKNKHEVIGKAVHARATGDYGATFGGKNYSEVVGIVGVNKYIHKGTVERADHSQGLAEIKEAGKTYVVEEYQATFGAKK

Foldseek 3Di:
DDDDDDDDDDDDDDDDPDPLPPQLDQDDDPALVRLVVSLVVLVVVLVVLVVQLVVLVVQLVVLVVQLVVLVVVLVVLVVVLVPDPDPVVNVVSVVVSVVSVVVNVVSVVSNVVSVVSSVSSVVSSVSSVVSSVVSVVSSVVNVVVVVVVVVVVVVVVVVVVVVVVVVVVVVVVVVVVVVVVVVVVVVVVVVVVVVVVVVVVVVVVVVVVVVVVVVVVVVVVVVVVVVVVVVVVVVVVVVVVVVVPVPPPPDDPDDDDDDDDDDDDDDDDDDDDDDDDDDDPDDPALVVQQDDPNHGDAKDWLQDPPPQWAADPVFQKHFWDEPVLFCQPDQPAPDWTWMGHVCVQVVSDFAWGWDWAQPTQTGWPDDQSNVTKIWIWGHDSFWIWGKIAGDDDPDDRGGHMGTGTMGTADPPPQAQPFKDKWKWWKKKKFKWWFWAQDPPPVCNQKIFTAPDIDIDIDRFFMKMKIWHQDPPVRFIKIWIWGQGNFQGIKTWDIDTWDFDWDWADDPDPVDDTHTGHHRWTKDKTWIDAPLWITIKMKTFHDHNRQKMKMKDKTFADADGTMDGNPDQSGISHWDADPNTIIHTGMMMMMMMTGD